Protein AF-0000000079761150 (afdb_homodimer)

Solvent-accessible surface area (backbone atoms only — not comparable to full-atom values): 32064 Å² total; per-residue (Å²): 115,70,70,57,52,59,52,51,60,62,42,46,46,48,48,49,38,53,48,52,39,48,50,50,51,51,49,44,38,68,74,46,38,68,63,53,73,26,70,68,42,47,45,51,47,41,61,48,44,28,39,53,41,29,39,27,52,20,42,41,48,31,15,26,55,39,28,47,56,64,22,44,52,30,44,6,27,30,30,20,38,57,26,31,38,20,35,45,50,80,62,24,90,85,47,57,72,69,56,19,47,52,50,24,51,54,49,27,51,51,48,14,32,50,55,9,38,48,50,11,47,50,28,49,70,37,68,44,58,38,49,62,52,20,45,18,47,20,36,26,35,38,14,52,37,21,60,74,48,72,69,45,71,42,49,69,49,42,62,73,53,37,42,51,51,67,35,62,56,95,82,34,36,47,54,34,53,50,39,51,52,50,48,50,51,50,38,48,40,49,71,70,34,72,63,23,52,50,40,34,44,35,9,60,33,58,72,62,28,53,73,67,76,42,58,63,51,57,51,40,25,53,42,27,26,51,24,20,38,31,11,19,51,18,14,47,47,43,26,23,62,66,48,40,22,34,76,74,60,62,63,68,47,58,60,49,28,50,42,26,28,50,56,15,45,35,33,59,68,20,35,40,64,51,59,67,33,35,54,54,29,43,53,40,49,48,54,50,52,50,48,40,53,74,68,61,56,52,74,40,54,50,38,25,49,52,11,49,48,38,48,48,52,48,50,47,53,29,52,50,49,53,50,51,50,49,47,49,51,49,47,53,54,51,55,56,62,77,99,115,72,72,58,55,59,54,52,61,61,43,47,46,50,48,49,37,52,49,52,40,48,50,50,51,50,49,43,37,68,74,47,38,65,61,53,73,25,71,67,42,48,44,52,47,41,63,49,45,30,40,54,41,29,40,27,52,18,42,41,48,32,14,28,55,39,28,46,57,64,20,44,52,30,43,7,28,29,31,20,36,57,26,32,38,20,36,46,52,80,61,23,89,86,46,56,73,68,58,21,49,52,50,24,53,53,48,27,50,51,48,14,34,50,55,9,38,50,52,11,48,51,29,49,70,36,67,44,58,39,48,62,52,20,47,18,46,20,36,27,35,39,13,52,37,22,61,75,48,73,69,45,72,44,51,68,48,41,62,73,53,38,41,50,50,66,34,61,56,95,82,33,35,46,55,34,54,50,38,52,50,49,48,51,52,52,38,47,40,48,71,70,34,71,63,24,51,50,40,35,45,36,9,60,33,57,71,62,27,54,74,66,75,42,58,63,49,58,50,40,25,52,42,27,25,52,24,20,38,32,11,20,50,20,15,45,46,43,27,23,62,66,48,41,23,34,76,73,62,61,63,68,47,60,60,50,29,50,41,27,28,50,55,14,45,35,33,58,69,19,34,39,64,53,56,67,34,34,52,54,28,43,52,39,48,47,54,50,52,50,48,40,54,74,68,63,56,50,73,41,54,50,39,25,49,51,10,50,48,38,49,47,51,47,50,48,52,29,53,51,49,54,50,49,49,47,48,49,52,49,47,51,53,50,54,56,62,78,98

Foldseek 3Di:
DVVVVVVVVLVVLLVVLLVVLVVLVVVLCVVVPCVLPPLVNVQVLLLVLLLLLLLLVLQLLQLQLLAGQLQLQLLLQLLLLVLLCLQQPNVVPPDDDPSSVVVSVVSLQVSLLVLLLVLLCVCLVVVDGSVVSNVVSSVVSLVNSCVVVVQDKGFNGHVVLLVLSVDDDPSHRPSSVVSVVVLVVVQCCLPPNPLNVLSLVSLVPVVVSVVVPDPNSVSSSVSSSSSSNSSSSSSSSCCSPVRIGGRPPPSLSSLVSVLLCLSLSRRSSHNDGGSVSSSSSSSSVSSVVSSCVVVVPDPVVVSVVSVVSSVVSVVVVVVCCVVVVVVVVVVVVVVVVVD/DVVVVVVVVLVVLLVVLLVVLVVLVVVLCVVVPCVLPPLVNVQVLLLVLLLLLLLLVLQLLQLQLLAGQLQLQLLLQLLLLVLLCLQQPNVVPPDDDPSSVVVSVVSLQVSLLVLLLVLLCVCLVVVDGSVVSNVVSSVVSLVNSCVVVVQDKGFNGHVVLLVLSVDDDPSHRPSSVVSVVVLVVVQCCLPPNPLNVLSLVSLVPVVVSVVVPDPNSVSSSVSSSSSSNSSSSSSSSCCSPVRIGGRPPPSLSSLVSVLLCLSLSRRSSHNDGGSVSSSSSSSSVSSVVSSCVVVVPDPVVVSVVSVVSSVVSVVVVVVCVVVVVVVVVVVVVVVVVVD

Organism: Clostridium scindens (strain ATCC 35704 / DSM 5676 / VPI 13733 / 19) (NCBI:txid411468)

pLDDT: mean 84.92, std 12.88, range [29.17, 97.81]

Structure (mmCIF, N/CA/C/O backbone):
data_AF-0000000079761150-model_v1
#
loop_
_entity.id
_entity.type
_entity.pdbx_description
1 polymer 'Ribose import permease protein RbsC'
#
loop_
_atom_site.group_PDB
_atom_site.id
_atom_site.type_symbol
_atom_site.label_atom_id
_atom_site.label_alt_id
_atom_site.label_comp_id
_atom_site.label_asym_id
_atom_site.label_entity_id
_atom_site.label_seq_id
_atom_site.pdbx_PDB_ins_code
_atom_site.Cartn_x
_atom_site.Cartn_y
_atom_site.Cartn_z
_atom_site.occupancy
_atom_site.B_iso_or_equiv
_atom_site.auth_seq_id
_atom_site.auth_comp_id
_atom_site.auth_asym_id
_atom_site.auth_atom_id
_atom_site.pdbx_PDB_model_num
ATOM 1 N N . MET A 1 1 ? -34.844 -16.109 -16.281 1 30.91 1 MET A N 1
ATOM 2 C CA . MET A 1 1 ? -34.469 -14.977 -17.109 1 30.91 1 MET A CA 1
ATOM 3 C C . MET A 1 1 ? -33.469 -14.07 -16.359 1 30.91 1 MET A C 1
ATOM 5 O O . MET A 1 1 ? -32.781 -13.273 -16.984 1 30.91 1 MET A O 1
ATOM 9 N N . ILE A 1 2 ? -33.688 -14.031 -15.055 1 34.16 2 ILE A N 1
ATOM 10 C CA . ILE A 1 2 ? -32.875 -13.195 -14.18 1 34.16 2 ILE A CA 1
ATOM 11 C C . ILE A 1 2 ? -31.469 -13.797 -14.047 1 34.16 2 ILE A C 1
ATOM 13 O O . ILE A 1 2 ? -30.5 -13.062 -13.867 1 34.16 2 ILE A O 1
ATOM 17 N N . LYS A 1 3 ? -31.391 -15.125 -14.016 1 35.84 3 LYS A N 1
ATOM 18 C CA . LYS A 1 3 ? -30.094 -15.805 -13.883 1 35.84 3 LYS A CA 1
ATOM 19 C C . LYS A 1 3 ? -29.219 -15.555 -15.102 1 35.84 3 LYS A C 1
ATOM 21 O O . LYS A 1 3 ? -27.984 -15.562 -15.008 1 35.84 3 LYS A O 1
ATOM 26 N N . ILE A 1 4 ? -29.906 -15.516 -16.25 1 31.62 4 ILE A N 1
ATOM 27 C CA . ILE A 1 4 ? -29.203 -15.406 -17.531 1 31.62 4 ILE A CA 1
ATOM 28 C C . ILE A 1 4 ? -28.594 -14.008 -17.656 1 31.62 4 ILE A C 1
ATOM 30 O O . ILE A 1 4 ? -27.547 -13.836 -18.297 1 31.62 4 ILE A O 1
ATOM 34 N N . LYS A 1 5 ? -29.328 -12.977 -17.25 1 35.44 5 LYS A N 1
ATOM 35 C CA . LYS A 1 5 ? -28.875 -11.602 -17.422 1 35.44 5 LYS A CA 1
ATOM 36 C C . LYS A 1 5 ? -27.641 -11.312 -16.578 1 35.44 5 LYS A C 1
ATOM 38 O O . LYS A 1 5 ? -26.797 -10.508 -16.969 1 35.44 5 LYS A O 1
ATOM 43 N N . LYS A 1 6 ? -27.641 -11.781 -15.461 1 40.91 6 LYS A N 1
ATOM 44 C CA . LYS A 1 6 ? -26.484 -11.641 -14.578 1 40.91 6 LYS A CA 1
ATOM 45 C C . LYS A 1 6 ? -25.25 -12.297 -15.172 1 40.91 6 LYS A C 1
ATOM 47 O O . LYS A 1 6 ? -24.125 -11.859 -14.914 1 40.91 6 LYS A O 1
ATOM 52 N N . TRP A 1 7 ? -25.469 -13.391 -15.852 1 35.72 7 TRP A N 1
ATOM 53 C CA . TRP A 1 7 ? -24.406 -14.102 -16.547 1 35.72 7 TRP A CA 1
ATOM 54 C C . TRP A 1 7 ? -23.859 -13.273 -17.719 1 35.72 7 TRP A C 1
ATOM 56 O O . TRP A 1 7 ? -22.656 -13.281 -17.984 1 35.72 7 TRP A O 1
ATOM 66 N N . ALA A 1 8 ? -24.719 -12.547 -18.406 1 38.06 8 ALA A N 1
ATOM 67 C CA . ALA A 1 8 ? -24.406 -11.75 -19.594 1 38.06 8 ALA A CA 1
ATOM 68 C C . ALA A 1 8 ? -23.531 -10.555 -19.219 1 38.06 8 ALA A C 1
ATOM 70 O O . ALA A 1 8 ? -22.672 -10.148 -20.016 1 38.06 8 ALA A O 1
ATOM 71 N N . GLY A 1 9 ? -23.766 -9.836 -18.156 1 44.88 9 GLY A N 1
ATOM 72 C CA . GLY A 1 9 ? -23.031 -8.703 -17.625 1 44.88 9 GLY A CA 1
ATOM 73 C C . GLY A 1 9 ? -21.609 -9.047 -17.234 1 44.88 9 GLY A C 1
ATOM 74 O O . GLY A 1 9 ? -20.703 -8.219 -17.359 1 44.88 9 GLY A O 1
ATOM 75 N N . ARG A 1 10 ? -21.422 -10.258 -16.641 1 50.22 10 ARG A N 1
ATOM 76 C CA . ARG A 1 10 ? -20.188 -10.953 -16.281 1 50.22 10 ARG A CA 1
ATOM 77 C C . ARG A 1 10 ? -19.281 -11.117 -17.5 1 50.22 10 ARG A C 1
ATOM 79 O O . ARG A 1 10 ? -18.062 -10.969 -17.406 1 50.22 10 ARG A O 1
ATOM 86 N N . ASP A 1 11 ? -20.047 -11.234 -18.672 1 54.81 11 ASP A N 1
ATOM 87 C CA . ASP A 1 11 ? -19.531 -11.547 -19.984 1 54.81 11 ASP A CA 1
ATOM 88 C C . ASP A 1 11 ? -18.984 -10.297 -20.672 1 54.81 11 ASP A C 1
ATOM 90 O O . ASP A 1 11 ? -17.969 -10.359 -21.375 1 54.81 11 ASP A O 1
ATOM 94 N N . MET A 1 12 ? -19.609 -9.273 -20.125 1 57.56 12 MET A N 1
ATOM 95 C CA . MET A 1 12 ? -19.188 -8.086 -20.875 1 57.56 12 MET A CA 1
ATOM 96 C C . MET A 1 12 ? -17.797 -7.645 -20.453 1 57.56 12 MET A C 1
ATOM 98 O O . MET A 1 12 ? -16.984 -7.262 -21.297 1 57.56 12 MET A O 1
ATOM 102 N N . ASN A 1 13 ? -17.5 -7.875 -19.188 1 64.44 13 ASN A N 1
ATOM 103 C CA . ASN A 1 13 ? -16.172 -7.465 -18.719 1 64.44 13 ASN A CA 1
ATOM 104 C C . ASN A 1 13 ? -15.078 -8.352 -19.281 1 64.44 13 ASN A C 1
ATOM 106 O O . ASN A 1 13 ? -14.008 -7.863 -19.656 1 64.44 13 ASN A O 1
ATOM 110 N N . LEU A 1 14 ? -15.469 -9.539 -19.406 1 67.19 14 LEU A N 1
ATOM 111 C CA . LEU A 1 14 ? -14.484 -10.453 -19.969 1 67.19 14 LEU A CA 1
ATOM 112 C C . LEU A 1 14 ? -14.289 -10.188 -21.469 1 67.19 14 LEU A C 1
ATOM 114 O O . LEU A 1 14 ? -13.164 -10.266 -21.969 1 67.19 14 LEU A O 1
ATOM 118 N N . THR A 1 15 ? -15.406 -9.836 -22.047 1 64.69 15 THR A N 1
ATOM 119 C CA . THR A 1 15 ? -15.336 -9.57 -23.469 1 64.69 15 THR A CA 1
ATOM 120 C C . THR A 1 15 ? -14.523 -8.305 -23.75 1 64.69 15 THR A C 1
ATOM 122 O O . THR A 1 15 ? -13.711 -8.266 -24.672 1 64.69 15 THR A O 1
ATOM 125 N N . ILE A 1 16 ? -14.75 -7.391 -22.953 1 72.06 16 ILE A N 1
ATOM 126 C CA . ILE A 1 16 ? -14 -6.148 -23.109 1 72.06 16 ILE A CA 1
ATOM 127 C C . ILE A 1 16 ? -12.516 -6.398 -22.828 1 72.06 16 ILE A C 1
ATOM 129 O O . ILE A 1 16 ? -11.656 -5.914 -23.562 1 72.06 16 ILE A O 1
ATOM 133 N N . LEU A 1 17 ? -12.305 -7.172 -21.875 1 74.69 17 LEU A N 1
ATOM 134 C CA . LEU A 1 17 ? -10.93 -7.512 -21.547 1 74.69 17 LEU A CA 1
ATOM 135 C C . LEU A 1 17 ? -10.25 -8.227 -22.719 1 74.69 17 LEU A C 1
ATOM 137 O O . LEU A 1 17 ? -9.117 -7.906 -23.078 1 74.69 17 LEU A O 1
ATOM 141 N N . MET A 1 18 ? -10.945 -9.141 -23.219 1 72.75 18 MET A N 1
ATOM 142 C CA . MET A 1 18 ? -10.398 -9.891 -24.359 1 72.75 18 MET A CA 1
ATOM 143 C C . MET A 1 18 ? -10.156 -8.969 -25.547 1 72.75 18 MET A C 1
ATOM 145 O O . MET A 1 18 ? -9.133 -9.086 -26.219 1 72.75 18 MET A O 1
ATOM 149 N N . GLY A 1 19 ? -11.109 -8.055 -25.719 1 72.69 19 GLY A N 1
ATOM 150 C CA . GLY A 1 19 ? -10.961 -7.105 -26.812 1 72.69 19 GLY A CA 1
ATOM 151 C C . GLY A 1 19 ? -9.773 -6.18 -26.641 1 72.69 19 GLY A C 1
ATOM 152 O O . GLY A 1 19 ? -8.977 -6.004 -27.578 1 72.69 19 GLY A O 1
ATOM 153 N N . VAL A 1 20 ? -9.594 -5.695 -25.484 1 78.12 20 VAL A N 1
ATOM 154 C CA . VAL A 1 20 ? -8.492 -4.785 -25.203 1 78.12 20 VAL A CA 1
ATOM 155 C C . VAL A 1 20 ? -7.16 -5.531 -25.312 1 78.12 20 VAL A C 1
ATOM 157 O O . VAL A 1 20 ? -6.18 -4.988 -25.828 1 78.12 20 VAL A O 1
ATOM 160 N N . THR A 1 21 ? -7.16 -6.73 -24.859 1 75.5 21 THR A N 1
ATOM 161 C CA . THR A 1 21 ? -5.953 -7.543 -24.953 1 75.5 21 THR A CA 1
ATOM 162 C C . THR A 1 21 ? -5.57 -7.766 -26.422 1 75.5 21 THR A C 1
ATOM 164 O O . THR A 1 21 ? -4.395 -7.668 -26.781 1 75.5 21 THR A O 1
ATOM 167 N N . LEU A 1 22 ? -6.547 -7.992 -27.156 1 73.31 22 LEU A N 1
ATOM 168 C CA . LEU A 1 22 ? -6.312 -8.211 -28.578 1 73.31 22 LEU A CA 1
ATOM 169 C C . LEU A 1 22 ? -5.785 -6.941 -29.234 1 73.31 22 LEU A C 1
ATOM 171 O O . LEU A 1 22 ? -4.871 -7 -30.062 1 73.31 22 LEU A O 1
ATOM 175 N N . VAL A 1 23 ? -6.336 -5.867 -28.859 1 79.5 23 VAL A N 1
ATOM 176 C CA . VAL A 1 23 ? -5.91 -4.586 -29.422 1 79.5 23 VAL A CA 1
ATOM 177 C C . VAL A 1 23 ? -4.453 -4.32 -29.047 1 79.5 23 VAL A C 1
ATOM 179 O O . VAL A 1 23 ? -3.662 -3.871 -29.875 1 79.5 23 VAL A O 1
ATOM 182 N N . ILE A 1 24 ? -4.117 -4.602 -27.891 1 81.5 24 ILE A N 1
ATOM 183 C CA . ILE A 1 24 ? -2.752 -4.383 -27.422 1 81.5 24 ILE A CA 1
ATOM 184 C C . ILE A 1 24 ? -1.801 -5.324 -28.156 1 81.5 24 ILE A C 1
ATOM 186 O O . ILE A 1 24 ? -0.691 -4.934 -28.516 1 81.5 24 ILE A O 1
ATOM 190 N N . LEU A 1 25 ? -2.291 -6.52 -28.328 1 75.38 25 LEU A N 1
ATOM 191 C CA . LEU A 1 25 ? -1.495 -7.496 -29.062 1 75.38 25 LEU A CA 1
ATOM 192 C C . LEU A 1 25 ? -1.242 -7.027 -30.484 1 75.38 25 LEU A C 1
ATOM 194 O O . LEU A 1 25 ? -0.109 -7.082 -30.969 1 75.38 25 LEU A O 1
ATOM 198 N N . ILE A 1 26 ? -2.262 -6.559 -31.078 1 75.19 26 ILE A N 1
ATOM 199 C CA . ILE A 1 26 ? -2.158 -6.086 -32.469 1 75.19 26 ILE A CA 1
ATOM 200 C C . ILE A 1 26 ? -1.274 -4.84 -32.5 1 75.19 26 ILE A C 1
ATOM 202 O O . ILE A 1 26 ? -0.399 -4.73 -33.375 1 75.19 26 ILE A O 1
ATOM 206 N N . TRP A 1 27 ? -1.516 -3.998 -31.609 1 79.94 27 TRP A N 1
ATOM 207 C CA . TRP A 1 27 ? -0.718 -2.777 -31.562 1 79.94 27 TRP A CA 1
ATOM 208 C C . TRP A 1 27 ? 0.76 -3.1 -31.375 1 79.94 27 TRP A C 1
ATOM 210 O O . TRP A 1 27 ? 1.617 -2.529 -32.062 1 79.94 27 TRP A O 1
ATOM 220 N N . SER A 1 28 ? 1.086 -3.967 -30.516 1 79.12 28 SER A N 1
ATOM 221 C CA . SER A 1 28 ? 2.477 -4.309 -30.219 1 79.12 28 SER A CA 1
ATOM 222 C C . SER A 1 28 ? 3.135 -4.992 -31.422 1 79.12 28 SER A C 1
ATOM 224 O O . SER A 1 28 ? 4.32 -4.789 -31.672 1 79.12 28 SER A O 1
ATOM 226 N N . GLY A 1 29 ? 2.402 -5.82 -32.062 1 73.44 29 GLY A N 1
ATOM 227 C CA . GLY A 1 29 ? 2.9 -6.477 -33.25 1 73.44 29 GLY A CA 1
ATOM 228 C C . GLY A 1 29 ? 3.168 -5.508 -34.406 1 73.44 29 GLY A C 1
ATOM 229 O O . GLY A 1 29 ? 4.188 -5.617 -35.094 1 73.44 29 GLY A O 1
ATOM 230 N N . MET A 1 30 ? 2.271 -4.605 -34.5 1 74.88 30 MET A N 1
ATOM 231 C CA . MET A 1 30 ? 2.408 -3.621 -35.594 1 74.88 30 MET A CA 1
ATOM 232 C C . MET A 1 30 ? 3.559 -2.66 -35.281 1 74.88 30 MET A C 1
ATOM 234 O O . MET A 1 30 ? 4.293 -2.277 -36.219 1 74.88 30 MET A O 1
ATOM 238 N N . ALA A 1 31 ? 3.654 -2.303 -34.125 1 79 31 ALA A N 1
ATOM 239 C CA . ALA A 1 31 ? 4.645 -1.298 -33.75 1 79 31 ALA A CA 1
ATOM 240 C C . ALA A 1 31 ? 6.047 -1.9 -33.719 1 79 31 ALA A C 1
ATOM 242 O O . ALA A 1 31 ? 7.027 -1.238 -34.062 1 79 31 ALA A O 1
ATOM 243 N N . PHE A 1 32 ? 6.133 -3.15 -33.281 1 82.06 32 PHE A N 1
ATOM 244 C CA . PHE A 1 32 ? 7.465 -3.684 -33.031 1 82.06 32 PHE A CA 1
ATOM 245 C C . PHE A 1 32 ? 7.711 -4.938 -33.875 1 82.06 32 PHE A C 1
ATOM 247 O O . PHE A 1 32 ? 8.828 -5.453 -33.906 1 82.06 32 PHE A O 1
ATOM 254 N N . GLY A 1 33 ? 6.715 -5.301 -34.594 1 69.62 33 GLY A N 1
ATOM 255 C CA . GLY A 1 33 ? 6.809 -6.328 -35.625 1 69.62 33 GLY A CA 1
ATOM 256 C C . GLY A 1 33 ? 7.516 -7.586 -35.156 1 69.62 33 GLY A C 1
ATOM 257 O O . GLY A 1 33 ? 7.133 -8.172 -34.125 1 69.62 33 GLY A O 1
ATOM 258 N N . GLN A 1 34 ? 8.695 -7.785 -35.781 1 74.69 34 GLN A N 1
ATOM 259 C CA . GLN A 1 34 ? 9.484 -9.008 -35.688 1 74.69 34 GLN A CA 1
ATOM 260 C C . GLN A 1 34 ? 10.188 -9.102 -34.312 1 74.69 34 GLN A C 1
ATOM 262 O O . GLN A 1 34 ? 10.445 -10.195 -33.812 1 74.69 34 GLN A O 1
ATOM 267 N N . SER A 1 35 ? 10.367 -8.086 -33.75 1 79.81 35 SER A N 1
ATOM 268 C CA . SER A 1 35 ? 11.039 -8.117 -32.438 1 79.81 35 SER A CA 1
ATOM 269 C C . SER A 1 35 ? 10.117 -8.641 -31.359 1 79.81 35 SER A C 1
ATOM 271 O O . SER A 1 35 ? 10.547 -9.406 -30.484 1 79.81 35 SER A O 1
ATOM 273 N N . MET A 1 36 ? 8.883 -8.32 -31.531 1 83.38 36 MET A N 1
ATOM 274 C CA . MET A 1 36 ? 7.918 -8.719 -30.516 1 83.38 36 MET A CA 1
ATOM 275 C C . MET A 1 36 ? 7.609 -10.211 -30.594 1 83.38 36 MET A C 1
ATOM 277 O O . MET A 1 36 ? 7.531 -10.891 -29.578 1 83.38 36 MET A O 1
ATOM 281 N N . TYR A 1 37 ? 7.504 -10.695 -31.766 1 80.94 37 TYR A N 1
ATOM 282 C CA . TYR A 1 37 ? 7.051 -12.078 -31.922 1 80.94 37 TYR A CA 1
ATOM 283 C C . TYR A 1 37 ? 8.203 -12.984 -32.344 1 80.94 37 TYR A C 1
ATOM 285 O O . TYR A 1 37 ? 7.98 -14.023 -32.969 1 80.94 37 TYR A O 1
ATOM 293 N N . SER A 1 38 ? 9.391 -12.562 -32 1 83.06 38 SER A N 1
ATOM 294 C CA . SER A 1 38 ? 10.555 -13.438 -32.125 1 83.06 38 SER A CA 1
ATOM 295 C C . SER A 1 38 ? 10.539 -14.555 -31.094 1 83.06 38 SER A C 1
ATOM 297 O O . SER A 1 38 ? 9.961 -14.398 -30.016 1 83.06 38 SER A O 1
ATOM 299 N N . MET A 1 39 ? 11.094 -15.648 -31.484 1 82.06 39 MET A N 1
ATOM 300 C CA . MET A 1 39 ? 11.148 -16.781 -30.578 1 82.06 39 MET A CA 1
ATOM 301 C C . MET A 1 39 ? 11.867 -16.406 -29.281 1 82.06 39 MET A C 1
ATOM 303 O O . MET A 1 39 ? 11.469 -16.844 -28.203 1 82.06 39 MET A O 1
ATOM 307 N N . ARG A 1 40 ? 12.828 -15.594 -29.5 1 81.94 40 ARG A N 1
ATOM 308 C CA . ARG A 1 40 ? 13.594 -15.156 -28.328 1 81.94 40 ARG A CA 1
ATOM 309 C C . ARG A 1 40 ? 12.719 -14.336 -27.375 1 81.94 40 ARG A C 1
ATOM 311 O O . ARG A 1 40 ? 12.75 -14.547 -26.172 1 81.94 40 ARG A O 1
ATOM 318 N N . ASN A 1 41 ? 11.945 -13.469 -27.969 1 85.69 41 ASN A N 1
ATOM 319 C CA . ASN A 1 41 ? 11.094 -12.617 -27.141 1 85.69 41 ASN A CA 1
ATOM 320 C C . ASN A 1 41 ? 9.945 -13.406 -26.516 1 85.69 41 ASN A C 1
ATOM 322 O O . ASN A 1 41 ? 9.586 -13.18 -25.359 1 85.69 41 ASN A O 1
ATOM 326 N N . ILE A 1 42 ? 9.422 -14.281 -27.203 1 84.62 42 ILE A N 1
ATOM 327 C CA . ILE A 1 42 ? 8.344 -15.117 -26.688 1 84.62 42 ILE A CA 1
ATOM 328 C C . ILE A 1 42 ? 8.859 -15.961 -25.531 1 84.62 42 ILE A C 1
ATOM 330 O O . ILE A 1 42 ? 8.195 -16.094 -24.5 1 84.62 42 ILE A O 1
ATOM 334 N N . GLN A 1 43 ? 10.008 -16.484 -25.75 1 83.81 43 GLN A N 1
ATOM 335 C CA . GLN A 1 43 ? 10.609 -17.266 -24.688 1 83.81 43 GLN A CA 1
ATOM 336 C C . GLN A 1 43 ? 10.867 -16.406 -23.453 1 83.81 43 GLN A C 1
ATOM 338 O O . GLN A 1 43 ? 10.625 -16.844 -22.328 1 83.81 43 GLN A O 1
ATOM 343 N N . SER A 1 44 ? 11.32 -15.258 -23.688 1 84.38 44 SER A N 1
ATOM 344 C CA . SER A 1 44 ? 11.578 -14.352 -22.578 1 84.38 44 SER A CA 1
ATOM 345 C C . SER A 1 44 ? 10.297 -14.031 -21.812 1 84.38 44 SER A C 1
ATOM 347 O O . SER A 1 44 ? 10.297 -13.992 -20.578 1 84.38 44 SER A O 1
ATOM 349 N N . MET A 1 45 ? 9.281 -13.844 -22.531 1 87.38 45 MET A N 1
ATOM 350 C CA . MET A 1 45 ? 8 -13.547 -21.891 1 87.38 45 MET A CA 1
ATOM 351 C C . MET A 1 45 ? 7.5 -14.734 -21.078 1 87.38 45 MET A C 1
ATOM 353 O O . MET A 1 45 ? 6.953 -14.562 -20 1 87.38 45 MET A O 1
ATOM 357 N N . THR A 1 46 ? 7.727 -15.922 -21.625 1 87.62 46 THR A N 1
ATOM 358 C CA . THR A 1 46 ? 7.246 -17.125 -20.953 1 87.62 46 THR A CA 1
ATOM 359 C C . THR A 1 46 ? 8.055 -17.375 -19.672 1 87.62 46 THR A C 1
ATOM 361 O O . THR A 1 46 ? 7.578 -18.047 -18.766 1 87.62 46 THR A O 1
ATOM 364 N N . PHE A 1 47 ? 9.234 -16.812 -19.625 1 84.62 47 PHE A N 1
ATOM 365 C CA . PHE A 1 47 ? 10.031 -16.891 -18.406 1 84.62 47 PHE A CA 1
ATOM 366 C C . PHE A 1 47 ? 9.531 -15.914 -17.344 1 84.62 47 PHE A C 1
ATOM 368 O O . PHE A 1 47 ? 9.641 -16.172 -16.156 1 84.62 47 PHE A O 1
ATOM 375 N N . GLN A 1 48 ? 8.898 -14.812 -17.781 1 85.25 48 GLN A N 1
ATOM 376 C CA . GLN A 1 48 ? 8.5 -13.75 -16.875 1 85.25 48 GLN A CA 1
ATOM 377 C C . GLN A 1 48 ? 7.055 -13.93 -16.406 1 85.25 48 GLN A C 1
ATOM 379 O O . GLN A 1 48 ? 6.691 -13.516 -15.305 1 85.25 48 GLN A O 1
ATOM 384 N N . ILE A 1 49 ? 6.277 -14.586 -17.141 1 90.56 49 ILE A N 1
ATOM 385 C CA . ILE A 1 49 ? 4.848 -14.727 -16.891 1 90.56 49 ILE A CA 1
ATOM 386 C C . ILE A 1 49 ? 4.613 -15.461 -15.578 1 90.56 49 ILE A C 1
ATOM 388 O O . ILE A 1 49 ? 3.812 -15.023 -14.75 1 90.56 49 ILE A O 1
ATOM 392 N N . PRO A 1 50 ? 5.348 -16.547 -15.32 1 92.5 50 PRO A N 1
ATOM 393 C CA . PRO A 1 50 ? 5.039 -17.297 -14.102 1 92.5 50 PRO A CA 1
ATOM 394 C C . PRO A 1 50 ? 5.277 -16.484 -12.836 1 92.5 50 PRO A C 1
ATOM 396 O O . PRO A 1 50 ? 4.488 -16.562 -11.891 1 92.5 50 PRO A O 1
ATOM 399 N N . GLU A 1 51 ? 6.336 -15.742 -12.766 1 90.69 51 GLU A N 1
ATOM 400 C CA . GLU A 1 51 ? 6.645 -14.922 -11.594 1 90.69 51 GLU A CA 1
ATOM 401 C C . GLU A 1 51 ? 5.504 -13.961 -11.273 1 90.69 51 GLU A C 1
ATOM 403 O O . GLU A 1 51 ? 4.969 -13.977 -10.164 1 90.69 51 GLU A O 1
ATOM 408 N N . PHE A 1 52 ? 5.117 -13.297 -12.195 1 92.75 52 PHE A N 1
ATOM 409 C CA . PHE A 1 52 ? 4.039 -12.32 -12.055 1 92.75 52 PHE A CA 1
ATOM 410 C C . PHE A 1 52 ? 2.691 -13.023 -11.93 1 92.75 52 PHE A C 1
ATOM 412 O O . PHE A 1 52 ? 1.823 -12.578 -11.172 1 92.75 52 PHE A O 1
ATOM 419 N N . GLY A 1 53 ? 2.561 -14.016 -12.664 1 96.38 53 GLY A N 1
ATOM 420 C CA . GLY A 1 53 ? 1.308 -14.75 -12.672 1 96.38 53 GLY A CA 1
ATOM 421 C C . GLY A 1 53 ? 0.941 -15.328 -11.32 1 96.38 53 GLY A C 1
ATOM 422 O O . GLY A 1 53 ? -0.205 -15.211 -10.875 1 96.38 53 GLY A O 1
ATOM 423 N N . PHE A 1 54 ? 1.878 -15.938 -10.648 1 97.5 54 PHE A N 1
ATOM 424 C CA . PHE A 1 54 ? 1.616 -16.5 -9.336 1 97.5 54 PHE A CA 1
ATOM 425 C C . PHE A 1 54 ? 1.228 -15.406 -8.344 1 97.5 54 PHE A C 1
ATOM 427 O O . PHE A 1 54 ? 0.346 -15.609 -7.504 1 97.5 54 PHE A O 1
ATOM 434 N N . LEU A 1 55 ? 1.899 -14.312 -8.469 1 97.06 55 LEU A N 1
ATOM 435 C CA . LEU A 1 55 ? 1.558 -13.188 -7.609 1 97.06 55 LEU A CA 1
ATOM 436 C C . LEU A 1 55 ? 0.153 -12.68 -7.914 1 97.06 55 LEU A C 1
ATOM 438 O O . LEU A 1 55 ? -0.594 -12.32 -7 1 97.06 55 LEU A O 1
ATOM 442 N N . ALA A 1 56 ? -0.149 -12.633 -9.156 1 96.88 56 ALA A N 1
ATOM 443 C CA . ALA A 1 56 ? -1.479 -12.188 -9.57 1 96.88 56 ALA A CA 1
ATOM 444 C C . ALA A 1 56 ? -2.559 -13.133 -9.047 1 96.88 56 ALA A C 1
ATOM 446 O O . ALA A 1 56 ? -3.617 -12.688 -8.602 1 96.88 56 ALA A O 1
ATOM 447 N N . LEU A 1 57 ? -2.283 -14.398 -9.109 1 97.5 57 LEU A N 1
ATOM 448 C CA . LEU A 1 57 ? -3.232 -15.375 -8.586 1 97.5 57 LEU A CA 1
ATOM 449 C C . LEU A 1 57 ? -3.395 -15.227 -7.078 1 97.5 57 LEU A C 1
ATOM 451 O O . LEU A 1 57 ? -4.496 -15.383 -6.547 1 97.5 57 LEU A O 1
ATOM 455 N N . ALA A 1 58 ? -2.289 -14.961 -6.402 1 97.5 58 ALA A N 1
ATOM 456 C CA . ALA A 1 58 ? -2.35 -14.711 -4.961 1 97.5 58 ALA A CA 1
ATOM 457 C C . ALA A 1 58 ? -3.238 -13.516 -4.652 1 97.5 58 ALA A C 1
ATOM 459 O O . ALA A 1 58 ? -4.113 -13.586 -3.783 1 97.5 58 ALA A O 1
ATOM 460 N N . MET A 1 59 ? -3.061 -12.469 -5.355 1 95.75 59 MET A N 1
ATOM 461 C CA . MET A 1 59 ? -3.869 -11.266 -5.172 1 95.75 59 MET A CA 1
ATOM 462 C C . MET A 1 59 ? -5.336 -11.547 -5.484 1 95.75 59 MET A C 1
ATOM 464 O O . MET A 1 59 ? -6.227 -11.07 -4.781 1 95.75 59 MET A O 1
ATOM 468 N N . MET A 1 60 ? -5.543 -12.305 -6.488 1 95.81 60 MET A N 1
ATOM 469 C CA . MET A 1 60 ? -6.902 -12.664 -6.879 1 95.81 60 MET A CA 1
ATOM 470 C C . MET A 1 60 ? -7.648 -13.312 -5.719 1 95.81 60 MET A C 1
ATOM 472 O O . MET A 1 60 ? -8.789 -12.953 -5.43 1 95.81 60 MET A O 1
ATOM 476 N N . LEU A 1 61 ? -7.016 -14.203 -5.066 1 96.69 61 LEU A N 1
ATOM 477 C CA . LEU A 1 61 ? -7.656 -14.938 -3.977 1 96.69 61 LEU A CA 1
ATOM 478 C C . LEU A 1 61 ? -8.039 -14 -2.84 1 96.69 61 LEU A C 1
ATOM 480 O O . LEU A 1 61 ? -9.148 -14.078 -2.307 1 96.69 61 LEU A O 1
ATOM 484 N N . SER A 1 62 ? -7.141 -13.125 -2.482 1 94.5 62 SER A N 1
ATOM 485 C CA . SER A 1 62 ? -7.457 -12.172 -1.424 1 94.5 62 SER A CA 1
ATOM 486 C C . SER A 1 62 ? -8.578 -11.234 -1.845 1 94.5 62 SER A C 1
ATOM 488 O O . SER A 1 62 ? -9.461 -10.914 -1.043 1 94.5 62 SER A O 1
ATOM 490 N N . ASN A 1 63 ? -8.555 -10.82 -3.1 1 91.81 63 ASN A N 1
ATOM 491 C CA . ASN A 1 63 ? -9.609 -9.945 -3.605 1 91.81 63 ASN A CA 1
ATOM 492 C C . ASN A 1 63 ? -10.961 -10.648 -3.594 1 91.81 63 ASN A C 1
ATOM 494 O O . ASN A 1 63 ? -11.992 -10.016 -3.348 1 91.81 63 ASN A O 1
ATOM 498 N N . MET A 1 64 ? -10.992 -11.883 -3.807 1 93.38 64 MET A N 1
ATOM 499 C CA . MET A 1 64 ? -12.234 -12.641 -3.934 1 93.38 64 MET A CA 1
ATOM 500 C C . MET A 1 64 ? -12.992 -12.672 -2.609 1 93.38 64 MET A C 1
ATOM 502 O O . MET A 1 64 ? -14.211 -12.844 -2.592 1 93.38 64 MET A O 1
ATOM 506 N N . ILE A 1 65 ? -12.312 -12.461 -1.547 1 91.19 65 ILE A N 1
ATOM 507 C CA . ILE A 1 65 ? -13.008 -12.453 -0.267 1 91.19 65 ILE A CA 1
ATOM 508 C C . ILE A 1 65 ? -13.18 -11.023 0.225 1 91.19 65 ILE A C 1
ATOM 510 O O . ILE A 1 65 ? -13.461 -10.789 1.404 1 91.19 65 ILE A O 1
ATOM 514 N N . GLY A 1 66 ? -12.93 -10.125 -0.677 1 87.69 66 GLY A N 1
ATOM 515 C CA . GLY A 1 66 ? -13.164 -8.727 -0.36 1 87.69 66 GLY A CA 1
ATOM 516 C C . GLY A 1 66 ? -12 -8.078 0.367 1 87.69 66 GLY A C 1
ATOM 517 O O . GLY A 1 66 ? -12.172 -7.062 1.043 1 87.69 66 GLY A O 1
ATOM 518 N N . GLY A 1 67 ? -10.883 -8.672 0.251 1 87.5 67 GLY A N 1
ATOM 519 C CA . GLY A 1 67 ? -9.688 -8.148 0.888 1 87.5 67 GLY A CA 1
ATOM 520 C C . GLY A 1 67 ? -8.562 -7.879 -0.091 1 87.5 67 GLY A C 1
ATOM 521 O O . GLY A 1 67 ? -8.695 -8.141 -1.289 1 87.5 67 GLY A O 1
ATOM 522 N N . ILE A 1 68 ? -7.57 -7.191 0.337 1 88.75 68 ILE A N 1
ATOM 523 C CA . ILE A 1 68 ? -6.336 -6.953 -0.408 1 88.75 68 ILE A CA 1
ATOM 524 C C . ILE A 1 68 ? -5.133 -7.355 0.441 1 88.75 68 ILE A C 1
ATOM 526 O O . ILE A 1 68 ? -5.02 -6.953 1.601 1 88.75 68 ILE A O 1
ATOM 530 N N . ASP A 1 69 ? -4.402 -8.219 -0.117 1 93.94 69 ASP A N 1
ATOM 531 C CA . ASP A 1 69 ? -3.191 -8.633 0.59 1 93.94 69 ASP A CA 1
ATOM 532 C C . ASP A 1 69 ? -1.978 -7.84 0.104 1 93.94 69 ASP A C 1
ATOM 534 O O . ASP A 1 69 ? -1.374 -8.18 -0.914 1 93.94 69 ASP A O 1
ATOM 538 N N . LEU A 1 70 ? -1.548 -6.922 0.868 1 90.44 70 LEU A N 1
ATOM 539 C CA . LEU A 1 70 ? -0.422 -6.07 0.496 1 90.44 70 LEU A CA 1
ATOM 540 C C . LEU A 1 70 ? 0.903 -6.785 0.737 1 90.44 70 LEU A C 1
ATOM 542 O O . LEU A 1 70 ? 1.949 -6.34 0.26 1 90.44 70 LEU A O 1
ATOM 546 N N . SER A 1 71 ? 0.871 -7.859 1.389 1 95.25 71 SER A N 1
ATOM 547 C CA . SER A 1 71 ? 2.107 -8.477 1.854 1 95.25 71 SER A CA 1
ATOM 548 C C . SER A 1 71 ? 2.602 -9.531 0.87 1 95.25 71 SER A C 1
ATOM 550 O O . SER A 1 71 ? 3.629 -10.172 1.102 1 95.25 71 SER A O 1
ATOM 552 N N . ILE A 1 72 ? 1.915 -9.727 -0.233 1 96.31 72 ILE A N 1
ATOM 553 C CA . ILE A 1 72 ? 2.229 -10.844 -1.114 1 96.31 72 ILE A CA 1
ATOM 554 C C . ILE A 1 72 ? 3.656 -10.711 -1.634 1 96.31 72 ILE A C 1
ATOM 556 O O . ILE A 1 72 ? 4.387 -11.695 -1.729 1 96.31 72 ILE A O 1
ATOM 560 N N . ILE A 1 73 ? 4.082 -9.5 -1.933 1 95.25 73 ILE A N 1
ATOM 561 C CA . ILE A 1 73 ? 5.422 -9.305 -2.469 1 95.25 73 ILE A CA 1
ATOM 562 C C . ILE A 1 73 ? 6.457 -9.5 -1.361 1 95.25 73 ILE A C 1
ATOM 564 O O . ILE A 1 73 ? 7.488 -10.141 -1.573 1 95.25 73 ILE A O 1
ATOM 568 N N . ALA A 1 74 ? 6.176 -8.891 -0.229 1 95.38 74 ALA A N 1
ATOM 569 C CA . ALA A 1 74 ? 7.074 -9.062 0.908 1 95.38 74 ALA A CA 1
ATOM 570 C C . ALA A 1 74 ? 7.207 -10.531 1.282 1 95.38 74 ALA A C 1
ATOM 572 O O . ALA A 1 74 ? 8.289 -10.992 1.644 1 95.38 74 ALA A O 1
ATOM 573 N N . ASN A 1 75 ? 6.098 -11.219 1.245 1 97 75 ASN A N 1
ATOM 574 C CA . ASN A 1 75 ? 6.109 -12.656 1.481 1 97 75 ASN A CA 1
ATOM 575 C C . ASN A 1 75 ? 7.012 -13.383 0.485 1 97 75 ASN A C 1
ATOM 577 O O . ASN A 1 75 ? 7.883 -14.156 0.88 1 97 75 ASN A O 1
ATOM 581 N N . ALA A 1 76 ? 6.867 -13.102 -0.771 1 97.31 76 ALA A N 1
ATOM 582 C CA . ALA A 1 76 ? 7.672 -13.719 -1.823 1 97.31 76 ALA A CA 1
ATOM 583 C C . ALA A 1 76 ? 9.156 -13.453 -1.605 1 97.31 76 ALA A C 1
ATOM 585 O O . ALA A 1 76 ? 9.977 -14.375 -1.655 1 97.31 76 ALA A O 1
ATOM 586 N N . ASN A 1 77 ? 9.492 -12.219 -1.327 1 96.69 77 ASN A N 1
ATOM 587 C CA . ASN A 1 77 ? 10.883 -11.828 -1.149 1 96.69 77 ASN A CA 1
ATOM 588 C C . ASN A 1 77 ? 11.508 -12.5 0.071 1 96.69 77 ASN A C 1
ATOM 590 O O . ASN A 1 77 ? 12.625 -13.008 0.002 1 96.69 77 ASN A O 1
ATOM 594 N N . THR A 1 78 ? 10.789 -12.461 1.154 1 96.62 78 THR A N 1
ATOM 595 C CA . THR A 1 78 ? 11.328 -13.008 2.393 1 96.62 78 THR A CA 1
ATOM 596 C C . THR A 1 78 ? 11.484 -14.523 2.297 1 96.62 78 THR A C 1
ATOM 598 O O . THR A 1 78 ? 12.477 -15.078 2.766 1 96.62 78 THR A O 1
ATOM 601 N N . VAL A 1 79 ? 10.539 -15.164 1.698 1 97.5 79 VAL A N 1
ATOM 602 C CA . VAL A 1 79 ? 10.641 -16.594 1.469 1 97.5 79 VAL A CA 1
ATOM 603 C C . VAL A 1 79 ? 11.844 -16.891 0.57 1 97.5 79 VAL A C 1
ATOM 605 O O . VAL A 1 79 ? 12.594 -17.844 0.82 1 97.5 79 VAL A O 1
ATOM 608 N N . ALA A 1 80 ? 12.016 -16.125 -0.464 1 96.94 80 ALA A N 1
ATOM 609 C CA . ALA A 1 80 ? 13.164 -16.281 -1.359 1 96.94 80 ALA A CA 1
ATOM 610 C C . ALA A 1 80 ? 14.477 -16.109 -0.605 1 96.94 80 ALA A C 1
ATOM 612 O O . ALA A 1 80 ? 15.414 -16.891 -0.8 1 96.94 80 ALA A O 1
ATOM 613 N N . ILE A 1 81 ? 14.547 -15.133 0.23 1 96.5 81 ILE A N 1
ATOM 614 C CA . ILE A 1 81 ? 15.742 -14.836 1.008 1 96.5 81 ILE A CA 1
ATOM 615 C C . ILE A 1 81 ? 16.062 -16.016 1.928 1 96.5 81 ILE A C 1
ATOM 617 O O . ILE A 1 81 ? 17.188 -16.5 1.95 1 96.5 81 ILE A O 1
ATOM 621 N N . MET A 1 82 ? 15.07 -16.438 2.648 1 95.56 82 MET A N 1
ATOM 622 C CA . MET A 1 82 ? 15.289 -17.547 3.58 1 95.56 82 MET A CA 1
ATOM 623 C C . MET A 1 82 ? 15.68 -18.812 2.836 1 95.56 82 MET A C 1
ATOM 625 O O . MET A 1 82 ? 16.547 -19.562 3.293 1 95.56 82 MET A O 1
ATOM 629 N N . THR A 1 83 ? 15.062 -19.031 1.754 1 96.06 83 THR A N 1
ATOM 630 C CA . THR A 1 83 ? 15.391 -20.203 0.936 1 96.06 83 THR A CA 1
ATOM 631 C C . THR A 1 83 ? 16.812 -20.094 0.388 1 96.06 83 THR A C 1
ATOM 633 O O . THR A 1 83 ? 17.531 -21.094 0.304 1 96.06 83 THR A O 1
ATOM 636 N N . ALA A 1 84 ? 17.188 -18.891 -0.017 1 95.62 84 ALA A N 1
ATOM 637 C CA . ALA A 1 84 ? 18.547 -18.656 -0.52 1 95.62 84 ALA A CA 1
ATOM 638 C C . ALA A 1 84 ? 19.594 -19.031 0.53 1 95.62 84 ALA A C 1
ATOM 640 O O . ALA A 1 84 ? 20.641 -19.578 0.201 1 95.62 84 ALA A O 1
ATOM 641 N N . TYR A 1 85 ? 19.281 -18.781 1.762 1 94.56 85 TYR A N 1
ATOM 642 C CA . TYR A 1 85 ? 20.219 -19.109 2.836 1 94.56 85 TYR A CA 1
ATOM 643 C C . TYR A 1 85 ? 20.359 -20.625 2.98 1 94.56 85 TYR A C 1
ATOM 645 O O . TYR A 1 85 ? 21.453 -21.109 3.309 1 94.56 85 TYR A O 1
ATOM 653 N N . VAL A 1 86 ? 19.359 -21.375 2.725 1 94.31 86 VAL A N 1
ATOM 654 C CA . VAL A 1 86 ? 19.422 -22.844 2.742 1 94.31 86 VAL A CA 1
ATOM 655 C C . VAL A 1 86 ? 20.234 -23.328 1.537 1 94.31 86 VAL A C 1
ATOM 657 O O . VAL A 1 86 ? 21.109 -24.172 1.675 1 94.31 86 VAL A O 1
ATOM 660 N N . LEU A 1 87 ? 20.031 -22.75 0.449 1 94.31 87 LEU A N 1
ATOM 661 C CA . LEU A 1 87 ? 20.625 -23.188 -0.807 1 94.31 87 LEU A CA 1
ATOM 662 C C . LEU A 1 87 ? 22.109 -22.828 -0.863 1 94.31 87 LEU A C 1
ATOM 664 O O . LEU A 1 87 ? 22.891 -23.484 -1.555 1 94.31 87 LEU A O 1
ATOM 668 N N . ASN A 1 88 ? 22.438 -21.766 -0.222 1 92.12 88 ASN A N 1
ATOM 669 C CA . ASN A 1 88 ? 23.844 -21.359 -0.259 1 92.12 88 ASN A CA 1
ATOM 670 C C . ASN A 1 88 ? 24.656 -22.062 0.834 1 92.12 88 ASN A C 1
ATOM 672 O O . ASN A 1 88 ? 25.859 -21.844 0.948 1 92.12 88 ASN A O 1
ATOM 676 N N . GLY A 1 89 ? 24.031 -22.812 1.687 1 88.88 89 GLY A N 1
ATOM 677 C CA . GLY A 1 89 ? 24.734 -23.688 2.621 1 88.88 89 GLY A CA 1
ATOM 678 C C . GLY A 1 89 ? 24.766 -23.141 4.039 1 88.88 89 GLY A C 1
ATOM 679 O O . GLY A 1 89 ? 25.109 -23.859 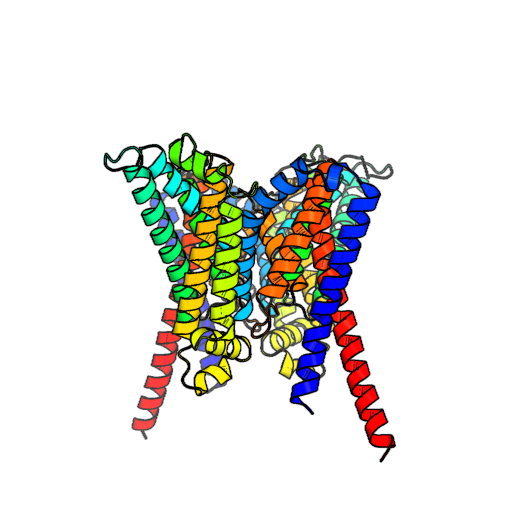4.977 1 88.88 89 GLY A O 1
ATOM 680 N N . GLN A 1 90 ? 24.328 -21.953 4.238 1 88.69 90 GLN A N 1
ATOM 681 C CA . GLN A 1 90 ? 24.438 -21.328 5.555 1 88.69 90 GLN A CA 1
ATOM 682 C C . GLN A 1 90 ? 23.422 -21.922 6.531 1 88.69 90 GLN A C 1
ATOM 684 O O . GLN A 1 90 ? 23.688 -22.016 7.73 1 88.69 90 GLN A O 1
ATOM 689 N N . TRP A 1 91 ? 22.266 -22.25 5.953 1 89.62 91 TRP A N 1
ATOM 690 C CA . TRP A 1 91 ? 21.234 -22.859 6.793 1 89.62 91 TRP A CA 1
ATOM 691 C C . TRP A 1 91 ? 20.969 -24.297 6.367 1 89.62 91 TRP A C 1
ATOM 693 O O . TRP A 1 91 ? 19.828 -24.766 6.457 1 89.62 91 TRP A O 1
ATOM 703 N N . SER A 1 92 ? 21.891 -25 5.719 1 84.69 92 SER A N 1
ATOM 704 C CA . SER A 1 92 ? 21.656 -26.281 5.062 1 84.69 92 SER A CA 1
ATOM 705 C C . SER A 1 92 ? 21.844 -27.453 6.031 1 84.69 92 SER A C 1
ATOM 707 O O . SER A 1 92 ? 21.625 -28.609 5.668 1 84.69 92 SER A O 1
ATOM 709 N N . PHE A 1 93 ? 22.094 -27.234 7.281 1 86.06 93 PHE A N 1
ATOM 710 C CA . PHE A 1 93 ? 22.266 -28.281 8.281 1 86.06 93 PHE A CA 1
ATOM 711 C C . PHE A 1 93 ? 23.078 -29.438 7.707 1 86.06 93 PHE A C 1
ATOM 713 O O . PHE A 1 93 ? 22.703 -30.609 7.859 1 86.06 93 PHE A O 1
ATOM 720 N N . GLY A 1 94 ? 24.016 -29.266 6.789 1 85.12 94 GLY A N 1
ATOM 721 C CA . GLY A 1 94 ? 24.938 -30.266 6.281 1 85.12 94 GLY A CA 1
ATOM 722 C C . GLY A 1 94 ? 24.453 -30.922 5.004 1 85.12 94 GLY A C 1
ATOM 723 O O . GLY A 1 94 ? 25.141 -31.797 4.453 1 85.12 94 GLY A O 1
ATOM 724 N N . THR A 1 95 ? 23.328 -30.594 4.496 1 85.5 95 THR A N 1
ATOM 725 C CA . THR A 1 95 ? 22.812 -31.188 3.26 1 85.5 95 THR A CA 1
ATOM 726 C C . THR A 1 95 ? 23.5 -30.562 2.045 1 85.5 95 THR A C 1
ATOM 728 O O . THR A 1 95 ? 23.906 -29.406 2.088 1 85.5 95 THR A O 1
ATOM 731 N N . GLU A 1 96 ? 23.734 -31.453 1.021 1 84.44 96 GLU A N 1
ATOM 732 C CA . GLU A 1 96 ? 24.344 -30.969 -0.207 1 84.44 96 GLU A CA 1
ATOM 733 C C . GLU A 1 96 ? 23.594 -31.453 -1.439 1 84.44 96 GLU A C 1
ATOM 735 O O . GLU A 1 96 ? 22.734 -32.344 -1.34 1 84.44 96 GLU A O 1
ATOM 740 N N . GLY A 1 97 ? 23.812 -30.781 -2.506 1 84.81 97 GLY A N 1
ATOM 741 C CA . GLY A 1 97 ? 23.297 -31.219 -3.793 1 84.81 97 GLY A CA 1
ATOM 742 C C . GLY A 1 97 ? 21.781 -31.25 -3.85 1 84.81 97 GLY A C 1
ATOM 743 O O . GLY A 1 97 ? 21.125 -30.266 -3.518 1 84.81 97 GLY A O 1
ATOM 744 N N . ALA A 1 98 ? 21.266 -32.344 -4.238 1 88.06 98 ALA A N 1
ATOM 745 C CA . ALA A 1 98 ? 19.828 -32.5 -4.449 1 88.06 98 ALA A CA 1
ATOM 746 C C . ALA A 1 98 ? 19.062 -32.469 -3.125 1 88.06 98 ALA A C 1
ATOM 748 O O . ALA A 1 98 ? 17.953 -31.953 -3.057 1 88.06 98 ALA A O 1
ATOM 749 N N . ALA A 1 99 ? 19.703 -32.969 -2.117 1 90.38 99 ALA A N 1
ATOM 750 C CA . ALA A 1 99 ? 19.078 -32.969 -0.799 1 90.38 99 ALA A CA 1
ATOM 751 C C . ALA A 1 99 ? 18.891 -31.547 -0.283 1 90.38 99 ALA A C 1
ATOM 753 O O . ALA A 1 99 ? 17.875 -31.25 0.359 1 90.38 99 ALA A O 1
ATOM 754 N N . ARG A 1 100 ? 19.875 -30.719 -0.614 1 92.56 100 ARG A N 1
ATOM 755 C CA . ARG A 1 100 ? 19.781 -29.312 -0.21 1 92.56 100 ARG A CA 1
ATOM 756 C C . ARG A 1 100 ? 18.641 -28.609 -0.943 1 92.56 100 ARG A C 1
ATOM 758 O O . ARG A 1 100 ? 17.922 -27.812 -0.353 1 92.56 100 ARG A O 1
ATOM 765 N N . VAL A 1 101 ? 18.484 -29 -2.141 1 92.81 101 VAL A N 1
ATOM 766 C CA . VAL A 1 101 ? 17.438 -28.406 -2.955 1 92.81 101 VAL A CA 1
ATOM 767 C C . VAL A 1 101 ? 16.062 -28.812 -2.42 1 92.81 101 VAL A C 1
ATOM 769 O O . VAL A 1 101 ? 15.156 -27.984 -2.295 1 92.81 101 VAL A O 1
ATOM 772 N N . VAL A 1 102 ? 15.914 -30.078 -2.07 1 93.06 102 VAL A N 1
ATOM 773 C CA . VAL A 1 102 ? 14.656 -30.578 -1.537 1 93.06 102 VAL A CA 1
ATOM 774 C C . VAL A 1 102 ? 14.359 -29.906 -0.198 1 93.06 102 VAL A C 1
ATOM 776 O O . VAL A 1 102 ? 13.219 -29.516 0.063 1 93.06 102 VAL A O 1
ATOM 779 N N . LEU A 1 103 ? 15.375 -29.781 0.595 1 93.69 103 LEU A N 1
ATOM 780 C CA . LEU A 1 103 ? 15.211 -29.109 1.878 1 93.69 103 LEU A CA 1
ATOM 781 C C . LEU A 1 103 ? 14.773 -27.672 1.678 1 93.69 103 LEU A C 1
ATOM 783 O O . LEU A 1 103 ? 13.906 -27.172 2.396 1 93.69 103 LEU A O 1
ATOM 787 N N . ALA A 1 104 ? 15.398 -27.031 0.75 1 94.62 104 ALA A N 1
ATOM 788 C CA . ALA A 1 104 ? 15.086 -25.625 0.456 1 94.62 104 ALA A CA 1
ATOM 789 C C . A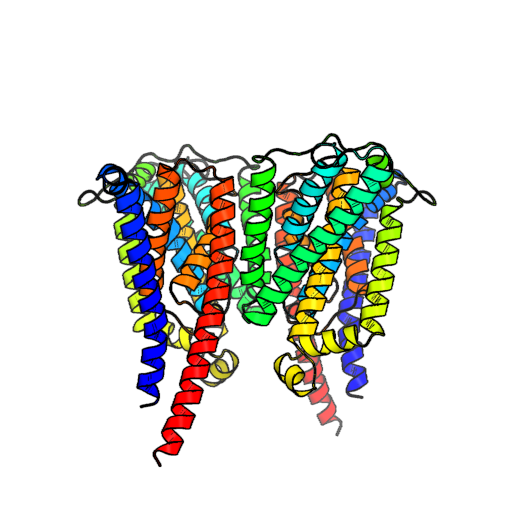LA A 1 104 ? 13.641 -25.484 -0.004 1 94.62 104 ALA A C 1
ATOM 791 O O . ALA A 1 104 ? 12.953 -24.531 0.383 1 94.62 104 ALA A O 1
ATOM 792 N N . LEU A 1 105 ? 13.195 -26.422 -0.793 1 94.12 105 LEU A N 1
ATOM 793 C CA . LEU A 1 105 ? 11.828 -26.375 -1.304 1 94.12 105 LEU A CA 1
ATOM 794 C C . LEU A 1 105 ? 10.82 -26.594 -0.181 1 94.12 105 LEU A C 1
ATOM 796 O O . LEU A 1 105 ? 9.812 -25.891 -0.096 1 94.12 105 LEU A O 1
ATOM 800 N N . ILE A 1 106 ? 11.07 -27.531 0.7 1 95.19 106 ILE A N 1
ATOM 801 C CA . ILE A 1 106 ? 10.195 -27.812 1.832 1 95.19 106 ILE A CA 1
ATOM 802 C C . ILE A 1 106 ? 10.148 -26.609 2.76 1 95.19 106 ILE A C 1
ATOM 804 O O . ILE A 1 106 ? 9.078 -26.203 3.213 1 95.19 106 ILE A O 1
ATOM 808 N N . PHE A 1 107 ? 11.312 -26.062 2.936 1 95.06 107 PHE A N 1
ATOM 809 C CA . PHE A 1 107 ? 11.422 -24.891 3.807 1 95.06 107 PHE A CA 1
ATOM 810 C C . PHE A 1 107 ? 10.633 -23.719 3.236 1 95.06 107 PHE A C 1
ATOM 812 O O . PHE A 1 107 ? 9.938 -23.016 3.971 1 95.06 107 PHE A O 1
ATOM 819 N N . ALA A 1 108 ? 10.758 -23.5 1.979 1 96.19 108 ALA A N 1
ATOM 820 C CA . ALA A 1 108 ? 10.055 -22.406 1.307 1 96.19 108 ALA A CA 1
ATOM 821 C C . ALA A 1 108 ? 8.539 -22.562 1.427 1 96.19 108 ALA A C 1
ATOM 823 O O . ALA A 1 108 ? 7.828 -21.609 1.703 1 96.19 108 ALA A O 1
ATOM 824 N N . VAL A 1 109 ? 8.086 -23.781 1.217 1 96.31 109 VAL A N 1
ATOM 825 C CA . VAL A 1 109 ? 6.66 -24.062 1.287 1 96.31 109 VAL A CA 1
ATOM 826 C C . VAL A 1 109 ? 6.16 -23.844 2.713 1 96.31 109 VAL A C 1
ATOM 828 O O . VAL A 1 109 ? 5.121 -23.203 2.926 1 96.31 109 VAL A O 1
ATOM 831 N N . LEU A 1 110 ? 6.879 -24.297 3.668 1 97.12 110 LEU A N 1
ATOM 832 C CA . LEU A 1 110 ? 6.488 -24.156 5.066 1 97.12 110 LEU A CA 1
ATOM 833 C C . LEU A 1 110 ? 6.469 -22.688 5.488 1 97.12 110 LEU A C 1
ATOM 835 O O . LEU A 1 110 ? 5.539 -22.25 6.172 1 97.12 110 LEU A O 1
ATOM 839 N N . CYS A 1 111 ? 7.492 -22 5.09 1 97.06 111 CYS A N 1
ATOM 840 C CA . CYS A 1 111 ? 7.559 -20.578 5.418 1 97.06 111 CYS A CA 1
ATOM 841 C C . CYS A 1 111 ? 6.395 -19.812 4.789 1 97.06 111 CYS A C 1
ATOM 843 O O . CYS A 1 111 ? 5.773 -18.969 5.441 1 97.06 111 CYS A O 1
ATOM 845 N N . SER A 1 112 ? 6.164 -20.094 3.559 1 97.5 112 SER A N 1
ATOM 846 C CA . SER A 1 112 ? 5.078 -19.438 2.848 1 97.5 112 SER A CA 1
ATOM 847 C C . SER A 1 112 ? 3.73 -19.719 3.498 1 97.5 112 SER A C 1
ATOM 849 O O . SER A 1 112 ? 2.893 -18.828 3.631 1 97.5 112 SER A O 1
ATOM 851 N N . LEU A 1 113 ? 3.531 -20.984 3.867 1 97.56 113 LEU A N 1
ATOM 852 C CA . LEU A 1 113 ? 2.301 -21.375 4.543 1 97.56 113 LEU A CA 1
ATOM 853 C C . LEU A 1 113 ? 2.186 -20.688 5.902 1 97.56 113 LEU A C 1
ATOM 855 O O . LEU A 1 113 ? 1.094 -20.281 6.305 1 97.56 113 LEU A O 1
ATOM 859 N N . LEU A 1 114 ? 3.236 -20.594 6.559 1 97.75 114 LEU A N 1
ATOM 860 C CA . LEU A 1 114 ? 3.244 -19.953 7.863 1 97.75 114 LEU A CA 1
ATOM 861 C C . LEU A 1 114 ? 2.873 -18.469 7.734 1 97.75 114 LEU A C 1
ATOM 863 O O . LEU A 1 114 ? 2.096 -17.953 8.539 1 97.75 114 LEU A O 1
ATOM 867 N N . PHE A 1 115 ? 3.465 -17.797 6.781 1 97.44 115 PHE A N 1
ATOM 868 C CA . PHE A 1 115 ? 3.158 -16.391 6.559 1 97.44 115 PHE A CA 1
ATOM 869 C C . PHE A 1 115 ? 1.692 -16.203 6.184 1 97.44 115 PHE A C 1
ATOM 871 O O . PHE A 1 115 ? 1.028 -15.289 6.676 1 97.44 115 PHE A O 1
ATOM 878 N N . GLY A 1 116 ? 1.219 -17.062 5.281 1 97.38 116 GLY A N 1
ATOM 879 C CA . GLY A 1 116 ? -0.193 -17.031 4.934 1 97.38 116 GLY A CA 1
ATOM 880 C C . GLY A 1 116 ? -1.106 -17.312 6.109 1 97.38 116 GLY A C 1
ATOM 881 O O . GLY A 1 116 ? -2.129 -16.641 6.281 1 97.38 116 GLY A O 1
ATOM 882 N N . LEU A 1 117 ? -0.73 -18.281 6.902 1 96.94 117 LEU A N 1
ATOM 883 C CA . LEU A 1 117 ? -1.498 -18.625 8.094 1 96.94 117 LEU A CA 1
ATOM 884 C C . LEU A 1 117 ? -1.547 -17.453 9.062 1 96.94 117 LEU A C 1
ATOM 886 O O . LEU A 1 117 ? -2.59 -17.172 9.656 1 96.94 117 LEU A O 1
ATOM 890 N N . PHE A 1 118 ? -0.46 -16.844 9.203 1 95.88 118 PHE A N 1
ATOM 891 C CA . PHE A 1 118 ? -0.381 -15.695 10.086 1 95.88 118 PHE A CA 1
ATOM 892 C C . PHE A 1 118 ? -1.34 -14.602 9.641 1 95.88 118 PHE A C 1
ATOM 894 O O . PHE A 1 118 ? -2.072 -14.039 10.453 1 95.88 118 PHE A O 1
ATOM 901 N N . ASN A 1 119 ? -1.348 -14.266 8.406 1 95.75 119 ASN A N 1
ATOM 902 C CA . ASN A 1 119 ? -2.268 -13.273 7.871 1 95.75 119 ASN A CA 1
ATOM 903 C C . ASN A 1 119 ? -3.723 -13.695 8.055 1 95.75 119 ASN A C 1
ATOM 905 O O . ASN A 1 119 ? -4.555 -12.898 8.5 1 95.75 119 ASN A O 1
ATOM 909 N N . GLY A 1 120 ? -3.982 -14.938 7.695 1 95.12 120 GLY A N 1
ATOM 910 C CA . GLY A 1 120 ? -5.34 -15.445 7.848 1 95.12 120 GLY A CA 1
ATOM 911 C C . GLY A 1 120 ? -5.844 -15.383 9.281 1 95.12 120 GLY A C 1
ATOM 912 O O . GLY A 1 120 ? -6.98 -14.977 9.523 1 95.12 120 GLY A O 1
ATOM 913 N N . LEU A 1 121 ? -5.027 -15.758 10.188 1 93.12 121 LEU A N 1
ATOM 914 C CA . LEU A 1 121 ? -5.398 -15.734 11.602 1 93.12 121 LEU A CA 1
ATOM 915 C C . LEU A 1 121 ? -5.574 -14.305 12.094 1 93.12 121 LEU A C 1
ATOM 917 O O . LEU A 1 121 ? -6.539 -14.008 12.805 1 93.12 121 LEU A O 1
ATOM 921 N N . LEU A 1 122 ? -4.66 -13.516 11.703 1 91.19 122 LEU A N 1
ATOM 922 C CA . LEU A 1 122 ? -4.711 -12.125 12.141 1 91.19 122 LEU A CA 1
ATOM 923 C C . LEU A 1 122 ? -5.992 -11.453 11.664 1 91.19 122 LEU A C 1
ATOM 925 O O . LEU A 1 122 ? -6.672 -10.773 12.438 1 91.19 122 LEU A O 1
ATOM 929 N N . ILE A 1 123 ? -6.309 -11.625 10.445 1 90.38 123 ILE A N 1
ATOM 930 C CA . ILE A 1 123 ? -7.457 -10.969 9.836 1 90.38 123 ILE A CA 1
ATOM 931 C C . ILE A 1 123 ? -8.75 -11.586 10.375 1 90.38 123 ILE A C 1
ATOM 933 O O . ILE A 1 123 ? -9.688 -10.867 10.727 1 90.38 123 ILE A O 1
ATOM 937 N N . SER A 1 124 ? -8.836 -12.906 10.414 1 88.88 124 SER A N 1
ATOM 938 C CA . SER A 1 124 ? -10.062 -13.586 10.812 1 88.88 124 SER A CA 1
ATOM 939 C C . SER A 1 124 ? -10.352 -13.383 12.297 1 88.88 124 SER A C 1
ATOM 941 O O . SER A 1 124 ? -11.508 -13.219 12.695 1 88.88 124 SER A O 1
ATOM 943 N N . LYS A 1 125 ? -9.375 -13.359 13.086 1 85.75 125 LYS A N 1
ATOM 944 C CA . LYS A 1 125 ? -9.578 -13.258 14.531 1 85.75 125 LYS A CA 1
ATOM 945 C C . LYS A 1 125 ? -9.789 -11.805 14.961 1 85.75 125 LYS A C 1
ATOM 947 O O . LYS A 1 125 ? -10.602 -11.523 15.844 1 85.75 125 LYS A O 1
ATOM 952 N N . THR A 1 126 ? -9.102 -10.906 14.344 1 80.62 126 THR A N 1
ATOM 953 C CA . THR A 1 126 ? -9.18 -9.516 14.781 1 80.62 126 THR A CA 1
ATOM 954 C C . THR A 1 126 ? -10.266 -8.766 14.016 1 80.62 126 THR A C 1
ATOM 956 O O . THR A 1 126 ? -10.656 -7.664 14.398 1 80.62 126 THR A O 1
ATOM 959 N N . SER A 1 127 ? -10.758 -9.305 12.953 1 78.25 127 SER A N 1
ATOM 960 C CA . SER A 1 127 ? -11.75 -8.664 12.086 1 78.25 127 SER A CA 1
ATOM 961 C C . SER A 1 127 ? -11.234 -7.32 11.562 1 78.25 127 SER A C 1
ATOM 963 O O . SER A 1 127 ? -12.023 -6.402 11.32 1 78.25 127 SER A O 1
ATOM 965 N N . ALA A 1 128 ? -9.938 -7.25 11.641 1 78.81 128 ALA A N 1
ATOM 966 C CA . ALA A 1 128 ? -9.328 -6.059 11.055 1 78.81 128 ALA A CA 1
ATOM 967 C C . ALA A 1 128 ? -9.461 -6.062 9.539 1 78.81 128 ALA A C 1
ATOM 969 O O . ALA A 1 128 ? -9.461 -7.125 8.914 1 78.81 128 ALA A O 1
ATOM 970 N N . PRO A 1 129 ? -9.57 -4.824 9.016 1 80.94 129 PRO A N 1
ATOM 971 C CA . PRO A 1 129 ? -9.5 -4.793 7.551 1 80.94 129 PRO A CA 1
ATOM 972 C C . PRO A 1 129 ? -8.219 -5.418 7.004 1 80.94 129 PRO A C 1
ATOM 974 O O . PRO A 1 129 ? -7.141 -5.199 7.559 1 80.94 129 PRO A O 1
ATOM 977 N N . SER A 1 130 ? -8.445 -6.281 6.086 1 87.69 130 SER A N 1
ATOM 978 C CA . SER A 1 130 ? -7.324 -7.035 5.531 1 87.69 130 SER A CA 1
ATOM 979 C C . SER A 1 130 ? -6.191 -6.105 5.105 1 87.69 130 SER A C 1
ATOM 981 O O . SER A 1 130 ? -5.016 -6.453 5.238 1 87.69 130 SER A O 1
ATOM 983 N N . LEU A 1 131 ? -6.555 -5 4.727 1 82.94 131 LEU A N 1
ATOM 984 C CA . LEU A 1 131 ? -5.566 -4.047 4.234 1 82.94 131 LEU A CA 1
ATOM 985 C C . LEU A 1 131 ? -4.621 -3.613 5.352 1 82.94 131 LEU A C 1
ATOM 987 O O . LEU A 1 131 ? -3.404 -3.58 5.16 1 82.94 131 LEU A O 1
ATOM 991 N N . ILE A 1 132 ? -5.148 -3.23 6.414 1 83.31 132 ILE A N 1
ATOM 992 C CA . ILE A 1 132 ? -4.348 -2.764 7.543 1 83.31 132 ILE A CA 1
ATOM 993 C C . ILE A 1 132 ? -3.494 -3.91 8.078 1 83.31 132 ILE A C 1
ATOM 995 O O . ILE A 1 132 ? -2.301 -3.734 8.344 1 83.31 132 ILE A O 1
ATOM 999 N N . ALA A 1 133 ? -4.133 -5.035 8.156 1 88.44 133 ALA A N 1
ATOM 1000 C CA . ALA A 1 133 ? -3.434 -6.203 8.68 1 88.44 133 ALA A CA 1
ATOM 1001 C C . ALA A 1 133 ? -2.254 -6.578 7.785 1 88.44 133 ALA A C 1
ATOM 1003 O O . ALA A 1 133 ? -1.15 -6.832 8.281 1 88.44 133 ALA A O 1
ATOM 1004 N N . THR A 1 134 ? -2.518 -6.504 6.508 1 92.12 134 THR A N 1
ATOM 1005 C CA . THR A 1 134 ? -1.474 -6.984 5.609 1 92.12 134 THR A CA 1
ATOM 1006 C C . THR A 1 134 ? -0.441 -5.891 5.348 1 92.12 134 THR A C 1
ATOM 1008 O O . THR A 1 134 ? 0.667 -6.172 4.887 1 92.12 134 THR A O 1
ATOM 1011 N N . LEU A 1 135 ? -0.797 -4.691 5.586 1 86.56 135 LEU A N 1
ATOM 1012 C CA . LEU A 1 135 ? 0.235 -3.662 5.625 1 86.56 135 LEU A CA 1
ATOM 1013 C C . LEU A 1 135 ? 1.2 -3.902 6.781 1 86.56 135 LEU A C 1
ATOM 1015 O O . LEU A 1 135 ? 2.412 -3.734 6.625 1 86.56 135 LEU A O 1
ATOM 1019 N N . GLY A 1 136 ? 0.64 -4.188 7.875 1 87.88 136 GLY A N 1
ATOM 1020 C CA . GLY A 1 136 ? 1.464 -4.531 9.023 1 87.88 136 GLY A CA 1
ATOM 1021 C C . GLY A 1 136 ? 2.373 -5.719 8.773 1 87.88 136 GLY A C 1
ATOM 1022 O O . GLY A 1 136 ? 3.57 -5.66 9.062 1 87.88 136 GLY A O 1
ATOM 1023 N N . THR A 1 137 ? 1.808 -6.73 8.219 1 93.25 137 THR A N 1
ATOM 1024 C CA . THR A 1 137 ? 2.607 -7.93 8 1 93.25 137 THR A CA 1
ATOM 1025 C C . THR A 1 137 ? 3.592 -7.727 6.852 1 93.25 137 THR A C 1
ATOM 1027 O O . THR A 1 137 ? 4.672 -8.32 6.84 1 93.25 137 THR A O 1
ATOM 1030 N N . MET A 1 138 ? 3.166 -6.91 5.855 1 92.69 138 MET A N 1
ATOM 1031 C CA . MET A 1 138 ? 4.121 -6.547 4.812 1 92.69 138 MET A CA 1
ATOM 1032 C C . MET A 1 138 ? 5.398 -5.977 5.422 1 92.69 138 MET A C 1
ATOM 1034 O O . MET A 1 138 ? 6.5 -6.414 5.086 1 92.69 138 MET A O 1
ATOM 1038 N N . THR A 1 139 ? 5.203 -5.062 6.293 1 88.56 139 THR A N 1
ATOM 1039 C CA . THR A 1 139 ? 6.34 -4.422 6.945 1 88.56 139 THR A CA 1
ATOM 1040 C C . THR A 1 139 ? 7.09 -5.418 7.824 1 88.56 139 THR A C 1
ATOM 1042 O O . THR A 1 139 ? 8.32 -5.406 7.879 1 88.56 139 THR A O 1
ATOM 1045 N N . LEU A 1 140 ? 6.375 -6.195 8.477 1 90.81 140 LEU A N 1
ATOM 1046 C CA . LEU A 1 140 ? 6.977 -7.223 9.32 1 90.81 140 LEU A CA 1
ATOM 1047 C C . LEU A 1 140 ? 7.824 -8.18 8.492 1 90.81 140 LEU A C 1
ATOM 1049 O O . LEU A 1 140 ? 8.961 -8.477 8.852 1 90.81 140 LEU A O 1
ATOM 1053 N N . PHE A 1 141 ? 7.262 -8.695 7.41 1 94.88 141 PHE A N 1
ATOM 1054 C CA . PHE A 1 141 ? 7.984 -9.633 6.555 1 94.88 141 PHE A CA 1
ATOM 1055 C C . PHE A 1 141 ? 9.219 -8.969 5.957 1 94.88 141 PHE A C 1
ATOM 1057 O O . PHE A 1 141 ? 10.281 -9.586 5.879 1 94.88 141 PHE A O 1
ATOM 1064 N N . GLN A 1 142 ? 9.07 -7.742 5.523 1 92.25 142 GLN A N 1
ATOM 1065 C CA . GLN A 1 142 ? 10.219 -7 5.02 1 92.25 142 GLN A CA 1
ATOM 1066 C C . GLN A 1 142 ? 11.289 -6.836 6.102 1 92.25 142 GLN A C 1
ATOM 1068 O O . GLN A 1 142 ? 12.477 -6.988 5.832 1 92.25 142 GLN A O 1
ATOM 1073 N N . GLY A 1 143 ? 10.828 -6.504 7.27 1 88.88 143 GLY A N 1
ATOM 1074 C CA . GLY A 1 143 ? 11.734 -6.379 8.391 1 88.88 143 GLY A CA 1
ATOM 1075 C C . GLY A 1 143 ? 12.492 -7.66 8.695 1 88.88 143 GLY A C 1
ATOM 1076 O O . GLY A 1 143 ? 13.688 -7.633 8.969 1 88.88 143 GLY A O 1
ATOM 1077 N N . ILE A 1 144 ? 11.82 -8.758 8.625 1 92.25 144 ILE A N 1
ATOM 1078 C CA . ILE A 1 144 ? 12.445 -10.062 8.844 1 92.25 144 ILE A CA 1
ATOM 1079 C C . ILE A 1 144 ? 13.508 -10.305 7.773 1 92.25 144 ILE A C 1
ATOM 1081 O O . ILE A 1 144 ? 14.633 -10.703 8.086 1 92.25 144 ILE A O 1
ATOM 1085 N N . GLY A 1 145 ? 13.18 -10.07 6.508 1 93.44 145 GLY A N 1
ATOM 1086 C CA . GLY A 1 145 ? 14.141 -10.219 5.43 1 93.44 145 GLY A CA 1
ATOM 1087 C C . GLY A 1 145 ? 15.375 -9.352 5.605 1 93.44 145 GLY A C 1
ATOM 1088 O O . GLY A 1 145 ? 16.5 -9.82 5.426 1 93.44 145 GLY A O 1
ATOM 1089 N N . MET A 1 146 ? 15.156 -8.18 6 1 91 146 MET A N 1
ATOM 1090 C CA . MET A 1 146 ? 16.266 -7.246 6.164 1 91 146 MET A CA 1
ATOM 1091 C C . MET A 1 146 ? 17.109 -7.609 7.387 1 91 146 MET A C 1
ATOM 1093 O O . MET A 1 146 ? 18.328 -7.43 7.383 1 91 146 MET A O 1
ATOM 1097 N N . ALA A 1 147 ? 16.5 -8 8.414 1 86.88 147 ALA A N 1
ATOM 1098 C CA . ALA A 1 147 ? 17.203 -8.383 9.633 1 86.88 147 ALA A CA 1
ATOM 1099 C C . ALA A 1 147 ? 18.125 -9.57 9.375 1 86.88 147 ALA A C 1
ATOM 1101 O O . ALA A 1 147 ? 19.234 -9.641 9.922 1 86.88 147 ALA A O 1
ATOM 1102 N N . VAL A 1 148 ? 17.688 -10.438 8.57 1 88.62 148 VAL A N 1
ATOM 1103 C CA . VAL A 1 148 ? 18.453 -11.648 8.297 1 88.62 148 VAL A CA 1
ATOM 1104 C C . VAL A 1 148 ? 19.625 -11.328 7.363 1 88.62 148 VAL A C 1
ATOM 1106 O O . VAL A 1 148 ? 20.703 -11.906 7.484 1 88.62 148 VAL A O 1
ATOM 1109 N N . THR A 1 149 ? 19.484 -10.352 6.473 1 91.94 149 THR A N 1
ATOM 1110 C CA . THR A 1 149 ? 20.484 -10.109 5.438 1 91.94 149 THR A CA 1
ATOM 1111 C C . THR A 1 149 ? 21.312 -8.867 5.762 1 91.94 149 THR A C 1
ATOM 1113 O O . THR A 1 149 ? 22.359 -8.633 5.156 1 91.94 149 THR A O 1
ATOM 1116 N N . GLY A 1 150 ? 20.828 -8.086 6.695 1 85.62 150 GLY A N 1
ATOM 1117 C CA . GLY A 1 150 ? 21.438 -6.781 6.898 1 85.62 150 GLY A CA 1
ATOM 1118 C C . GLY A 1 150 ? 21.188 -5.82 5.754 1 85.62 150 GLY A C 1
ATOM 1119 O O . GLY A 1 150 ? 22 -4.934 5.484 1 85.62 150 GLY A O 1
ATOM 1120 N N . GLY A 1 151 ? 20.125 -6.137 5.008 1 85.25 151 GLY A N 1
ATOM 1121 C CA . GLY A 1 151 ? 19.766 -5.266 3.902 1 85.25 151 GLY A CA 1
ATOM 1122 C C . GLY A 1 151 ? 20.438 -5.641 2.596 1 85.25 151 GLY A C 1
ATOM 1123 O O . GLY A 1 151 ? 20.109 -5.09 1.542 1 85.25 151 GLY A O 1
ATOM 1124 N N . ALA A 1 152 ? 21.281 -6.59 2.629 1 89 152 ALA A N 1
ATOM 1125 C CA . ALA A 1 152 ? 22.031 -6.988 1.443 1 89 152 ALA A CA 1
ATOM 1126 C C . ALA A 1 152 ? 21.281 -8.047 0.643 1 89 152 ALA A C 1
ATOM 1128 O O . ALA A 1 152 ? 20.312 -8.625 1.13 1 89 152 ALA A O 1
ATOM 1129 N N . SER A 1 153 ? 21.656 -8.18 -0.595 1 93.25 153 SER A N 1
ATOM 1130 C CA . SER A 1 153 ? 21.156 -9.289 -1.397 1 93.25 153 SER A CA 1
ATOM 1131 C C . SER A 1 153 ? 21.859 -10.594 -1.037 1 93.25 153 SER A C 1
ATOM 1133 O O . SER A 1 153 ? 23 -10.586 -0.588 1 93.25 153 SER A O 1
ATOM 1135 N N . VAL A 1 154 ? 21.109 -11.664 -1.186 1 93 154 VAL A N 1
ATOM 1136 C CA . VAL A 1 154 ? 21.672 -12.984 -0.915 1 93 154 VAL A CA 1
ATOM 1137 C C . VAL A 1 154 ? 21.703 -13.805 -2.203 1 93 154 VAL A C 1
ATOM 1139 O O . VAL A 1 154 ? 20.688 -13.922 -2.9 1 93 154 VAL A O 1
ATOM 1142 N N . GLY A 1 155 ? 22.891 -14.211 -2.539 1 92.5 155 GLY A N 1
ATOM 1143 C CA . GLY A 1 155 ? 23.078 -15.016 -3.732 1 92.5 155 GLY A CA 1
ATOM 1144 C C . GLY A 1 155 ? 23.875 -16.281 -3.473 1 92.5 155 GLY A C 1
ATOM 1145 O O . GLY A 1 155 ? 23.812 -16.859 -2.383 1 92.5 155 GLY A O 1
ATOM 1146 N N . GLY A 1 156 ? 24.484 -16.812 -4.578 1 88.12 156 GLY A N 1
ATOM 1147 C CA . GLY A 1 156 ? 25.312 -17.984 -4.465 1 88.12 156 GLY A CA 1
ATOM 1148 C C . GLY A 1 156 ? 24.531 -19.266 -4.215 1 88.12 156 GLY A C 1
ATOM 1149 O O . GLY A 1 156 ? 24.891 -20.062 -3.357 1 88.12 156 GLY A O 1
ATOM 1150 N N . ILE A 1 157 ? 23.469 -19.375 -4.93 1 88.44 157 ILE A N 1
ATOM 1151 C CA . ILE A 1 157 ? 22.578 -20.5 -4.68 1 88.44 157 ILE A CA 1
ATOM 1152 C C . ILE A 1 157 ? 23.078 -21.719 -5.461 1 88.44 157 ILE A C 1
ATOM 1154 O O . ILE A 1 157 ? 23.812 -21.578 -6.441 1 88.44 157 ILE A O 1
ATOM 1158 N N . GLU A 1 158 ? 22.688 -22.859 -4.953 1 88.62 158 GLU A N 1
ATOM 1159 C CA . GLU A 1 158 ? 23.031 -24.141 -5.566 1 88.62 158 GLU A CA 1
ATOM 1160 C C . GLU A 1 158 ? 22.672 -24.156 -7.051 1 88.62 158 GLU A C 1
ATOM 1162 O O . GLU A 1 158 ? 21.562 -23.781 -7.426 1 88.62 158 GLU A O 1
ATOM 1167 N N . GLU A 1 159 ? 23.562 -24.641 -7.836 1 86 159 GLU A N 1
ATOM 1168 C CA . GLU A 1 159 ? 23.438 -24.609 -9.289 1 86 159 GLU A CA 1
ATOM 1169 C C . GLU A 1 159 ? 22.234 -25.422 -9.75 1 86 159 GLU A C 1
ATOM 1171 O O . GLU A 1 159 ? 21.547 -25.047 -10.703 1 86 159 GLU A O 1
ATOM 1176 N N . LYS A 1 160 ? 22.031 -26.5 -9.102 1 85.75 160 LYS A N 1
ATOM 1177 C CA . LYS A 1 160 ? 20.922 -27.359 -9.484 1 85.75 160 LYS A CA 1
ATOM 1178 C C . LYS A 1 160 ? 19.594 -26.609 -9.383 1 85.75 160 LYS A C 1
ATOM 1180 O O . LYS A 1 160 ? 18.672 -26.844 -10.18 1 85.75 160 LYS A O 1
ATOM 1185 N N . PHE A 1 161 ? 19.5 -25.828 -8.43 1 89.19 161 PHE A N 1
ATOM 1186 C CA . PHE A 1 161 ? 18.297 -25.031 -8.273 1 89.19 161 PHE A CA 1
ATOM 1187 C C . PHE A 1 161 ? 18.203 -23.953 -9.359 1 89.19 161 PHE A C 1
ATOM 1189 O O . PHE A 1 161 ? 17.141 -23.719 -9.914 1 89.19 161 PHE A O 1
ATOM 1196 N N . ALA A 1 162 ? 19.297 -23.406 -9.602 1 85.31 162 ALA A N 1
ATOM 1197 C CA . ALA A 1 162 ? 19.344 -22.375 -10.633 1 85.31 162 ALA A CA 1
ATOM 1198 C C . ALA A 1 162 ? 18.984 -22.938 -12.008 1 85.31 162 ALA A C 1
ATOM 1200 O O . ALA A 1 162 ? 18.422 -22.25 -12.852 1 85.31 162 ALA A O 1
ATOM 1201 N N . GLN A 1 163 ? 19.219 -24.172 -12.156 1 82.81 163 GLN A N 1
ATOM 1202 C CA . GLN A 1 163 ? 18.938 -24.844 -13.43 1 82.81 163 GLN A CA 1
ATOM 1203 C C . GLN A 1 163 ? 17.438 -25.031 -13.633 1 82.81 163 GLN A C 1
ATOM 1205 O O . GLN A 1 163 ? 16.953 -25.031 -14.766 1 82.81 163 GLN A O 1
ATOM 1210 N N . ILE A 1 164 ? 16.719 -25.141 -12.555 1 81.06 164 ILE A N 1
ATOM 1211 C CA . ILE A 1 164 ? 15.273 -25.281 -12.648 1 81.06 164 ILE A CA 1
ATOM 1212 C C . ILE A 1 164 ? 14.672 -24.031 -13.281 1 81.06 164 ILE A C 1
ATOM 1214 O O . ILE A 1 164 ? 13.75 -24.109 -14.094 1 81.06 164 ILE A O 1
ATOM 1218 N N . GLY A 1 165 ? 15.195 -22.922 -12.953 1 78.5 165 GLY A N 1
ATOM 1219 C CA . GLY A 1 165 ? 14.711 -21.672 -13.492 1 78.5 165 GLY A CA 1
ATOM 1220 C C . GLY A 1 165 ? 15.047 -21.484 -14.961 1 78.5 165 GLY A C 1
ATOM 1221 O O . GLY A 1 165 ? 14.391 -20.703 -15.656 1 78.5 165 GLY A O 1
ATOM 1222 N N . LYS A 1 166 ? 15.992 -22.312 -15.43 1 81.25 166 LYS A N 1
ATOM 1223 C CA . LYS A 1 166 ? 16.469 -22.141 -16.797 1 81.25 166 LYS A CA 1
ATOM 1224 C C . LYS A 1 166 ? 16.062 -23.328 -17.672 1 81.25 166 LYS A C 1
ATOM 1226 O O . LYS A 1 166 ? 16.141 -23.266 -18.906 1 81.25 166 LYS A O 1
ATOM 1231 N N . SER A 1 167 ? 15.562 -24.375 -17.047 1 84.69 167 SER A N 1
ATOM 1232 C CA . SER A 1 167 ? 15.227 -25.594 -17.781 1 84.69 167 SER A CA 1
ATOM 1233 C C . SER A 1 167 ? 13.969 -25.406 -18.625 1 84.69 167 SER A C 1
ATOM 1235 O O . SER A 1 167 ? 13.094 -24.625 -18.266 1 84.69 167 SER A O 1
ATOM 1237 N N . THR A 1 168 ? 13.953 -26.031 -19.828 1 86.81 168 THR A N 1
ATOM 1238 C CA . THR A 1 168 ? 12.82 -25.875 -20.75 1 86.81 168 THR A CA 1
ATOM 1239 C C . THR A 1 168 ? 12.234 -27.234 -21.125 1 86.81 168 THR A C 1
ATOM 1241 O O . THR A 1 168 ? 12.938 -28.25 -21.094 1 86.81 168 THR A O 1
ATOM 1244 N N . ILE A 1 169 ? 10.992 -27.328 -21.219 1 86.88 169 ILE A N 1
ATOM 1245 C CA . ILE A 1 169 ? 10.234 -28.438 -21.797 1 86.88 169 ILE A CA 1
ATOM 1246 C C . ILE A 1 169 ? 9.414 -27.938 -22.984 1 86.88 169 ILE A C 1
ATOM 1248 O O . ILE A 1 169 ? 8.617 -27.016 -22.844 1 86.88 169 ILE A O 1
ATOM 1252 N N . LEU A 1 170 ? 9.625 -28.516 -24.219 1 88 170 LEU A N 1
ATOM 1253 C CA . LEU A 1 170 ? 8.953 -28.094 -25.453 1 88 170 LEU A CA 1
ATOM 1254 C C . LEU A 1 170 ? 9.258 -26.641 -25.766 1 88 170 LEU A C 1
ATOM 1256 O O . LEU A 1 170 ? 8.359 -25.859 -26.062 1 88 170 LEU A O 1
ATOM 1260 N N . ASN A 1 171 ? 10.453 -26.188 -25.438 1 83.81 171 ASN A N 1
ATOM 1261 C CA . ASN A 1 171 ? 10.977 -24.859 -25.734 1 83.81 171 ASN A CA 1
ATOM 1262 C C . ASN A 1 171 ? 10.344 -23.781 -24.844 1 83.81 171 ASN A C 1
ATOM 1264 O O . ASN A 1 171 ? 10.438 -22.594 -25.125 1 83.81 171 ASN A O 1
ATOM 1268 N N . LEU A 1 172 ? 9.633 -24.266 -23.875 1 88.81 172 LEU A N 1
ATOM 1269 C CA . LEU A 1 172 ? 9.086 -23.359 -22.859 1 88.81 172 LEU A CA 1
ATOM 1270 C C . LEU A 1 172 ? 9.648 -23.688 -21.484 1 88.81 172 LEU A C 1
ATOM 1272 O O . LEU A 1 172 ? 9.891 -24.859 -21.172 1 88.81 172 LEU A O 1
ATOM 1276 N N . PRO A 1 173 ? 9.875 -22.641 -20.734 1 89.62 173 PRO A N 1
ATOM 1277 C CA . PRO A 1 173 ? 10.43 -22.891 -19.406 1 89.62 173 PRO A CA 1
ATOM 1278 C C . PRO A 1 173 ? 9.531 -23.781 -18.547 1 89.62 173 PRO A C 1
ATOM 1280 O O . PRO A 1 173 ? 8.305 -23.656 -18.594 1 89.62 173 PRO A O 1
ATOM 1283 N N . VAL A 1 174 ? 10.117 -24.688 -17.75 1 89.62 174 VAL A N 1
ATOM 1284 C CA . VAL A 1 174 ? 9.398 -25.594 -16.859 1 89.62 174 VAL A CA 1
ATOM 1285 C C . VAL A 1 174 ? 8.5 -24.797 -15.914 1 89.62 174 VAL A C 1
ATOM 1287 O O . VAL A 1 174 ? 7.398 -25.234 -15.586 1 89.62 174 VAL A O 1
ATOM 1290 N N . ILE A 1 175 ? 8.961 -23.625 -15.539 1 91.12 175 ILE A N 1
ATOM 1291 C CA . ILE A 1 175 ? 8.227 -22.797 -14.594 1 91.12 175 ILE A CA 1
ATOM 1292 C C . ILE A 1 175 ? 6.926 -22.312 -15.227 1 91.12 175 ILE A C 1
ATOM 1294 O O . ILE A 1 175 ? 5.938 -22.078 -14.531 1 91.12 175 ILE A O 1
ATOM 1298 N N . PHE A 1 176 ? 6.914 -22.094 -16.484 1 93.56 176 PHE A N 1
ATOM 1299 C CA . PHE A 1 176 ? 5.703 -21.719 -17.203 1 93.56 176 PHE A CA 1
ATOM 1300 C C . PHE A 1 176 ? 4.652 -22.812 -17.125 1 93.56 176 PHE A C 1
ATOM 1302 O O . PHE A 1 176 ? 3.475 -22.531 -16.891 1 93.56 176 PHE A O 1
ATOM 1309 N N . TRP A 1 177 ? 5.047 -24.047 -17.297 1 93.06 177 TRP A N 1
ATOM 1310 C CA . TRP A 1 177 ? 4.145 -25.188 -17.203 1 93.06 177 TRP A CA 1
ATOM 1311 C C . TRP A 1 177 ? 3.604 -25.328 -15.781 1 93.06 177 TRP A C 1
ATOM 1313 O O . TRP A 1 177 ? 2.438 -25.688 -15.594 1 93.06 177 TRP A O 1
ATOM 1323 N N . LEU A 1 178 ? 4.496 -25.094 -14.859 1 92.69 178 LEU A N 1
ATOM 1324 C CA . LEU A 1 178 ? 4.055 -25.125 -13.469 1 92.69 178 LEU A CA 1
ATOM 1325 C C . LEU A 1 178 ? 2.977 -24.078 -13.211 1 92.69 178 LEU A C 1
ATOM 1327 O O . LEU A 1 178 ? 2.02 -24.344 -12.477 1 92.69 178 LEU A O 1
ATOM 1331 N N . PHE A 1 179 ? 3.18 -22.922 -13.766 1 95.56 179 PHE A N 1
ATOM 1332 C CA . PHE A 1 179 ? 2.211 -21.844 -13.609 1 95.56 179 PHE A CA 1
ATOM 1333 C C . PHE A 1 179 ? 0.87 -22.234 -14.227 1 95.56 179 PHE A C 1
ATOM 1335 O O . PHE A 1 179 ? -0.18 -22.016 -13.617 1 95.56 179 PHE A O 1
ATOM 1342 N N . ILE A 1 180 ? 0.876 -22.781 -15.422 1 95.44 180 ILE A N 1
ATOM 1343 C CA . ILE A 1 180 ? -0.346 -23.203 -16.094 1 95.44 180 ILE A CA 1
ATOM 1344 C C . ILE A 1 180 ? -1.044 -24.281 -15.273 1 95.44 180 ILE A C 1
ATOM 1346 O O . ILE A 1 180 ? -2.264 -24.234 -15.094 1 95.44 180 ILE A O 1
ATOM 1350 N N . LEU A 1 181 ? -0.285 -25.219 -14.812 1 95.62 181 LEU A N 1
ATOM 1351 C CA . LEU A 1 181 ? -0.839 -26.297 -14 1 95.62 181 LEU A CA 1
ATOM 1352 C C . LEU A 1 181 ? -1.495 -25.734 -12.742 1 95.62 181 LEU A C 1
ATOM 1354 O O . LEU A 1 181 ? -2.617 -26.125 -12.398 1 95.62 181 LEU A O 1
ATOM 1358 N N . ALA A 1 182 ? -0.776 -24.875 -12.07 1 95.69 182 ALA A N 1
ATOM 1359 C CA . ALA A 1 182 ? -1.307 -24.266 -10.852 1 95.69 182 ALA A CA 1
ATOM 1360 C C . ALA A 1 182 ? -2.574 -23.469 -11.141 1 95.69 182 ALA A C 1
ATOM 1362 O O . ALA A 1 182 ? -3.521 -23.484 -10.352 1 95.69 182 ALA A O 1
ATOM 1363 N N . SER A 1 183 ? -2.545 -22.75 -12.203 1 96.75 183 SER A N 1
ATOM 1364 C CA . SER A 1 183 ? -3.705 -21.953 -12.594 1 96.75 183 SER A CA 1
ATOM 1365 C C . SER A 1 183 ? -4.914 -22.828 -12.875 1 96.75 183 SER A C 1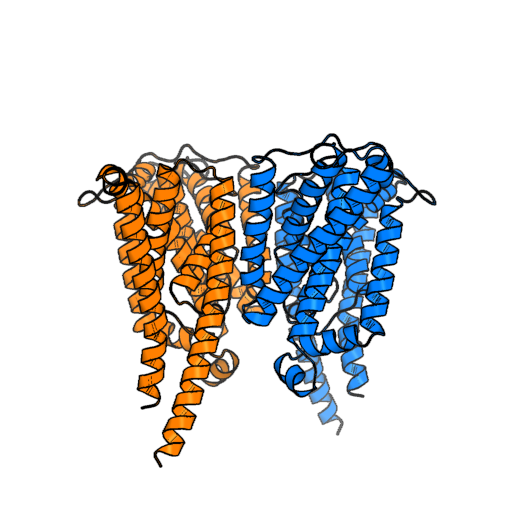
ATOM 1367 O O . SER A 1 183 ? -6.035 -22.5 -12.477 1 96.75 183 SER A O 1
ATOM 1369 N N . VAL A 1 184 ? -4.699 -23.938 -13.586 1 96.31 184 VAL A N 1
ATOM 1370 C CA . VAL A 1 184 ? -5.777 -24.875 -13.906 1 96.31 184 VAL A CA 1
ATOM 1371 C C . VAL A 1 184 ? -6.312 -25.5 -12.625 1 96.31 184 VAL A C 1
ATOM 1373 O O . VAL A 1 184 ? -7.527 -25.609 -12.438 1 96.31 184 VAL A O 1
ATOM 1376 N N . ILE A 1 185 ? -5.441 -25.906 -11.75 1 96.69 185 ILE A N 1
ATOM 1377 C CA . ILE A 1 185 ? -5.852 -26.5 -10.492 1 96.69 185 ILE A CA 1
ATOM 1378 C C . ILE A 1 185 ? -6.664 -25.5 -9.68 1 96.69 185 ILE A C 1
ATOM 1380 O O . ILE A 1 185 ? -7.73 -25.828 -9.156 1 96.69 185 ILE A O 1
ATOM 1384 N N . LEU A 1 186 ? -6.129 -24.266 -9.602 1 96.5 186 LEU A N 1
ATOM 1385 C CA . LEU A 1 186 ? -6.84 -23.234 -8.852 1 96.5 186 LEU A CA 1
ATOM 1386 C C . LEU A 1 186 ? -8.203 -22.953 -9.477 1 96.5 186 LEU A C 1
ATOM 1388 O O . LEU A 1 186 ? -9.188 -22.766 -8.766 1 96.5 186 LEU A O 1
ATOM 1392 N N . GLY A 1 187 ? -8.203 -22.922 -10.805 1 95.12 187 GLY A N 1
ATOM 1393 C CA . GLY A 1 187 ? -9.469 -22.734 -11.5 1 95.12 187 GLY A CA 1
ATOM 1394 C C . GLY A 1 187 ? -10.477 -23.828 -11.195 1 95.12 187 GLY A C 1
ATOM 1395 O O . GLY A 1 187 ? -11.656 -23.547 -10.977 1 95.12 187 GLY A O 1
ATOM 1396 N N . LEU A 1 188 ? -10.039 -25.078 -11.133 1 95.12 188 LEU A N 1
ATOM 1397 C CA . LEU A 1 188 ? -10.898 -26.219 -10.828 1 95.12 188 LEU A CA 1
ATOM 1398 C C . LEU A 1 188 ? -11.375 -26.156 -9.375 1 95.12 188 LEU A C 1
ATOM 1400 O O . LEU A 1 188 ? -12.539 -26.422 -9.094 1 95.12 188 LEU A O 1
ATOM 1404 N N . VAL A 1 189 ? -10.508 -25.781 -8.508 1 94.44 189 VAL A N 1
ATOM 1405 C CA . VAL A 1 189 ? -10.852 -25.688 -7.094 1 94.44 189 VAL A CA 1
ATOM 1406 C C . VAL A 1 189 ? -11.906 -24.609 -6.887 1 94.44 189 VAL A C 1
ATOM 1408 O O . VAL A 1 189 ? -12.875 -24.797 -6.156 1 94.44 189 VAL A O 1
ATOM 1411 N N . MET A 1 190 ? -11.766 -23.516 -7.52 1 93.06 190 MET A N 1
ATOM 1412 C CA . MET A 1 190 ? -12.672 -22.375 -7.367 1 93.06 190 MET A CA 1
ATOM 1413 C C . MET A 1 190 ? -14.023 -22.672 -7.992 1 93.06 190 MET A C 1
ATOM 1415 O O . MET A 1 190 ? -15.055 -22.188 -7.52 1 93.06 190 MET A O 1
ATOM 1419 N N . SER A 1 191 ? -14.023 -23.531 -9.016 1 91.69 191 SER A N 1
ATOM 1420 C CA . SER A 1 191 ? -15.25 -23.75 -9.766 1 91.69 191 SER A CA 1
ATOM 1421 C C . SER A 1 191 ? -16.016 -24.969 -9.242 1 91.69 191 SER A C 1
ATOM 1423 O O . SER A 1 191 ? -17.234 -25 -9.266 1 91.69 191 SER A O 1
ATOM 1425 N N . TYR A 1 192 ? -15.273 -25.953 -8.703 1 93.69 192 TYR A N 1
ATOM 1426 C CA . TYR A 1 192 ? -15.961 -27.219 -8.492 1 93.69 192 TYR A CA 1
ATOM 1427 C C . TYR A 1 192 ? -15.852 -27.672 -7.035 1 93.69 192 TYR A C 1
ATOM 1429 O O . TYR A 1 192 ? -16.531 -28.594 -6.609 1 93.69 192 TYR A O 1
ATOM 1437 N N . SER A 1 193 ? -15.133 -27.047 -6.238 1 93.44 193 SER A N 1
ATOM 1438 C CA . SER A 1 193 ? -14.953 -27.516 -4.863 1 93.44 193 SER A CA 1
ATOM 1439 C C . SER A 1 193 ? -15.867 -26.766 -3.904 1 93.44 193 SER A C 1
ATOM 1441 O O . SER A 1 193 ? -16.391 -25.703 -4.242 1 93.44 193 SER A O 1
ATOM 1443 N N . GLY A 1 194 ? -16.125 -27.422 -2.762 1 92.12 194 GLY A N 1
ATOM 1444 C CA . GLY A 1 194 ? -16.875 -26.766 -1.697 1 92.12 194 GLY A CA 1
ATOM 1445 C C . GLY A 1 194 ? -16.188 -25.516 -1.19 1 92.12 194 GLY A C 1
ATOM 1446 O O . GLY A 1 194 ? -16.859 -24.516 -0.876 1 92.12 194 GLY A O 1
ATOM 1447 N N . PHE A 1 195 ? -14.914 -25.562 -1.229 1 93.31 195 PHE A N 1
ATOM 1448 C CA . PHE A 1 195 ? -14.148 -24.406 -0.789 1 93.31 195 PHE A CA 1
ATOM 1449 C C . PHE A 1 195 ? -14.406 -23.203 -1.7 1 93.31 195 PHE A C 1
ATOM 1451 O O . PHE A 1 195 ? -14.641 -22.094 -1.224 1 93.31 195 PHE A O 1
ATOM 1458 N N . GLY A 1 196 ? -14.289 -23.438 -2.955 1 93.38 196 GLY A N 1
ATOM 1459 C CA . GLY A 1 196 ? -14.547 -22.375 -3.91 1 93.38 196 GLY A CA 1
ATOM 1460 C C . GLY A 1 196 ? -15.93 -21.766 -3.758 1 93.38 196 GLY A C 1
ATOM 1461 O O . GLY A 1 196 ? -16.062 -20.531 -3.74 1 93.38 196 GLY A O 1
ATOM 1462 N N . ARG A 1 197 ? -16.906 -22.594 -3.576 1 91.75 197 ARG A N 1
ATOM 1463 C CA . ARG A 1 197 ? -18.281 -22.109 -3.41 1 91.75 197 ARG A CA 1
ATOM 1464 C C . ARG A 1 197 ? -18.422 -21.266 -2.15 1 91.75 197 ARG A C 1
ATOM 1466 O O . ARG A 1 197 ? -19.047 -20.203 -2.172 1 91.75 197 ARG A O 1
ATOM 1473 N N . LYS A 1 198 ? -17.828 -21.766 -1.193 1 93.31 198 LYS A N 1
ATOM 1474 C CA . LYS A 1 198 ? -17.891 -21.047 0.074 1 93.31 198 LYS A CA 1
ATOM 1475 C C . LYS A 1 198 ? -17.125 -19.719 -0.007 1 93.31 198 LYS A C 1
ATOM 1477 O O . LYS A 1 198 ? -17.531 -18.734 0.605 1 93.31 198 LYS A O 1
ATOM 1482 N N . LEU A 1 199 ? -16.078 -19.734 -0.74 1 93.56 199 LEU A N 1
ATOM 1483 C CA . LEU A 1 199 ? -15.273 -18.531 -0.916 1 93.56 199 LEU A CA 1
ATOM 1484 C C . LEU A 1 199 ? -16.062 -17.438 -1.647 1 93.56 199 LEU A C 1
ATOM 1486 O O . LEU A 1 199 ? -16.047 -16.281 -1.242 1 93.56 199 LEU A O 1
ATOM 1490 N N . TYR A 1 200 ? -16.781 -17.812 -2.66 1 91.88 200 TYR A N 1
ATOM 1491 C CA . TYR A 1 200 ? -17.594 -16.859 -3.42 1 91.88 200 TYR A CA 1
ATOM 1492 C C . TYR A 1 200 ? -18.719 -16.312 -2.566 1 91.88 200 TYR A C 1
ATOM 1494 O O . TYR A 1 200 ? -19.016 -15.109 -2.623 1 91.88 200 TYR A O 1
ATOM 1502 N N . LEU A 1 201 ? -19.281 -17.156 -1.796 1 89.75 201 LEU A N 1
ATOM 1503 C CA . LEU A 1 201 ? -20.375 -16.719 -0.928 1 89.75 201 LEU A CA 1
ATOM 1504 C C . LEU A 1 201 ? -19.859 -15.758 0.143 1 89.75 201 LEU A C 1
ATOM 1506 O O . LEU A 1 201 ? -20.516 -14.75 0.435 1 89.75 201 LEU A O 1
ATOM 1510 N N . TYR A 1 202 ? -18.734 -16.125 0.652 1 90.06 202 TYR A N 1
ATOM 1511 C CA . TYR A 1 202 ? -18.109 -15.273 1.652 1 90.06 202 TYR A CA 1
ATOM 1512 C C . TYR A 1 202 ? -17.797 -13.898 1.071 1 90.06 202 TYR A C 1
ATOM 1514 O O . TYR A 1 202 ? -18.047 -12.875 1.71 1 90.06 202 TYR A O 1
ATOM 1522 N N . GLY A 1 203 ? -17.219 -13.859 -0.031 1 89.12 203 GLY A N 1
ATOM 1523 C CA . GLY A 1 203 ? -16.859 -12.609 -0.676 1 89.12 203 GLY A CA 1
ATOM 1524 C C . GLY A 1 203 ? -18.062 -11.766 -1.055 1 89.12 203 GLY A C 1
ATOM 1525 O O . GLY A 1 203 ? -18 -10.531 -1.021 1 89.12 203 GLY A O 1
ATOM 1526 N N . ASP A 1 204 ? -19.125 -12.422 -1.392 1 86.38 204 ASP A N 1
ATOM 1527 C CA . ASP A 1 204 ? -20.328 -11.719 -1.818 1 86.38 204 ASP A CA 1
ATOM 1528 C C . ASP A 1 204 ? -21 -11.023 -0.638 1 86.38 204 ASP A C 1
ATOM 1530 O O . ASP A 1 204 ? -21.406 -9.867 -0.742 1 86.38 204 ASP A O 1
ATOM 1534 N N . ASN A 1 205 ? -21.141 -11.734 0.418 1 85.19 205 ASN A N 1
ATOM 1535 C CA . ASN A 1 205 ? -21.781 -11.203 1.622 1 85.19 205 ASN A CA 1
ATOM 1536 C C . ASN A 1 205 ? -21.297 -11.93 2.875 1 85.19 205 ASN A C 1
ATOM 1538 O O . ASN A 1 205 ? -21.906 -12.922 3.283 1 85.19 205 ASN A O 1
ATOM 1542 N N . PRO A 1 206 ? -20.375 -11.25 3.498 1 79.38 206 PRO A N 1
ATOM 1543 C CA . PRO A 1 206 ? -19.812 -11.93 4.672 1 79.38 206 PRO A CA 1
ATOM 1544 C C . PRO A 1 206 ? -20.844 -12.109 5.789 1 79.38 206 PRO A C 1
ATOM 1546 O O . PRO A 1 206 ? -20.766 -13.078 6.551 1 79.38 206 PRO A O 1
ATOM 1549 N N . VAL A 1 207 ? -21.734 -11.227 5.914 1 77.44 207 VAL A N 1
ATOM 1550 C CA . VAL A 1 207 ? -22.766 -11.305 6.949 1 77.44 207 VAL A CA 1
ATOM 1551 C C . VAL A 1 207 ? -23.719 -12.461 6.652 1 77.44 207 VAL A C 1
ATOM 1553 O O . VAL A 1 207 ? -24 -13.273 7.535 1 77.44 207 VAL A O 1
ATOM 1556 N N . ALA A 1 208 ? -24.172 -12.531 5.465 1 77.25 208 ALA A N 1
ATOM 1557 C CA . ALA A 1 208 ? -25.078 -13.602 5.062 1 77.25 208 ALA A CA 1
ATOM 1558 C C . ALA A 1 208 ? -24.391 -14.969 5.137 1 77.25 208 ALA A C 1
ATOM 1560 O O . ALA A 1 208 ? -25.031 -15.969 5.465 1 77.25 208 ALA A O 1
ATOM 1561 N N . ALA A 1 209 ? -23.141 -14.906 4.941 1 79.69 209 ALA A N 1
ATOM 1562 C CA . ALA A 1 209 ? -22.391 -16.156 4.941 1 79.69 209 ALA A CA 1
ATOM 1563 C C . ALA A 1 209 ? -22.359 -16.781 6.332 1 79.69 209 ALA A C 1
ATOM 1565 O O . ALA A 1 209 ? -22.359 -18 6.473 1 79.69 209 ALA A O 1
ATOM 1566 N N . ARG A 1 210 ? -22.344 -15.938 7.258 1 76.75 210 ARG A N 1
ATOM 1567 C CA . ARG A 1 210 ? -22.328 -16.422 8.633 1 76.75 210 ARG A CA 1
ATOM 1568 C C . ARG A 1 210 ? -23.594 -17.219 8.953 1 76.75 210 ARG A C 1
ATOM 1570 O O . ARG A 1 210 ? -23.547 -18.156 9.734 1 76.75 210 ARG A O 1
ATOM 1577 N N . PHE A 1 211 ? -24.594 -16.875 8.305 1 76.56 211 PHE A N 1
ATOM 1578 C CA . PHE A 1 211 ? -25.891 -17.516 8.57 1 76.56 211 PHE A CA 1
ATOM 1579 C C . PHE A 1 211 ? -26.031 -18.797 7.766 1 76.56 211 PHE A C 1
ATOM 1581 O O . PHE A 1 211 ? -26.938 -19.594 8 1 76.56 211 PHE A O 1
ATOM 1588 N N . SER A 1 212 ? -25.219 -19.078 6.895 1 78.44 212 SER A N 1
ATOM 1589 C CA . SER A 1 212 ? -25.281 -20.266 6.059 1 78.44 212 SER A CA 1
ATOM 1590 C C . SER A 1 212 ? -24.297 -21.328 6.543 1 78.44 212 SER A C 1
ATOM 1592 O O . SER A 1 212 ? -23.859 -22.172 5.762 1 78.44 212 SER A O 1
ATOM 1594 N N . ALA A 1 213 ? -23.906 -21.328 7.742 1 73.88 213 ALA A N 1
ATOM 1595 C CA . ALA A 1 213 ? -23.062 -22.328 8.391 1 73.88 213 ALA A CA 1
ATOM 1596 C C . ALA A 1 213 ? -21.641 -22.297 7.828 1 73.88 213 ALA A C 1
ATOM 1598 O O . ALA A 1 213 ? -20.938 -23.297 7.848 1 73.88 213 ALA A O 1
ATOM 1599 N N . ILE A 1 214 ? -21.438 -21.328 7.195 1 81 214 ILE A N 1
ATOM 1600 C CA . ILE A 1 214 ? -20.062 -21.188 6.715 1 81 214 ILE A CA 1
ATOM 1601 C C . ILE A 1 214 ? -19.203 -20.578 7.816 1 81 214 ILE A C 1
ATOM 1603 O O . ILE A 1 214 ? -19.562 -19.562 8.414 1 81 214 ILE A O 1
ATOM 1607 N N . HIS A 1 215 ? -18.109 -21.359 8.125 1 87.81 215 HIS A N 1
ATOM 1608 C CA . HIS A 1 215 ? -17.156 -20.812 9.078 1 87.81 215 HIS A CA 1
ATOM 1609 C C . HIS A 1 215 ? -16.25 -19.766 8.438 1 87.81 215 HIS A C 1
ATOM 1611 O O . HIS A 1 215 ? -15.234 -20.109 7.836 1 87.81 215 HIS A O 1
ATOM 1617 N N . ASN A 1 216 ? -16.641 -18.562 8.594 1 87.44 216 ASN A N 1
ATOM 1618 C CA . ASN A 1 216 ? -15.945 -17.453 7.957 1 87.44 216 ASN A CA 1
ATOM 1619 C C . ASN A 1 216 ? -14.461 -17.453 8.297 1 87.44 216 ASN A C 1
ATOM 1621 O O . ASN A 1 216 ? -13.625 -17.172 7.434 1 87.44 216 ASN A O 1
ATOM 1625 N N . GLU A 1 217 ? -14.188 -17.859 9.484 1 90.75 217 GLU A N 1
ATOM 1626 C CA . GLU A 1 217 ? -12.789 -17.891 9.898 1 90.75 217 GLU A CA 1
ATOM 1627 C C . GLU A 1 217 ? -11.992 -18.922 9.094 1 90.75 217 GLU A C 1
ATOM 1629 O O . GLU A 1 217 ? -10.867 -18.641 8.68 1 90.75 217 GLU A O 1
ATOM 1634 N N . GLY A 1 218 ? -12.594 -20 8.867 1 93.62 218 GLY A N 1
ATOM 1635 C CA . GLY A 1 218 ? -11.938 -21.047 8.102 1 93.62 218 GLY A CA 1
ATOM 1636 C C . GLY A 1 218 ? -11.68 -20.656 6.656 1 93.62 218 GLY A C 1
ATOM 1637 O O . GLY A 1 218 ? -10.625 -20.969 6.102 1 93.62 218 GLY A O 1
ATOM 1638 N N . ILE A 1 219 ? -12.602 -20 6.105 1 93.5 219 ILE A N 1
ATOM 1639 C CA . ILE A 1 219 ? -12.477 -19.594 4.715 1 93.5 219 ILE A CA 1
ATOM 1640 C C . ILE A 1 219 ? -11.391 -18.516 4.586 1 93.5 219 ILE A C 1
ATOM 1642 O O . ILE A 1 219 ? -10.586 -18.547 3.652 1 93.5 219 ILE A O 1
ATOM 1646 N N . CYS A 1 220 ? -11.422 -17.641 5.508 1 94.12 220 CYS A N 1
ATOM 1647 C CA . CYS A 1 220 ? -10.406 -16.594 5.516 1 94.12 220 CYS A CA 1
ATOM 1648 C C . CYS A 1 220 ? -9.008 -17.188 5.668 1 94.12 220 CYS A C 1
ATOM 1650 O O . CYS A 1 220 ? -8.109 -16.891 4.879 1 94.12 220 CYS A O 1
ATOM 1652 N N . ILE A 1 221 ? -8.914 -18.078 6.613 1 95.75 221 ILE A N 1
ATOM 1653 C CA . ILE A 1 221 ? -7.621 -18.703 6.879 1 95.75 221 ILE A CA 1
ATOM 1654 C C . ILE A 1 221 ? -7.188 -19.516 5.664 1 95.75 221 ILE A C 1
ATOM 1656 O O . ILE A 1 221 ? -6.039 -19.422 5.223 1 95.75 221 ILE A O 1
ATOM 1660 N N . GLY A 1 222 ? -8.102 -20.281 5.148 1 96.44 222 GLY A N 1
ATOM 1661 C CA . GLY A 1 222 ? -7.797 -21.078 3.969 1 96.44 222 GLY A CA 1
ATOM 1662 C C . GLY A 1 222 ? -7.371 -20.234 2.777 1 96.44 222 GLY A C 1
ATOM 1663 O O . GLY A 1 222 ? -6.445 -20.594 2.055 1 96.44 222 GLY A O 1
ATOM 1664 N N . THR A 1 223 ? -8.047 -19.125 2.582 1 96.56 223 THR A N 1
ATOM 1665 C CA . THR A 1 223 ? -7.734 -18.234 1.467 1 96.56 223 THR A CA 1
ATOM 1666 C C . THR A 1 223 ? -6.336 -17.656 1.614 1 96.56 223 THR A C 1
ATOM 1668 O O . THR A 1 223 ? -5.547 -17.672 0.667 1 96.56 223 THR A O 1
ATOM 1671 N N . PHE A 1 224 ? -5.996 -17.234 2.779 1 97.19 224 PHE A N 1
ATOM 1672 C CA . PHE A 1 224 ? -4.699 -16.594 2.977 1 97.19 224 PHE A CA 1
ATOM 1673 C C . PHE A 1 224 ? -3.584 -17.641 3.018 1 97.19 224 PHE A C 1
ATOM 1675 O O . PHE A 1 224 ? -2.441 -17.344 2.66 1 97.19 224 PHE A O 1
ATOM 1682 N N . LEU A 1 225 ? -3.908 -18.844 3.424 1 97.44 225 LEU A N 1
ATOM 1683 C CA . LEU A 1 225 ? -2.945 -19.938 3.303 1 97.44 225 LEU A CA 1
ATOM 1684 C C . LEU A 1 225 ? -2.557 -20.156 1.844 1 97.44 225 LEU A C 1
ATOM 1686 O O . LEU A 1 225 ? -1.371 -20.266 1.522 1 97.44 225 LEU A O 1
ATOM 1690 N N . LEU A 1 226 ? -3.553 -20.188 1.041 1 97.31 226 LEU A N 1
ATOM 1691 C CA . LEU A 1 226 ? -3.318 -20.375 -0.385 1 97.31 226 LEU A CA 1
ATOM 1692 C C . LEU A 1 226 ? -2.6 -19.172 -0.991 1 97.31 226 LEU A C 1
ATOM 1694 O O . LEU A 1 226 ? -1.712 -19.344 -1.832 1 97.31 226 LEU A O 1
ATOM 1698 N N . THR A 1 227 ? -3.012 -17.984 -0.571 1 97.56 227 THR A N 1
ATOM 1699 C CA . THR A 1 227 ? -2.359 -16.766 -1.022 1 97.56 227 THR A CA 1
ATOM 1700 C C . THR A 1 227 ? -0.875 -16.781 -0.666 1 97.56 227 THR A C 1
ATOM 1702 O O . THR A 1 227 ? -0.028 -16.438 -1.497 1 97.56 227 THR A O 1
ATOM 1705 N N . GLY A 1 228 ? -0.624 -17.156 0.546 1 97.75 228 GLY A N 1
ATOM 1706 C CA . GLY A 1 228 ? 0.759 -17.25 0.99 1 97.75 228 GLY A CA 1
ATOM 1707 C C . GLY A 1 228 ? 1.574 -18.266 0.202 1 97.75 228 GLY A C 1
ATOM 1708 O O . GLY A 1 228 ? 2.723 -18 -0.155 1 97.75 228 GLY A O 1
ATOM 1709 N N . LEU A 1 229 ? 0.995 -19.375 -0.07 1 97.56 229 LEU A N 1
ATOM 1710 C CA . LEU A 1 229 ? 1.67 -20.422 -0.83 1 97.56 229 LEU A CA 1
ATOM 1711 C C . LEU A 1 229 ? 2.016 -19.938 -2.234 1 97.56 229 LEU A C 1
ATOM 1713 O O . LEU A 1 229 ? 3.139 -20.125 -2.703 1 97.56 229 LEU A O 1
ATOM 1717 N N . LEU A 1 230 ? 1.075 -19.359 -2.883 1 97.81 230 LEU A N 1
ATOM 1718 C CA . LEU A 1 230 ? 1.287 -18.859 -4.238 1 97.81 230 LEU A CA 1
ATOM 1719 C C . LEU A 1 230 ? 2.344 -17.766 -4.258 1 97.81 230 LEU A C 1
ATOM 1721 O O . LEU A 1 230 ? 3.182 -17.719 -5.16 1 97.81 230 LEU A O 1
ATOM 1725 N N . ALA A 1 231 ? 2.287 -16.875 -3.279 1 97.5 231 ALA A N 1
ATOM 1726 C CA . ALA A 1 231 ? 3.293 -15.82 -3.174 1 97.5 231 ALA A CA 1
ATOM 1727 C C . ALA A 1 231 ? 4.688 -16.406 -2.98 1 97.5 231 ALA A C 1
ATOM 1729 O O . ALA A 1 231 ? 5.648 -15.961 -3.611 1 97.5 231 ALA A O 1
ATOM 1730 N N . GLY A 1 232 ? 4.754 -17.375 -2.131 1 97 232 GLY A N 1
ATOM 1731 C CA . GLY A 1 232 ? 6.027 -18.031 -1.902 1 97 232 GLY A CA 1
ATOM 1732 C C . GLY A 1 232 ? 6.578 -18.719 -3.145 1 97 232 GLY A C 1
ATOM 1733 O O . GLY A 1 232 ? 7.785 -18.672 -3.395 1 97 232 GLY A O 1
ATOM 1734 N N . LEU A 1 233 ? 5.723 -19.344 -3.91 1 95.69 233 LEU A N 1
ATOM 1735 C CA . LEU A 1 233 ? 6.141 -19.969 -5.16 1 95.69 233 LEU A CA 1
ATOM 1736 C C . LEU A 1 233 ? 6.707 -18.922 -6.125 1 95.69 233 LEU A C 1
ATOM 1738 O O . LEU A 1 233 ? 7.699 -19.188 -6.809 1 95.69 233 LEU A O 1
ATOM 1742 N N . ALA A 1 234 ? 6.078 -17.797 -6.176 1 95.81 234 ALA A N 1
ATOM 1743 C CA . ALA A 1 234 ? 6.605 -16.703 -6.992 1 95.81 234 ALA A CA 1
ATOM 1744 C C . ALA A 1 234 ? 8.008 -16.312 -6.543 1 95.81 234 ALA A C 1
ATOM 1746 O O . ALA A 1 234 ? 8.891 -16.078 -7.371 1 95.81 234 ALA A O 1
ATOM 1747 N N . GLY A 1 235 ? 8.172 -16.266 -5.234 1 95.25 235 GLY A N 1
ATOM 1748 C CA . GLY A 1 235 ? 9.484 -15.945 -4.695 1 95.25 235 GLY A CA 1
ATOM 1749 C C . GLY A 1 235 ? 10.547 -16.938 -5.102 1 95.25 235 GLY A C 1
ATOM 1750 O O . GLY A 1 235 ? 11.68 -16.562 -5.418 1 95.25 235 GLY A O 1
ATOM 1751 N N . LEU A 1 236 ? 10.188 -18.188 -5.133 1 94.69 236 LEU A N 1
ATOM 1752 C CA . LEU A 1 236 ? 11.117 -19.25 -5.527 1 94.69 236 LEU A CA 1
ATOM 1753 C C . LEU A 1 236 ? 11.484 -19.125 -7.004 1 94.69 236 LEU A C 1
ATOM 1755 O O . LEU A 1 236 ? 12.641 -19.328 -7.379 1 94.69 236 LEU A O 1
ATOM 1759 N N . ILE A 1 237 ? 10.531 -18.812 -7.766 1 92.69 237 ILE A N 1
ATOM 1760 C CA . ILE A 1 237 ? 10.766 -18.656 -9.195 1 92.69 237 ILE A CA 1
ATOM 1761 C C . ILE A 1 237 ? 11.695 -17.469 -9.438 1 92.69 237 ILE A C 1
ATOM 1763 O O . ILE A 1 237 ? 12.641 -17.562 -10.219 1 92.69 237 ILE A O 1
ATOM 1767 N N . ILE A 1 238 ? 11.469 -16.422 -8.719 1 90.94 238 ILE A N 1
ATOM 1768 C CA . ILE A 1 238 ? 12.328 -15.25 -8.836 1 90.94 238 ILE A CA 1
ATOM 1769 C C . ILE A 1 238 ? 13.75 -15.609 -8.422 1 90.94 238 ILE A C 1
ATOM 1771 O O . ILE A 1 238 ? 14.711 -15.25 -9.109 1 90.94 238 ILE A O 1
ATOM 1775 N N . LEU A 1 239 ? 13.82 -16.297 -7.363 1 93.19 239 LEU A N 1
ATOM 1776 C CA . LEU A 1 239 ? 15.125 -16.703 -6.859 1 93.19 239 LEU A CA 1
ATOM 1777 C C . LEU A 1 239 ? 15.859 -17.562 -7.879 1 93.19 239 LEU A C 1
ATOM 1779 O O . LEU A 1 239 ? 17.062 -17.406 -8.094 1 93.19 239 LEU A O 1
ATOM 1783 N N . SER A 1 240 ? 15.195 -18.453 -8.484 1 90.44 240 SER A N 1
ATOM 1784 C CA . SER A 1 240 ? 15.797 -19.359 -9.453 1 90.44 240 SER A CA 1
ATOM 1785 C C . SER A 1 240 ? 16.219 -18.625 -10.711 1 90.44 240 SER A C 1
ATOM 1787 O O . SER A 1 240 ? 17.25 -18.953 -11.312 1 90.44 240 SER A O 1
ATOM 1789 N N . ARG A 1 241 ? 15.508 -17.656 -11.102 1 85.69 241 ARG A N 1
ATOM 1790 C CA . ARG A 1 241 ? 15.773 -16.938 -12.344 1 85.69 241 ARG A CA 1
ATOM 1791 C C . ARG A 1 241 ? 16.891 -15.914 -12.148 1 85.69 241 ARG A C 1
ATOM 1793 O O . ARG A 1 241 ? 17.766 -15.781 -13 1 85.69 241 ARG A O 1
ATOM 1800 N N . VAL A 1 242 ? 16.844 -15.188 -11.062 1 85.88 242 VAL A N 1
ATOM 1801 C CA . VAL A 1 242 ? 17.75 -14.062 -10.836 1 85.88 242 VAL A CA 1
ATOM 1802 C C . VAL A 1 242 ? 18.969 -14.539 -10.062 1 85.88 242 VAL A C 1
ATOM 1804 O O . VAL A 1 242 ? 20.016 -13.875 -10.07 1 85.88 242 VAL A O 1
ATOM 1807 N N . ASN A 1 243 ? 18.922 -15.602 -9.414 1 89.75 243 ASN A N 1
ATOM 1808 C CA . ASN A 1 243 ? 19.984 -16.188 -8.609 1 89.75 243 ASN A CA 1
ATOM 1809 C C . ASN A 1 243 ? 20.375 -15.273 -7.449 1 89.75 243 ASN A C 1
ATOM 1811 O O . ASN A 1 243 ? 21.531 -15.227 -7.055 1 89.75 243 ASN A O 1
ATOM 1815 N N . SER A 1 244 ? 19.438 -14.477 -7.074 1 92.75 244 SER A N 1
ATOM 1816 C CA . SER A 1 244 ? 19.625 -13.578 -5.934 1 92.75 244 SER A CA 1
ATOM 1817 C C . SER A 1 244 ? 18.281 -13.141 -5.363 1 92.75 244 SER A C 1
ATOM 1819 O O . SER A 1 244 ? 17.266 -13.117 -6.078 1 92.75 244 SER A O 1
ATOM 1821 N N . ALA A 1 245 ? 18.281 -12.938 -4.082 1 94.06 245 ALA A N 1
ATOM 1822 C CA . ALA A 1 245 ? 17.062 -12.477 -3.412 1 94.06 245 ALA A CA 1
ATOM 1823 C C . ALA A 1 245 ? 17.344 -11.258 -2.543 1 94.06 245 ALA A C 1
ATOM 1825 O O . ALA A 1 245 ? 18.406 -11.164 -1.916 1 94.06 245 ALA A O 1
ATOM 1826 N N . LYS A 1 246 ? 16.5 -10.359 -2.586 1 92.94 246 LYS A N 1
ATOM 1827 C CA . LYS A 1 246 ? 16.625 -9.125 -1.812 1 92.94 246 LYS A CA 1
ATOM 1828 C C . LYS A 1 246 ? 15.266 -8.547 -1.469 1 92.94 246 LYS A C 1
ATOM 1830 O O . LYS A 1 246 ? 14.297 -8.742 -2.211 1 92.94 246 LYS A O 1
ATOM 1835 N N . VAL A 1 247 ? 15.273 -7.887 -0.343 1 90.56 247 VAL A N 1
ATOM 1836 C CA . VAL A 1 247 ? 14.047 -7.18 0.024 1 90.56 247 VAL A CA 1
ATOM 1837 C C . VAL A 1 247 ? 13.805 -6.031 -0.951 1 90.56 247 VAL A C 1
ATOM 1839 O O . VAL A 1 247 ? 14.734 -5.324 -1.338 1 90.56 247 VAL A O 1
ATOM 1842 N N . GLY A 1 248 ? 12.523 -5.848 -1.379 1 84.38 248 GLY A N 1
ATOM 1843 C CA . GLY A 1 248 ? 12.188 -4.734 -2.252 1 84.38 248 GLY A CA 1
ATOM 1844 C C . GLY A 1 248 ? 12.125 -5.125 -3.717 1 84.38 248 GLY A C 1
ATOM 1845 O O . GLY A 1 248 ? 11.688 -4.332 -4.555 1 84.38 248 GLY A O 1
ATOM 1846 N N . TYR A 1 249 ? 12.547 -6.34 -3.977 1 85.38 249 TYR A N 1
ATOM 1847 C CA . TYR A 1 249 ? 12.438 -6.801 -5.355 1 85.38 249 TYR A CA 1
ATOM 1848 C C . TYR A 1 249 ? 10.977 -6.891 -5.789 1 85.38 249 TYR A C 1
ATOM 1850 O O . TYR A 1 249 ? 10.141 -7.43 -5.059 1 85.38 249 TYR A O 1
ATOM 1858 N N . GLY A 1 250 ? 10.672 -6.246 -6.922 1 81.94 250 GLY A N 1
ATOM 1859 C CA . GLY A 1 250 ? 9.344 -6.379 -7.508 1 81.94 250 GLY A CA 1
ATOM 1860 C C . GLY A 1 250 ? 8.297 -5.535 -6.809 1 81.94 250 GLY A C 1
ATOM 1861 O O . GLY A 1 250 ? 7.113 -5.891 -6.793 1 81.94 250 GLY A O 1
ATOM 1862 N N . ASP A 1 251 ? 8.641 -4.516 -6.137 1 80.19 251 ASP A N 1
ATOM 1863 C CA . ASP A 1 251 ? 7.699 -3.65 -5.438 1 80.19 251 ASP A CA 1
ATOM 1864 C C . ASP A 1 251 ? 6.617 -3.135 -6.383 1 80.19 251 ASP A C 1
ATOM 1866 O O . ASP A 1 251 ? 5.469 -2.953 -5.98 1 80.19 251 ASP A O 1
ATOM 1870 N N . SER A 1 252 ? 6.934 -3.02 -7.637 1 78.31 252 SER A N 1
ATOM 1871 C CA . SER A 1 252 ? 5.98 -2.523 -8.625 1 78.31 252 SER A CA 1
ATOM 1872 C C . SER A 1 252 ? 4.898 -3.557 -8.914 1 78.31 252 SER A C 1
ATOM 1874 O O . SER A 1 252 ? 3.828 -3.215 -9.422 1 78.31 252 SER A O 1
ATOM 1876 N N . TYR A 1 253 ? 5.203 -4.781 -8.539 1 87.38 253 TYR A N 1
ATOM 1877 C CA . TYR A 1 253 ? 4.273 -5.859 -8.859 1 87.38 253 TYR A CA 1
ATOM 1878 C C . TYR A 1 253 ? 2.979 -5.719 -8.062 1 87.38 253 TYR A C 1
ATOM 1880 O O . TYR A 1 253 ? 1.931 -6.215 -8.477 1 87.38 253 TYR A O 1
ATOM 1888 N N . LEU A 1 254 ? 3.1 -5.07 -6.988 1 87.06 254 LEU A N 1
ATOM 1889 C CA . LEU A 1 254 ? 1.907 -4.949 -6.156 1 87.06 254 LEU A CA 1
ATOM 1890 C C . LEU A 1 254 ? 0.783 -4.254 -6.918 1 87.06 254 LEU A C 1
ATOM 1892 O O . LEU A 1 254 ? -0.322 -4.789 -7.027 1 87.06 254 LEU A O 1
ATOM 1896 N N . LEU A 1 255 ? 1.089 -3.115 -7.457 1 83.75 255 LEU A N 1
ATOM 1897 C CA . LEU A 1 255 ? 0.099 -2.369 -8.227 1 83.75 255 LEU A CA 1
ATOM 1898 C C . LEU A 1 255 ? -0.312 -3.139 -9.477 1 83.75 255 LEU A C 1
ATOM 1900 O O . LEU A 1 255 ? -1.491 -3.158 -9.836 1 83.75 255 LEU A O 1
ATOM 1904 N N . GLN A 1 256 ? 0.681 -3.701 -10.078 1 87.69 256 GLN A N 1
ATOM 1905 C CA . GLN A 1 256 ? 0.414 -4.406 -11.328 1 87.69 256 GLN A CA 1
ATOM 1906 C C . GLN A 1 256 ? -0.531 -5.586 -11.102 1 87.69 256 GLN A C 1
ATOM 1908 O O . GLN A 1 256 ? -1.407 -5.852 -11.922 1 87.69 256 GLN A O 1
ATOM 1913 N N . THR A 1 257 ? -0.295 -6.273 -9.992 1 92.44 257 THR A N 1
ATOM 1914 C CA . THR A 1 257 ? -1.177 -7.402 -9.719 1 92.44 257 THR A CA 1
ATOM 1915 C C . THR A 1 257 ? -2.605 -6.926 -9.477 1 92.44 257 THR A C 1
ATOM 1917 O O . THR A 1 257 ? -3.564 -7.602 -9.852 1 92.44 257 THR A O 1
ATOM 1920 N N . LEU A 1 258 ? -2.729 -5.805 -8.883 1 88.56 258 LEU A N 1
ATOM 1921 C CA . LEU A 1 258 ? -4.059 -5.246 -8.68 1 88.56 258 LEU A CA 1
ATOM 1922 C C . LEU A 1 258 ? -4.703 -4.863 -10.008 1 88.56 258 LEU A C 1
ATOM 1924 O O . LEU A 1 258 ? -5.891 -5.109 -10.219 1 88.56 258 LEU A O 1
ATOM 1928 N N . ILE A 1 259 ? -3.908 -4.262 -10.867 1 86.5 259 ILE A N 1
ATOM 1929 C CA . ILE A 1 259 ? -4.395 -3.889 -12.195 1 86.5 259 ILE A CA 1
ATOM 1930 C C . ILE A 1 259 ? -4.895 -5.129 -12.93 1 86.5 259 ILE A C 1
ATOM 1932 O O . ILE A 1 259 ? -5.992 -5.121 -13.5 1 86.5 259 ILE A O 1
ATOM 1936 N N . VAL A 1 260 ? -4.113 -6.121 -12.836 1 90.88 260 VAL A N 1
ATOM 1937 C CA . VAL A 1 260 ? -4.43 -7.367 -13.523 1 90.88 260 VAL A CA 1
ATOM 1938 C C . VAL A 1 260 ? -5.727 -7.949 -12.969 1 90.88 260 VAL A C 1
ATOM 1940 O O . VAL A 1 260 ? -6.559 -8.461 -13.727 1 90.88 260 VAL A O 1
ATOM 1943 N N . CYS A 1 261 ? -5.887 -7.918 -11.703 1 90.5 261 CYS A N 1
ATOM 1944 C CA . CYS A 1 261 ? -7.098 -8.453 -11.086 1 90.5 261 CYS A CA 1
ATOM 1945 C C . CYS A 1 261 ? -8.32 -7.648 -11.508 1 90.5 261 CYS A C 1
ATOM 1947 O O . CYS A 1 261 ? -9.352 -8.219 -11.867 1 90.5 261 CYS A O 1
ATOM 1949 N N . VAL A 1 262 ? -8.188 -6.352 -11.5 1 83.88 262 VAL A N 1
ATOM 1950 C CA . VAL A 1 262 ? -9.312 -5.496 -11.852 1 83.88 262 VAL A CA 1
ATOM 1951 C C . VAL A 1 262 ? -9.664 -5.68 -13.328 1 83.88 262 VAL A C 1
ATOM 1953 O O . VAL A 1 262 ? -10.828 -5.875 -13.672 1 83.88 262 VAL A O 1
ATOM 1956 N N . ILE A 1 263 ? -8.633 -5.676 -14.109 1 83.94 263 ILE A N 1
ATOM 1957 C CA . ILE A 1 263 ? -8.836 -5.84 -15.547 1 83.94 263 ILE A CA 1
ATOM 1958 C C . ILE A 1 263 ? -9.352 -7.246 -15.844 1 83.94 263 ILE A C 1
ATOM 1960 O O . ILE A 1 263 ? -10.164 -7.438 -16.75 1 83.94 263 ILE A O 1
ATOM 1964 N N . GLY A 1 264 ? -8.891 -8.188 -15.078 1 88.12 264 GLY A N 1
ATOM 1965 C CA . GLY A 1 264 ? -9.281 -9.57 -15.258 1 88.12 264 GLY A CA 1
ATOM 1966 C C . GLY A 1 264 ? -10.703 -9.859 -14.82 1 88.12 264 GLY A C 1
ATOM 1967 O O . GLY A 1 264 ? -11.203 -10.969 -15 1 88.12 264 GLY A O 1
ATOM 1968 N N . GLY A 1 265 ? -11.352 -8.867 -14.195 1 84.12 265 GLY A N 1
ATOM 1969 C CA . GLY A 1 265 ? -12.758 -9.016 -13.867 1 84.12 265 GLY A CA 1
ATOM 1970 C C . GLY A 1 265 ? -12.992 -9.398 -12.414 1 84.12 265 GLY A C 1
ATOM 1971 O O . GLY A 1 265 ? -14.102 -9.766 -12.031 1 84.12 265 GLY A O 1
ATOM 1972 N N . ILE A 1 266 ? -11.984 -9.383 -11.633 1 87.5 266 ILE A N 1
ATOM 1973 C CA . ILE A 1 266 ? -12.133 -9.656 -10.211 1 87.5 266 ILE A CA 1
ATOM 1974 C C . ILE A 1 266 ? -12.703 -8.422 -9.508 1 87.5 266 ILE A C 1
ATOM 1976 O O . ILE A 1 266 ? -12.227 -7.305 -9.719 1 87.5 266 ILE A O 1
ATOM 1980 N N . ASP A 1 267 ? -13.734 -8.609 -8.773 1 81.5 267 ASP A N 1
ATOM 1981 C CA . ASP A 1 267 ? -14.266 -7.523 -7.969 1 81.5 267 ASP A CA 1
ATOM 1982 C C . ASP A 1 267 ? -13.508 -7.387 -6.652 1 81.5 267 ASP A C 1
ATOM 1984 O O . ASP A 1 267 ? -13.547 -8.281 -5.809 1 81.5 267 ASP A O 1
ATOM 1988 N N . PRO A 1 268 ? -12.914 -6.312 -6.504 1 77.56 268 PRO A N 1
ATOM 1989 C CA . PRO A 1 268 ? -12.133 -6.145 -5.273 1 77.56 268 PRO A CA 1
ATOM 1990 C C . PRO A 1 268 ? -13.008 -6.141 -4.02 1 77.56 268 PRO A C 1
ATOM 1992 O O . PRO A 1 268 ? -12.492 -6.301 -2.91 1 77.56 268 PRO A O 1
ATOM 1995 N N . ASN A 1 269 ? -14.273 -5.91 -4.184 1 78.12 269 ASN A N 1
ATOM 1996 C CA . ASN A 1 269 ? -15.18 -5.977 -3.045 1 78.12 269 ASN A CA 1
ATOM 1997 C C . ASN A 1 269 ? -15.57 -7.418 -2.721 1 78.12 269 ASN A C 1
ATOM 1999 O O . ASN A 1 269 ? -16.203 -7.676 -1.701 1 78.12 269 ASN A O 1
ATOM 2003 N N . GLY A 1 270 ? -15.172 -8.289 -3.551 1 85.19 270 GLY A N 1
ATOM 2004 C CA . GLY A 1 270 ? -15.32 -9.711 -3.262 1 85.19 270 GLY A CA 1
ATOM 2005 C C . GLY A 1 270 ? -16.484 -10.352 -3.992 1 85.19 270 GLY A C 1
ATOM 2006 O O . GLY A 1 270 ? -17.375 -9.648 -4.496 1 85.19 270 GLY A O 1
ATOM 2007 N N . GLY A 1 271 ? -16.406 -11.672 -4.145 1 87.44 271 GLY A N 1
ATOM 2008 C CA . GLY A 1 271 ? -17.547 -12.5 -4.516 1 87.44 271 GLY A CA 1
ATOM 2009 C C . GLY A 1 271 ? -17.672 -12.711 -6.012 1 87.44 271 GLY A C 1
ATOM 2010 O O . GLY A 1 271 ? -18.531 -13.461 -6.469 1 87.44 271 GLY A O 1
ATOM 2011 N N . ARG A 1 272 ? -16.812 -12.055 -6.746 1 87.31 272 ARG A N 1
ATOM 2012 C CA . ARG A 1 272 ? -16.953 -12.211 -8.195 1 87.31 272 ARG A CA 1
ATOM 2013 C C . ARG A 1 272 ? -15.586 -12.297 -8.859 1 87.31 272 ARG A C 1
ATOM 2015 O O . ARG A 1 272 ? -14.656 -11.586 -8.484 1 87.31 272 ARG A O 1
ATOM 2022 N N . GLY A 1 273 ? -15.508 -13.227 -9.852 1 88.56 273 GLY A N 1
ATOM 2023 C CA . GLY A 1 273 ? -14.297 -13.336 -10.633 1 88.56 273 GLY A CA 1
ATOM 2024 C C . GLY A 1 273 ? -13.93 -14.773 -10.969 1 88.56 273 GLY A C 1
ATOM 2025 O O . GLY A 1 273 ? -14.438 -15.711 -10.344 1 88.56 273 GLY A O 1
ATOM 2026 N N . LYS A 1 274 ? -13.164 -14.883 -12.047 1 91.88 274 LYS A N 1
ATOM 2027 C CA . LYS A 1 274 ? -12.695 -16.203 -12.477 1 91.88 274 LYS A CA 1
ATOM 2028 C C . LYS A 1 274 ? -11.195 -16.188 -12.766 1 91.88 274 LYS A C 1
ATOM 2030 O O . LYS A 1 274 ? -10.648 -15.156 -13.156 1 91.88 274 LYS A O 1
ATOM 2035 N N . VAL A 1 275 ? -10.664 -17.375 -12.609 1 94.25 275 VAL A N 1
ATOM 2036 C CA . VAL A 1 275 ? -9.227 -17.531 -12.797 1 94.25 275 VAL A CA 1
ATOM 2037 C C . VAL A 1 275 ? -8.852 -17.203 -14.25 1 94.25 275 VAL A C 1
ATOM 2039 O O . VAL A 1 275 ? -7.812 -16.609 -14.516 1 94.25 275 VAL A O 1
ATOM 2042 N N . TRP A 1 276 ? -9.68 -17.547 -15.164 1 91.5 276 TRP A N 1
ATOM 2043 C CA . TRP A 1 276 ? -9.375 -17.375 -16.578 1 91.5 276 TRP A CA 1
ATOM 2044 C C . TRP A 1 276 ? -9.227 -15.898 -16.938 1 91.5 276 TRP A C 1
ATOM 2046 O O . TRP A 1 276 ? -8.422 -15.531 -17.781 1 91.5 276 TRP A O 1
ATOM 2056 N N . GLY A 1 277 ? -10.031 -15.023 -16.344 1 91 277 GLY A N 1
ATOM 2057 C CA . GLY A 1 277 ? -9.875 -13.594 -16.562 1 91 277 GLY A CA 1
ATOM 2058 C C . GLY A 1 277 ? -8.523 -13.062 -16.141 1 91 277 GLY A C 1
ATOM 2059 O O . GLY A 1 277 ? -7.918 -12.242 -16.828 1 91 277 GLY A O 1
ATOM 2060 N N . VAL A 1 278 ? -8.094 -13.586 -15.062 1 93.5 278 VAL A N 1
ATOM 2061 C CA . VAL A 1 278 ? -6.797 -13.172 -14.523 1 93.5 278 VAL A CA 1
ATOM 2062 C C . VAL A 1 278 ? -5.68 -13.664 -15.445 1 93.5 278 VAL A C 1
ATOM 2064 O O . VAL A 1 278 ? -4.719 -12.93 -15.703 1 93.5 278 VAL A O 1
ATOM 2067 N N . LEU A 1 279 ? -5.82 -14.867 -15.977 1 93.94 279 LEU A N 1
ATOM 2068 C CA . LEU A 1 279 ? -4.805 -15.43 -16.859 1 93.94 279 LEU A CA 1
ATOM 2069 C C . LEU A 1 279 ? -4.664 -14.594 -18.125 1 93.94 279 LEU A C 1
ATOM 2071 O O . LEU A 1 279 ? -3.551 -14.289 -18.562 1 93.94 279 LEU A O 1
ATOM 2075 N N . ILE A 1 280 ? -5.727 -14.18 -18.688 1 90.88 280 ILE A N 1
ATOM 2076 C CA . ILE A 1 280 ? -5.711 -13.359 -19.891 1 90.88 280 ILE A CA 1
ATOM 2077 C C . ILE A 1 280 ? -5.082 -12.008 -19.578 1 90.88 280 ILE A C 1
ATOM 2079 O O . ILE A 1 280 ? -4.277 -11.492 -20.359 1 90.88 280 ILE A O 1
ATOM 2083 N N . ALA A 1 281 ? -5.453 -11.484 -18.453 1 91.12 281 ALA A N 1
ATOM 2084 C CA . ALA A 1 281 ? -4.934 -10.18 -18.062 1 91.12 281 ALA A CA 1
ATOM 2085 C C . ALA A 1 281 ? -3.428 -10.242 -17.812 1 91.12 281 ALA A C 1
ATOM 2087 O O . ALA A 1 281 ? -2.703 -9.289 -18.109 1 91.12 281 ALA A O 1
ATOM 2088 N N . VAL A 1 282 ? -2.967 -11.312 -17.25 1 93.75 282 VAL A N 1
ATOM 2089 C CA . VAL A 1 282 ? -1.539 -11.5 -17.016 1 93.75 282 VAL A CA 1
ATOM 2090 C C . VAL A 1 282 ? -0.787 -11.523 -18.344 1 93.75 282 VAL A C 1
ATOM 2092 O O . VAL A 1 282 ? 0.272 -10.898 -18.469 1 93.75 282 VAL A O 1
ATOM 2095 N N . ILE A 1 283 ? -1.309 -12.227 -19.266 1 89.69 283 ILE A N 1
ATOM 2096 C CA . ILE A 1 283 ? -0.685 -12.312 -20.578 1 89.69 283 ILE A CA 1
ATOM 2097 C C . ILE A 1 283 ? -0.659 -10.93 -21.234 1 89.69 283 ILE A C 1
ATOM 2099 O O . ILE A 1 283 ? 0.358 -10.523 -21.797 1 89.69 283 ILE A O 1
ATOM 2103 N N . MET A 1 284 ? -1.749 -10.242 -21.125 1 88.12 284 MET A N 1
ATOM 2104 C CA . MET A 1 284 ? -1.829 -8.883 -21.656 1 88.12 284 MET A CA 1
ATOM 2105 C C . MET A 1 284 ? -0.773 -7.984 -21.031 1 88.12 284 MET A C 1
ATOM 2107 O O . MET A 1 284 ? -0.091 -7.238 -21.734 1 88.12 284 MET A O 1
ATOM 2111 N N . MET A 1 285 ? -0.692 -8.094 -19.781 1 87.75 285 MET A N 1
ATOM 2112 C CA . MET A 1 285 ? 0.267 -7.266 -19.047 1 87.75 285 MET A CA 1
ATOM 2113 C C . MET A 1 285 ? 1.696 -7.605 -19.453 1 87.75 285 MET A C 1
ATOM 2115 O O . MET A 1 285 ? 2.549 -6.719 -19.531 1 87.75 285 MET A O 1
ATOM 2119 N N . GLN A 1 286 ? 1.923 -8.812 -19.656 1 88.38 286 GLN A N 1
ATOM 2120 C CA . GLN A 1 286 ? 3.256 -9.242 -20.062 1 88.38 286 GLN A CA 1
ATOM 2121 C C . GLN A 1 286 ? 3.598 -8.703 -21.453 1 88.38 286 GLN A C 1
ATOM 2123 O O . GLN A 1 286 ? 4.738 -8.305 -21.703 1 88.38 286 GLN A O 1
ATOM 2128 N N . ILE A 1 287 ? 2.656 -8.758 -22.344 1 86.38 287 ILE A N 1
ATOM 2129 C CA . ILE A 1 287 ? 2.863 -8.227 -23.688 1 86.38 287 ILE A CA 1
ATOM 2130 C C . ILE A 1 287 ? 3.188 -6.734 -23.609 1 86.38 287 ILE A C 1
ATOM 2132 O O . ILE A 1 287 ? 4.117 -6.258 -24.266 1 86.38 287 ILE A O 1
ATOM 2136 N N . LEU A 1 288 ? 2.49 -6.043 -22.75 1 86.31 288 LEU A N 1
ATOM 2137 C CA . LEU A 1 288 ? 2.727 -4.613 -22.578 1 86.31 288 LEU A CA 1
ATOM 2138 C C . LEU A 1 288 ? 4.105 -4.363 -21.969 1 86.31 288 LEU A C 1
ATOM 2140 O O . LEU A 1 288 ? 4.828 -3.473 -22.422 1 86.31 288 LEU A O 1
ATOM 2144 N N . SER A 1 289 ? 4.336 -5.121 -20.969 1 87.12 289 SER A N 1
ATOM 2145 C CA . SER A 1 289 ? 5.637 -4.988 -20.328 1 87.12 289 SER A CA 1
ATOM 2146 C C . SER A 1 289 ? 6.773 -5.234 -21.312 1 87.12 289 SER A C 1
ATOM 2148 O O . SER A 1 289 ? 7.781 -4.523 -21.297 1 87.12 289 SER A O 1
ATOM 2150 N N . SER A 1 290 ? 6.648 -6.238 -22.141 1 87.06 290 SER A N 1
ATOM 2151 C CA . SER A 1 290 ? 7.652 -6.547 -23.156 1 87.06 290 SER A CA 1
ATOM 2152 C C . SER A 1 290 ? 7.766 -5.422 -24.188 1 87.06 290 SER A C 1
ATOM 2154 O O . SER A 1 290 ? 8.867 -5.074 -24.609 1 87.06 290 SER A O 1
ATOM 2156 N N . ALA A 1 291 ? 6.68 -4.887 -24.578 1 85.69 291 ALA A N 1
ATOM 2157 C CA . ALA A 1 291 ? 6.68 -3.758 -25.5 1 85.69 291 ALA A CA 1
ATOM 2158 C C . ALA A 1 291 ? 7.434 -2.566 -24.922 1 85.69 291 ALA A C 1
ATOM 2160 O O . ALA A 1 291 ? 8.219 -1.919 -25.609 1 85.69 291 ALA A O 1
ATOM 2161 N N . PHE A 1 292 ? 7.207 -2.303 -23.656 1 86.19 292 PHE A N 1
ATOM 2162 C CA . PHE A 1 292 ? 7.879 -1.192 -23 1 86.19 292 PHE A CA 1
ATOM 2163 C C . PHE A 1 292 ? 9.383 -1.429 -22.938 1 86.19 292 PHE A C 1
ATOM 2165 O O . PHE A 1 292 ? 10.172 -0.484 -23.031 1 86.19 292 PHE A O 1
ATOM 2172 N N . THR A 1 293 ? 9.711 -2.664 -22.75 1 83.75 293 THR A N 1
ATOM 2173 C CA . THR A 1 293 ? 11.125 -3.014 -22.688 1 83.75 293 THR A CA 1
ATOM 2174 C C . THR A 1 293 ? 11.781 -2.828 -24.062 1 83.75 293 THR A C 1
ATOM 2176 O O . THR A 1 293 ? 12.883 -2.295 -24.156 1 83.75 293 THR A O 1
ATOM 2179 N N . ILE A 1 294 ? 11.102 -3.264 -25.109 1 84.44 294 ILE A N 1
ATOM 2180 C CA . ILE A 1 294 ? 11.617 -3.109 -26.469 1 84.44 294 ILE A CA 1
ATOM 2181 C C . ILE A 1 294 ? 11.758 -1.626 -26.797 1 84.44 294 ILE A C 1
ATOM 2183 O O . ILE A 1 294 ? 12.719 -1.221 -27.453 1 84.44 294 ILE A O 1
ATOM 2187 N N . MET A 1 295 ? 10.844 -0.819 -26.234 1 85.94 295 MET A N 1
ATOM 2188 C CA . MET A 1 295 ? 10.875 0.624 -26.453 1 85.94 295 MET A CA 1
ATOM 2189 C C . MET A 1 295 ? 11.922 1.29 -25.578 1 85.94 295 MET A C 1
ATOM 2191 O O . MET A 1 295 ? 12.117 2.504 -25.641 1 85.94 295 MET A O 1
ATOM 2195 N N . SER A 1 296 ? 12.562 0.504 -24.656 1 87.81 296 SER A N 1
ATOM 2196 C CA . SER A 1 296 ? 13.602 0.967 -23.75 1 87.81 296 SER A CA 1
ATOM 2197 C C . SER A 1 296 ? 13.078 2.084 -22.844 1 87.81 296 SER A C 1
ATOM 2199 O O . SER A 1 296 ? 13.766 3.088 -22.641 1 87.81 296 SER A O 1
ATOM 2201 N N . LEU A 1 297 ? 11.906 1.918 -22.5 1 85.88 297 LEU A N 1
ATOM 2202 C CA . LEU A 1 297 ? 11.352 2.889 -21.562 1 85.88 297 LEU A CA 1
ATOM 2203 C C . LEU A 1 297 ? 12.023 2.779 -20.203 1 85.88 297 LEU A C 1
ATOM 2205 O O . LEU A 1 297 ? 12.32 1.675 -19.734 1 85.88 297 LEU A O 1
ATOM 2209 N N . SER A 1 298 ? 12.273 3.936 -19.578 1 85.81 298 SER A N 1
ATOM 2210 C CA . SER A 1 298 ? 12.859 3.947 -18.234 1 85.81 298 SER A CA 1
ATOM 2211 C C . SER A 1 298 ? 11.891 3.361 -17.219 1 85.81 298 SER A C 1
ATOM 2213 O O . SER A 1 298 ? 10.68 3.359 -17.422 1 85.81 298 SER A O 1
ATOM 2215 N N . PRO A 1 299 ? 12.391 2.803 -16.141 1 79.12 299 PRO A N 1
ATOM 2216 C CA . PRO A 1 299 ? 11.531 2.295 -15.062 1 79.12 299 PRO A CA 1
ATOM 2217 C C . PRO A 1 299 ? 10.594 3.361 -14.508 1 79.12 299 PRO A C 1
ATOM 2219 O O . PRO A 1 299 ? 9.484 3.043 -14.062 1 79.12 299 PRO A O 1
ATOM 2222 N N . TYR A 1 300 ? 11.008 4.598 -14.641 1 80.69 300 TYR A N 1
ATOM 2223 C CA . TYR A 1 300 ? 10.195 5.699 -14.141 1 80.69 300 TYR A CA 1
ATOM 2224 C C . TYR A 1 300 ? 8.969 5.926 -15.023 1 80.69 300 TYR A C 1
ATOM 2226 O O . TYR A 1 300 ? 7.863 6.113 -14.516 1 80.69 300 TYR A O 1
ATOM 2234 N N . THR A 1 301 ? 9.234 5.828 -16.25 1 84.31 301 THR A N 1
ATOM 2235 C CA . THR A 1 301 ? 8.141 6.004 -17.203 1 84.31 301 THR A CA 1
ATOM 2236 C C . THR A 1 301 ? 7.148 4.848 -17.109 1 84.31 301 THR A C 1
ATOM 2238 O O . THR A 1 301 ? 5.938 5.051 -17.203 1 84.31 301 THR A O 1
ATOM 2241 N N . LYS A 1 302 ? 7.684 3.68 -16.906 1 84.12 302 LYS A N 1
ATOM 2242 C CA . LYS A 1 302 ? 6.816 2.518 -16.75 1 84.12 302 LYS A CA 1
ATOM 2243 C C . LYS A 1 302 ? 5.906 2.668 -15.539 1 84.12 302 LYS A C 1
ATOM 2245 O O . LYS A 1 302 ? 4.715 2.367 -15.609 1 84.12 302 LYS A O 1
ATOM 2250 N N . LYS A 1 303 ? 6.484 3.156 -14.461 1 82.88 303 LYS A N 1
ATOM 2251 C CA . LYS A 1 303 ? 5.699 3.377 -13.25 1 82.88 303 LYS A CA 1
ATOM 2252 C C . LYS A 1 303 ? 4.574 4.379 -13.5 1 82.88 303 LYS A C 1
ATOM 2254 O O . LYS A 1 303 ? 3.451 4.188 -13.031 1 82.88 303 LYS A O 1
ATOM 2259 N N . LEU A 1 304 ? 4.895 5.41 -14.195 1 86.38 304 LEU A N 1
ATOM 2260 C CA . LEU A 1 304 ? 3.902 6.422 -14.547 1 86.38 304 LEU A CA 1
ATOM 2261 C C . LEU A 1 304 ? 2.773 5.809 -15.375 1 86.38 304 LEU A C 1
ATOM 2263 O O . LEU A 1 304 ? 1.597 6.062 -15.102 1 86.38 304 LEU A O 1
ATOM 2267 N N . ILE A 1 305 ? 3.143 5.016 -16.297 1 86.38 305 ILE A N 1
ATOM 2268 C CA . ILE A 1 305 ? 2.16 4.406 -17.188 1 86.38 305 ILE A CA 1
ATOM 2269 C C . ILE A 1 305 ? 1.262 3.461 -16.391 1 86.38 305 ILE A C 1
ATOM 2271 O O . ILE A 1 305 ? 0.04 3.469 -16.562 1 86.38 305 ILE A O 1
ATOM 2275 N N . TRP A 1 306 ? 1.854 2.693 -15.492 1 84.56 306 TRP A N 1
ATOM 2276 C CA . TRP A 1 306 ? 1.068 1.774 -14.672 1 84.56 306 TRP A CA 1
ATOM 2277 C C . TRP A 1 306 ? 0.093 2.537 -13.781 1 84.56 306 TRP A C 1
ATOM 2279 O O . TRP A 1 306 ? -1.055 2.121 -13.609 1 84.56 306 TRP A O 1
ATOM 2289 N N . GLY A 1 307 ? 0.581 3.619 -13.242 1 84.19 307 GLY A N 1
ATOM 2290 C CA . GLY A 1 307 ? -0.306 4.457 -12.453 1 84.19 307 GLY A CA 1
ATOM 2291 C C . GLY A 1 307 ? -1.477 5.004 -13.25 1 84.19 307 GLY A C 1
ATOM 2292 O O . GLY A 1 307 ? -2.623 4.934 -12.797 1 84.19 307 GLY A O 1
ATOM 2293 N N . ILE A 1 308 ? -1.221 5.465 -14.422 1 88 308 ILE A N 1
ATOM 2294 C CA . ILE A 1 308 ? -2.252 5.996 -15.305 1 88 308 ILE A CA 1
ATOM 2295 C C . ILE A 1 308 ? -3.23 4.883 -15.68 1 88 308 ILE A C 1
ATOM 2297 O O . ILE A 1 308 ? -4.445 5.094 -15.68 1 88 308 ILE A O 1
ATOM 2301 N N . MET A 1 309 ? -2.66 3.744 -15.922 1 83.75 309 MET A N 1
ATOM 2302 C CA . MET A 1 309 ? -3.48 2.615 -16.344 1 83.75 309 MET A CA 1
ATOM 2303 C C . MET A 1 309 ? -4.488 2.236 -15.273 1 83.75 309 MET A C 1
ATOM 2305 O O . MET A 1 309 ? -5.66 1.984 -15.57 1 83.75 309 MET A O 1
ATOM 2309 N N . LEU A 1 310 ? -4.059 2.143 -14.039 1 81.75 310 LEU A N 1
ATOM 2310 C CA . LEU A 1 310 ? -4.977 1.764 -12.969 1 81.75 310 LEU A CA 1
ATOM 2311 C C . LEU A 1 310 ? -6.078 2.807 -12.805 1 81.75 310 LEU A C 1
ATOM 2313 O O . LEU A 1 310 ? -7.25 2.457 -12.656 1 81.75 310 LEU A O 1
ATOM 2317 N N . VAL A 1 311 ? -5.703 4.043 -12.867 1 84 311 VAL A N 1
ATOM 2318 C CA . VAL A 1 311 ? -6.672 5.129 -12.727 1 84 311 VAL A CA 1
ATOM 2319 C C . VAL A 1 311 ? -7.676 5.07 -13.875 1 84 311 VAL A C 1
ATOM 2321 O O . VAL A 1 311 ? -8.883 5.242 -13.664 1 84 311 VAL A O 1
ATOM 2324 N N . LEU A 1 312 ? -7.176 4.789 -15.031 1 83.56 312 LEU A N 1
ATOM 2325 C CA . LEU A 1 312 ? -8.039 4.711 -16.203 1 83.56 312 LEU A CA 1
ATOM 2326 C C . LEU A 1 312 ? -9 3.533 -16.094 1 83.56 312 LEU A C 1
ATOM 2328 O O . LEU A 1 312 ? -10.18 3.654 -16.438 1 83.56 312 LEU A O 1
ATOM 2332 N N . VAL A 1 313 ? -8.484 2.426 -15.688 1 79.25 313 VAL A N 1
ATOM 2333 C CA . VAL A 1 313 ? -9.305 1.229 -15.562 1 79.25 313 VAL A CA 1
ATOM 2334 C C . VAL A 1 313 ? -10.414 1.468 -14.531 1 79.25 313 VAL A C 1
ATOM 2336 O O . VAL A 1 313 ? -11.562 1.065 -14.742 1 79.25 313 VAL A O 1
ATOM 2339 N N . LEU A 1 314 ? -10.102 2.078 -13.484 1 78.94 314 LEU A N 1
ATOM 2340 C CA . LEU A 1 314 ? -11.094 2.387 -12.461 1 78.94 314 LEU A CA 1
ATOM 2341 C C . LEU A 1 314 ? -12.141 3.354 -13.008 1 78.94 314 LEU A C 1
ATOM 2343 O O . LEU A 1 314 ? -13.336 3.209 -12.719 1 78.94 314 LEU A O 1
ATOM 2347 N N . GLY A 1 315 ? -11.711 4.328 -13.734 1 78.81 315 GLY A N 1
ATOM 2348 C CA . GLY A 1 315 ? -12.633 5.27 -14.352 1 78.81 315 GLY A CA 1
ATOM 2349 C C . GLY A 1 315 ? -13.547 4.625 -15.375 1 78.81 315 GLY A C 1
ATOM 2350 O O . GLY A 1 315 ? -14.75 4.902 -15.406 1 78.81 315 GLY A O 1
ATOM 2351 N N . LEU A 1 316 ? -13 3.771 -16.141 1 76.12 316 LEU A N 1
ATOM 2352 C CA . LEU A 1 316 ? -13.758 3.104 -17.188 1 76.12 316 LEU A CA 1
ATOM 2353 C C . LEU A 1 316 ? -14.812 2.172 -16.594 1 76.12 316 LEU A C 1
ATOM 2355 O O . LEU A 1 316 ? -15.922 2.066 -17.109 1 76.12 316 LEU A O 1
ATOM 2359 N N . ASN A 1 317 ? -14.422 1.45 -15.57 1 70.81 317 ASN A N 1
ATOM 2360 C CA . ASN A 1 317 ? -15.375 0.567 -14.906 1 70.81 317 ASN A CA 1
ATOM 2361 C C . ASN A 1 317 ? -16.594 1.335 -14.391 1 70.81 317 ASN A C 1
ATOM 2363 O O . ASN A 1 317 ? -17.719 0.83 -14.445 1 70.81 317 ASN A O 1
ATOM 2367 N N . PHE A 1 318 ? -16.438 2.457 -14.016 1 70.94 318 PHE A N 1
ATOM 2368 C CA . PHE A 1 318 ? -17.531 3.314 -13.539 1 70.94 318 PHE A CA 1
ATOM 2369 C C . PHE A 1 318 ? -18.438 3.713 -14.688 1 70.94 318 PHE A C 1
ATOM 2371 O O . PHE A 1 318 ? -19.672 3.678 -14.555 1 70.94 318 PHE A O 1
ATOM 2378 N N . ILE A 1 319 ? -17.75 4.117 -15.766 1 71.5 319 ILE A N 1
ATOM 2379 C CA . ILE A 1 319 ? -18.516 4.574 -16.922 1 71.5 319 ILE A CA 1
ATOM 2380 C C . ILE A 1 319 ? -19.359 3.426 -17.469 1 71.5 319 ILE A C 1
ATOM 2382 O O . ILE A 1 319 ? -20.531 3.613 -17.812 1 71.5 319 ILE A O 1
ATOM 2386 N N . ILE A 1 320 ? -18.797 2.275 -17.516 1 71.56 320 ILE A N 1
ATOM 2387 C CA . ILE A 1 320 ? -19.484 1.103 -18.047 1 71.56 320 ILE A CA 1
ATOM 2388 C C . ILE A 1 320 ? -20.656 0.729 -17.125 1 71.56 320 ILE A C 1
ATOM 2390 O O . ILE A 1 320 ? -21.75 0.419 -17.594 1 71.56 320 ILE A O 1
ATOM 2394 N N . LYS A 1 321 ? -20.375 0.754 -15.812 1 70.12 321 LYS A N 1
ATOM 2395 C CA . LYS A 1 321 ? -21.422 0.435 -14.852 1 70.12 321 LYS A CA 1
ATOM 2396 C C . LYS A 1 321 ? -22.562 1.45 -14.93 1 70.12 321 LYS A C 1
ATOM 2398 O O . LYS A 1 321 ? -23.734 1.087 -14.805 1 70.12 321 LYS A O 1
ATOM 2403 N N . LYS A 1 322 ? -22.156 2.678 -15.031 1 69.5 322 LYS A N 1
ATOM 2404 C CA . LYS A 1 322 ? -23.156 3.736 -15.133 1 69.5 322 LYS A CA 1
ATOM 2405 C C . LYS A 1 322 ? -24.031 3.553 -16.375 1 69.5 322 LYS A C 1
ATOM 2407 O O . LYS A 1 322 ? -25.25 3.699 -16.312 1 69.5 322 LYS A O 1
ATOM 2412 N N . TYR A 1 323 ? -23.375 3.191 -17.422 1 64.69 323 TYR A N 1
ATOM 2413 C CA . TYR A 1 323 ? -24.094 3.055 -18.672 1 64.69 323 TYR A CA 1
ATOM 2414 C C . TYR A 1 323 ? -24.875 1.744 -18.719 1 64.69 323 TYR A C 1
ATOM 2416 O O . TYR A 1 323 ? -25.969 1.676 -19.297 1 64.69 323 TYR A O 1
ATOM 2424 N N . SER A 1 324 ? -24.312 0.72 -18.141 1 62.78 324 SER A N 1
ATOM 2425 C CA . SER A 1 324 ? -25.031 -0.549 -18.094 1 62.78 324 SER A CA 1
ATOM 2426 C C . SER A 1 324 ? -26.266 -0.448 -17.219 1 62.78 324 SER A C 1
ATOM 2428 O O . SER A 1 324 ? -27.312 -1.045 -17.516 1 62.78 324 SER A O 1
ATOM 2430 N N . GLY A 1 325 ? -26 0.259 -16.125 1 58.91 325 GLY A N 1
ATOM 2431 C CA . GLY A 1 325 ? -27.156 0.485 -15.266 1 58.91 325 GLY A CA 1
ATOM 2432 C C . GLY A 1 325 ? -28.25 1.292 -15.945 1 58.91 325 GLY A C 1
ATOM 2433 O O . GLY A 1 325 ? -29.438 0.992 -15.797 1 58.91 325 GLY A O 1
ATOM 2434 N N . MET A 1 326 ? -27.859 2.225 -16.656 1 59.28 326 MET A N 1
ATOM 2435 C CA . MET A 1 326 ? -28.812 3.07 -17.359 1 59.28 326 MET A CA 1
ATOM 2436 C C . MET A 1 326 ? -29.547 2.285 -18.453 1 59.28 326 MET A C 1
ATOM 2438 O O . MET A 1 326 ? -30.734 2.473 -18.656 1 59.28 326 MET A O 1
ATOM 2442 N N . ARG A 1 327 ? -28.781 1.387 -19.031 1 57.19 327 ARG A N 1
ATOM 2443 C CA . ARG A 1 327 ? -29.391 0.566 -20.062 1 57.19 327 ARG A CA 1
ATOM 2444 C C . ARG A 1 327 ? -30.422 -0.388 -19.484 1 57.19 327 ARG A C 1
ATOM 2446 O O . ARG A 1 327 ? -31.469 -0.629 -20.094 1 57.19 327 ARG A O 1
ATOM 2453 N N . MET A 1 328 ? -30.078 -0.871 -18.359 1 59.09 328 MET A N 1
ATOM 2454 C CA . MET A 1 328 ? -31.016 -1.774 -17.703 1 59.09 328 MET A CA 1
ATOM 2455 C C . MET A 1 328 ? -32.281 -1.033 -17.281 1 59.09 328 MET A C 1
ATOM 2457 O O . MET A 1 328 ? -33.406 -1.566 -17.406 1 59.09 328 MET A O 1
ATOM 2461 N N . LEU A 1 329 ? -32.031 0.112 -16.75 1 61 329 LEU A N 1
ATOM 2462 C CA . LEU A 1 329 ? -33.188 0.934 -16.375 1 61 329 LEU A CA 1
ATOM 2463 C C . LEU A 1 329 ? -34.031 1.304 -17.594 1 61 329 LEU A C 1
ATOM 2465 O O . LEU A 1 329 ? -35.25 1.284 -17.531 1 61 329 LEU A O 1
ATOM 2469 N N . LYS A 1 330 ? -33.438 1.628 -18.656 1 61.19 330 LYS A N 1
ATOM 2470 C CA . LYS A 1 330 ? -34.125 1.979 -19.891 1 61.19 330 LYS A CA 1
ATOM 2471 C C . LYS A 1 330 ? -34.875 0.77 -20.469 1 61.19 330 LYS A C 1
ATOM 2473 O O . LYS A 1 330 ? -36 0.894 -20.953 1 61.19 330 LYS A O 1
ATOM 2478 N N . ALA A 1 331 ? -34.188 -0.312 -20.359 1 60.97 331 ALA A N 1
ATOM 2479 C CA . ALA A 1 331 ? -34.781 -1.551 -20.828 1 60.97 331 ALA A CA 1
ATOM 2480 C C . ALA A 1 331 ? -36 -1.917 -20.016 1 60.97 331 ALA A C 1
ATOM 2482 O O . ALA A 1 331 ? -37 -2.404 -20.547 1 60.97 331 ALA A O 1
ATOM 2483 N N . SER A 1 332 ? -35.812 -1.673 -18.734 1 65.56 332 SER A N 1
ATOM 2484 C CA . SER A 1 332 ? -36.938 -1.933 -17.859 1 65.56 332 SER A CA 1
ATOM 2485 C C . SER A 1 332 ? -38.094 -0.975 -18.141 1 65.56 332 SER A C 1
ATOM 2487 O O . SER A 1 332 ? -39.25 -1.37 -18.109 1 65.56 332 SER A O 1
ATOM 2489 N N . LEU A 1 333 ? -37.719 0.181 -18.406 1 67.69 333 LEU A N 1
ATOM 2490 C CA . LEU A 1 333 ? -38.75 1.188 -18.703 1 67.69 333 LEU A CA 1
ATOM 2491 C C . LEU A 1 333 ? -39.406 0.917 -20.062 1 67.69 333 LEU A C 1
ATOM 2493 O O . LEU A 1 333 ? -40.594 1.144 -20.234 1 67.69 333 LEU A O 1
ATOM 2497 N N . ASN A 1 334 ? -38.594 0.496 -20.938 1 64 334 ASN A N 1
ATOM 2498 C CA . ASN A 1 334 ? -39.156 0.178 -22.25 1 64 334 ASN A CA 1
ATOM 2499 C C . ASN A 1 334 ? -39.938 -1.121 -22.219 1 64 334 ASN A C 1
ATOM 2501 O O . ASN A 1 334 ? -40.844 -1.314 -23.031 1 64 334 ASN A O 1
ATOM 2505 N N . GLY A 1 335 ? -39.406 -1.962 -21.438 1 59.81 335 GLY A N 1
ATOM 2506 C CA . GLY A 1 335 ? -40.188 -3.184 -21.297 1 59.81 335 GLY A CA 1
ATOM 2507 C C . GLY A 1 335 ? -41.562 -2.953 -20.672 1 59.81 335 GLY A C 1
ATOM 2508 O O . GLY A 1 335 ? -42.531 -3.652 -21.016 1 59.81 335 GLY A O 1
ATOM 2509 N N . ASN A 1 336 ? -41.719 -2.057 -19.828 1 56.22 336 ASN A N 1
ATOM 2510 C CA . ASN A 1 336 ? -43 -1.715 -19.25 1 56.22 336 ASN A CA 1
ATOM 2511 C C . ASN A 1 336 ? -43.906 -0.968 -20.234 1 56.22 336 ASN A C 1
ATOM 2513 O O . ASN A 1 336 ? -45.094 -0.785 -20 1 56.22 336 ASN A O 1
ATOM 2517 N N . LYS A 1 337 ? -43.344 -0.464 -21.219 1 55.72 337 LYS A N 1
ATOM 2518 C CA . LYS A 1 337 ? -44.219 0.217 -22.188 1 55.72 337 LYS A CA 1
ATOM 2519 C C . LYS A 1 337 ? -44.812 -0.774 -23.172 1 55.72 337 LYS A C 1
ATOM 2521 O O . LYS A 1 337 ? -45.75 -0.424 -23.922 1 55.72 337 LYS A O 1
ATOM 2526 N N . GLU A 1 338 ? -44.25 -1.763 -23.312 1 42.28 338 GLU A N 1
ATOM 2527 C CA . GLU A 1 338 ? -44.781 -2.746 -24.266 1 42.28 338 GLU A CA 1
ATOM 2528 C C . GLU A 1 338 ? -45.812 -3.646 -23.594 1 42.28 338 GLU A C 1
ATOM 2530 O O . GLU A 1 338 ? -46.375 -4.535 -24.234 1 42.28 338 GLU A O 1
ATOM 2535 N N . LYS A 1 339 ? -46.062 -3.205 -22.312 1 34.94 339 LYS A N 1
ATOM 2536 C CA . LYS A 1 339 ? -47.312 -3.779 -21.797 1 34.94 339 LYS A CA 1
ATOM 2537 C C . LYS A 1 339 ? -48.438 -2.752 -21.812 1 34.94 339 LYS A C 1
ATOM 2539 O O . LYS A 1 339 ? -48.219 -1.599 -21.438 1 34.94 339 LYS A O 1
ATOM 2544 N N . MET B 1 1 ? -29.094 6.422 29.453 1 29.17 1 MET B N 1
ATOM 2545 C CA . MET B 1 1 ? -28.125 5.473 30.016 1 29.17 1 MET B CA 1
ATOM 2546 C C . MET B 1 1 ? -27.281 4.844 28.906 1 29.17 1 MET B C 1
ATOM 2548 O O . MET B 1 1 ? -26.203 4.328 29.156 1 29.17 1 MET B O 1
ATOM 2552 N N . ILE B 1 2 ? -27.984 4.672 27.734 1 34.22 2 ILE B N 1
ATOM 2553 C CA . ILE B 1 2 ? -27.375 4.055 26.562 1 34.22 2 ILE B CA 1
ATOM 2554 C C . ILE B 1 2 ? -26.312 4.996 25.984 1 34.22 2 ILE B C 1
ATOM 2556 O O . ILE B 1 2 ? -25.312 4.551 25.438 1 34.22 2 ILE B O 1
ATOM 2560 N N . LYS B 1 3 ? -26.656 6.273 26 1 36.62 3 LYS B N 1
ATOM 2561 C CA . LYS B 1 3 ? -25.781 7.293 25.438 1 36.62 3 LYS B CA 1
ATOM 2562 C C . LYS B 1 3 ? -24.5 7.422 26.234 1 36.62 3 LYS B C 1
ATOM 2564 O O . LYS B 1 3 ? -23.453 7.832 25.703 1 36.62 3 LYS B O 1
ATOM 2569 N N . ILE B 1 4 ? -24.656 7.285 27.5 1 30.36 4 ILE B N 1
ATOM 2570 C CA . ILE B 1 4 ? -23.547 7.484 28.422 1 30.36 4 ILE B CA 1
ATOM 2571 C C . ILE B 1 4 ? -22.531 6.359 28.25 1 30.36 4 ILE B C 1
ATOM 2573 O O . ILE B 1 4 ? -21.328 6.551 28.5 1 30.36 4 ILE B O 1
ATOM 2577 N N . LYS B 1 5 ? -22.938 5.059 28.062 1 36.56 5 LYS B N 1
ATOM 2578 C CA . LYS B 1 5 ? -22.062 3.893 28 1 36.56 5 LYS B CA 1
ATOM 2579 C C . LYS B 1 5 ? -21.188 3.918 26.734 1 36.56 5 LYS B C 1
ATOM 2581 O O . LYS B 1 5 ? -20.141 3.268 26.688 1 36.56 5 LYS B O 1
ATOM 2586 N N . LYS B 1 6 ? -21.688 4.387 25.703 1 41.94 6 LYS B N 1
ATOM 2587 C CA . LYS B 1 6 ? -20.969 4.551 24.453 1 41.94 6 LYS B CA 1
ATOM 2588 C C . LYS B 1 6 ? -19.812 5.539 24.609 1 41.94 6 LYS B C 1
ATOM 2590 O O . LYS B 1 6 ? -18.766 5.387 23.984 1 41.94 6 LYS B O 1
ATOM 2595 N N . TRP B 1 7 ? -20.047 6.535 25.438 1 37.81 7 TRP B N 1
ATOM 2596 C CA . TRP B 1 7 ? -19.031 7.535 25.734 1 37.81 7 TRP B CA 1
ATOM 2597 C C . TRP B 1 7 ? -17.891 6.926 26.547 1 37.81 7 TRP B C 1
ATOM 2599 O O . TRP B 1 7 ? -16.719 7.27 26.328 1 37.81 7 TRP B O 1
ATOM 2609 N N . ALA B 1 8 ? -18.203 6.055 27.469 1 38.81 8 ALA B N 1
ATOM 2610 C CA . ALA B 1 8 ? -17.266 5.438 28.391 1 38.81 8 ALA B CA 1
ATOM 2611 C C . ALA B 1 8 ? -16.297 4.512 27.656 1 38.81 8 ALA B C 1
ATOM 2613 O O . ALA B 1 8 ? -15.125 4.402 28.031 1 38.81 8 ALA B O 1
ATOM 2614 N N . GLY B 1 9 ? -16.703 3.693 26.719 1 44.62 9 GLY B N 1
ATOM 2615 C CA . GLY B 1 9 ? -15.945 2.781 25.875 1 44.62 9 GLY B CA 1
ATOM 2616 C C . GLY B 1 9 ? -14.93 3.484 25 1 44.62 9 GLY B C 1
ATOM 2617 O O . GLY B 1 9 ? -13.875 2.93 24.688 1 44.62 9 GLY B O 1
ATOM 2618 N N . ARG B 1 10 ? -15.32 4.676 24.422 1 50.22 10 ARG B N 1
ATOM 2619 C CA . ARG B 1 10 ? -14.57 5.664 23.656 1 50.22 10 ARG B CA 1
ATOM 2620 C C . ARG B 1 10 ? -13.328 6.121 24.422 1 50.22 10 ARG B C 1
ATOM 2622 O O . ARG B 1 10 ? -12.258 6.293 23.844 1 50.22 10 ARG B O 1
ATOM 2629 N N . ASP B 1 11 ? -13.594 6.121 25.812 1 54.66 11 ASP B N 1
ATOM 2630 C CA . ASP B 1 11 ? -12.695 6.637 26.828 1 54.66 11 ASP B CA 1
ATOM 2631 C C . ASP B 1 11 ? -11.617 5.617 27.188 1 54.66 11 ASP B C 1
ATOM 2633 O O . ASP B 1 11 ? -10.469 5.98 27.453 1 54.66 11 ASP B O 1
ATOM 2637 N N . MET B 1 12 ? -12.109 4.426 26.875 1 57.16 12 MET B N 1
ATOM 2638 C CA . MET B 1 12 ? -11.148 3.434 27.344 1 57.16 12 MET B CA 1
ATOM 2639 C C . MET B 1 12 ? -9.945 3.348 26.406 1 57.16 12 MET B C 1
ATOM 2641 O O . MET B 1 12 ? -8.805 3.24 26.859 1 57.16 12 MET B O 1
ATOM 2645 N N . ASN B 1 13 ? -10.219 3.57 25.141 1 64.25 13 ASN B N 1
ATOM 2646 C CA . ASN B 1 13 ? -9.117 3.494 24.172 1 64.25 13 ASN B CA 1
ATOM 2647 C C . ASN B 1 13 ? -8.164 4.672 24.328 1 64.25 13 ASN B C 1
ATOM 2649 O O . ASN B 1 13 ? -6.945 4.504 24.234 1 64.25 13 ASN B O 1
ATOM 2653 N N . LEU B 1 14 ? -8.781 5.719 24.656 1 67 14 LEU B N 1
ATOM 2654 C CA . LEU B 1 14 ? -7.934 6.891 24.844 1 67 14 LEU B CA 1
ATOM 2655 C C . LEU B 1 14 ? -7.125 6.766 26.141 1 67 14 LEU B C 1
ATOM 2657 O O . LEU B 1 14 ? -5.961 7.164 26.188 1 67 14 LEU B O 1
ATOM 2661 N N . THR B 1 15 ? -7.801 6.168 27.094 1 65.06 15 THR B N 1
ATOM 2662 C CA . THR B 1 15 ? -7.125 6.004 28.375 1 65.06 15 THR B CA 1
ATOM 2663 C C . THR B 1 15 ? -5.969 5.016 28.25 1 65.06 15 THR B C 1
ATOM 2665 O O . THR B 1 15 ? -4.887 5.242 28.797 1 65.06 15 THR B O 1
ATOM 2668 N N . ILE B 1 16 ? -6.238 4.027 27.547 1 72 16 ILE B N 1
ATOM 2669 C CA . ILE B 1 16 ? -5.188 3.035 27.344 1 72 16 ILE B CA 1
ATOM 2670 C C . ILE B 1 16 ? -4.047 3.648 26.547 1 72 16 ILE B C 1
ATOM 2672 O O . ILE B 1 16 ? -2.873 3.449 26.875 1 72 16 ILE B O 1
ATOM 2676 N N . LEU B 1 17 ? -4.41 4.395 25.625 1 74.81 17 LEU B N 1
ATOM 2677 C CA . LEU B 1 17 ? -3.396 5.062 24.812 1 74.81 17 LEU B CA 1
ATOM 2678 C C . LEU B 1 17 ? -2.547 5.996 25.672 1 74.81 17 LEU B C 1
ATOM 2680 O O . LEU B 1 17 ? -1.319 6.004 25.562 1 74.81 17 LEU B O 1
ATOM 2684 N N . MET B 1 18 ? -3.217 6.727 26.453 1 73 18 MET B N 1
ATOM 2685 C CA . MET B 1 18 ? -2.502 7.652 27.328 1 73 18 MET B CA 1
ATOM 2686 C C . MET B 1 18 ? -1.594 6.902 28.281 1 73 18 MET B C 1
ATOM 2688 O O . MET B 1 18 ? -0.458 7.316 28.531 1 73 18 MET B O 1
ATOM 2692 N N . GLY B 1 19 ? -2.133 5.777 28.766 1 73.12 19 GLY B N 1
ATOM 2693 C CA . GLY B 1 19 ? -1.337 4.965 29.672 1 73.12 19 GLY B CA 1
ATOM 2694 C C . GLY B 1 19 ? -0.102 4.379 29.016 1 73.12 19 GLY B C 1
ATOM 2695 O O . GLY B 1 19 ? 1.001 4.469 29.562 1 73.12 19 GLY B O 1
ATOM 2696 N N . VAL B 1 20 ? -0.257 3.895 27.844 1 78 20 VAL B N 1
ATOM 2697 C CA . VAL B 1 20 ? 0.857 3.291 27.125 1 78 20 VAL B CA 1
ATOM 2698 C C . VAL B 1 20 ? 1.883 4.363 26.766 1 78 20 VAL B C 1
ATOM 2700 O O . VAL B 1 20 ? 3.092 4.125 26.828 1 78 20 VAL B O 1
ATOM 2703 N N . THR B 1 21 ? 1.393 5.488 26.391 1 75.31 21 THR B N 1
ATOM 2704 C CA . THR B 1 21 ? 2.285 6.598 26.078 1 75.31 21 THR B CA 1
ATOM 2705 C C . THR B 1 21 ? 3.121 6.988 27.281 1 75.31 21 THR B C 1
ATOM 2707 O O . THR B 1 21 ? 4.328 7.223 27.172 1 75.31 21 THR B O 1
ATOM 2710 N N . LEU B 1 22 ? 2.469 6.984 28.344 1 73.44 22 LEU B N 1
ATOM 2711 C CA . LEU B 1 22 ? 3.162 7.332 29.578 1 73.44 22 LEU B CA 1
ATOM 2712 C C . LEU B 1 22 ? 4.215 6.281 29.922 1 73.44 22 LEU B C 1
ATOM 2714 O O . LEU B 1 22 ? 5.324 6.625 30.344 1 73.44 22 LEU B O 1
ATOM 2718 N N . VAL B 1 23 ? 3.867 5.082 29.734 1 79.31 23 VAL B N 1
ATOM 2719 C CA . VAL B 1 23 ? 4.797 3.992 30.016 1 79.31 23 VAL B CA 1
ATOM 2720 C C . VAL B 1 23 ? 6.012 4.098 29.109 1 79.31 23 VAL B C 1
ATOM 2722 O O . VAL B 1 23 ? 7.148 3.914 29.547 1 79.31 23 VAL B O 1
ATOM 2725 N N . ILE B 1 24 ? 5.805 4.398 27.922 1 81.31 24 ILE B N 1
ATOM 2726 C CA . ILE B 1 24 ? 6.895 4.523 26.969 1 81.31 24 ILE B CA 1
ATOM 2727 C C . ILE B 1 24 ? 7.77 5.719 27.328 1 81.31 24 ILE B C 1
ATOM 2729 O O . ILE B 1 24 ? 9 5.656 27.219 1 81.31 24 ILE B O 1
ATOM 2733 N N . LEU B 1 25 ? 7.086 6.754 27.734 1 75 25 LEU B N 1
ATOM 2734 C CA . LEU B 1 25 ? 7.812 7.941 28.156 1 75 25 LEU B CA 1
ATOM 2735 C C . LEU B 1 25 ? 8.703 7.633 29.359 1 75 25 LEU B C 1
ATOM 2737 O O . LEU B 1 25 ? 9.875 8.008 29.391 1 75 25 LEU B O 1
ATOM 2741 N N . ILE B 1 26 ? 8.141 6.941 30.281 1 74.94 26 ILE B N 1
ATOM 2742 C CA . ILE B 1 26 ? 8.883 6.586 31.484 1 74.94 26 ILE B CA 1
ATOM 2743 C C . ILE B 1 26 ? 10.016 5.621 31.125 1 74.94 26 ILE B C 1
ATOM 2745 O O . ILE B 1 26 ? 11.148 5.789 31.578 1 74.94 26 ILE B O 1
ATOM 2749 N N . TRP B 1 27 ? 9.68 4.707 30.344 1 79.5 27 TRP B N 1
ATOM 2750 C CA . TRP B 1 27 ? 10.695 3.738 29.922 1 79.5 27 TRP B CA 1
ATOM 2751 C C . TRP B 1 27 ? 11.844 4.43 29.203 1 79.5 27 TRP B C 1
ATOM 2753 O O . TRP B 1 27 ? 13.016 4.145 29.469 1 79.5 27 TRP B O 1
ATOM 2763 N N . SER B 1 28 ? 11.578 5.301 28.328 1 78.56 28 SER B N 1
ATOM 2764 C CA . SER B 1 28 ? 12.617 5.98 27.562 1 78.56 28 SER B CA 1
ATOM 2765 C C . SER B 1 28 ? 13.469 6.879 28.453 1 78.56 28 SER B C 1
ATOM 2767 O O . SER B 1 28 ? 14.672 7.016 28.234 1 78.56 28 SER B O 1
ATOM 2769 N N . GLY B 1 29 ? 12.836 7.527 29.359 1 73.12 29 GLY B N 1
ATOM 2770 C CA . GLY B 1 29 ? 13.555 8.352 30.312 1 73.12 29 GLY B CA 1
ATOM 2771 C C . GLY B 1 29 ? 14.484 7.555 31.219 1 73.12 29 GLY B C 1
ATOM 2772 O O . GLY B 1 29 ? 15.617 7.969 31.469 1 73.12 29 GLY B O 1
ATOM 2773 N N . MET B 1 30 ? 13.977 6.453 31.609 1 74.62 30 MET B N 1
ATOM 2774 C CA . MET B 1 30 ? 14.766 5.598 32.5 1 74.62 30 MET B CA 1
ATOM 2775 C C . MET B 1 30 ? 15.93 4.961 31.75 1 74.62 30 MET B C 1
ATOM 2777 O O . MET B 1 30 ? 17.031 4.832 32.281 1 74.62 30 MET B O 1
ATOM 2781 N N . ALA B 1 31 ? 15.664 4.578 30.625 1 78.56 31 ALA B N 1
ATOM 2782 C CA . ALA B 1 31 ? 16.672 3.852 29.844 1 78.56 31 ALA B CA 1
ATOM 2783 C C . ALA B 1 31 ? 17.734 4.797 29.312 1 78.56 31 ALA B C 1
ATOM 2785 O O . ALA B 1 31 ? 18.906 4.438 29.234 1 78.56 31 ALA B O 1
ATOM 2786 N N . PHE B 1 32 ? 17.312 5.992 28.938 1 81.69 32 PHE B N 1
ATOM 2787 C CA . PHE B 1 32 ? 18.266 6.848 28.219 1 81.69 32 PHE B CA 1
ATOM 2788 C C . PHE B 1 32 ? 18.469 8.164 28.969 1 81.69 32 PHE B C 1
ATOM 2790 O O . PHE B 1 32 ? 19.328 8.961 28.594 1 81.69 32 PHE B O 1
ATOM 2797 N N . GLY B 1 33 ? 17.797 8.281 30.062 1 69.06 33 GLY B N 1
ATOM 2798 C CA . GLY B 1 33 ? 18 9.352 31.031 1 69.06 33 GLY B CA 1
ATOM 2799 C C . GLY B 1 33 ? 18.078 10.727 30.406 1 69.06 33 GLY B C 1
ATOM 2800 O O . GLY B 1 33 ? 17.188 11.125 29.656 1 69.06 33 GLY B O 1
ATOM 2801 N N . GLN B 1 34 ? 19.312 11.281 30.531 1 74.62 34 GLN B N 1
ATOM 2802 C CA . GLN B 1 34 ? 19.641 12.672 30.219 1 74.62 34 GLN B CA 1
ATOM 2803 C C . GLN B 1 34 ? 19.703 12.883 28.703 1 74.62 34 GLN B C 1
ATOM 2805 O O . GLN B 1 34 ? 19.438 13.984 28.219 1 74.62 34 GLN B O 1
ATOM 2810 N N . SER B 1 35 ? 19.906 11.93 28.031 1 79.44 35 SER B N 1
ATOM 2811 C CA . SER B 1 35 ? 20 12.078 26.578 1 79.44 35 SER B CA 1
ATOM 2812 C C . SER B 1 35 ? 18.625 12.281 25.969 1 79.44 35 SER B C 1
ATOM 2814 O O . SER B 1 35 ? 18.469 13.094 25.047 1 79.44 35 SER B O 1
ATOM 2816 N N . MET B 1 36 ? 17.672 11.641 26.578 1 82.94 36 MET B N 1
ATOM 2817 C CA . MET B 1 36 ? 16.328 11.711 26.016 1 82.94 36 MET B CA 1
ATOM 2818 C C . MET B 1 36 ? 15.688 13.062 26.297 1 82.94 36 MET B C 1
ATOM 2820 O O . MET B 1 36 ? 15.039 13.648 25.438 1 82.94 36 MET B O 1
ATOM 2824 N N . TYR B 1 37 ? 15.914 13.57 27.469 1 80.31 37 TYR B N 1
ATOM 2825 C CA . TYR B 1 37 ? 15.203 14.781 27.844 1 80.31 37 TYR B CA 1
ATOM 2826 C C . TYR B 1 37 ? 16.141 15.984 27.844 1 80.31 37 TYR B C 1
ATOM 2828 O O . TYR B 1 37 ? 15.906 16.969 28.562 1 80.31 37 TYR B O 1
ATOM 2836 N N . SER B 1 38 ? 17.172 15.875 27.047 1 82.56 38 SER B N 1
ATOM 2837 C CA . SER B 1 38 ? 18.016 17.031 26.781 1 82.56 38 SER B CA 1
ATOM 2838 C C . SER B 1 38 ? 17.312 18.047 25.891 1 82.56 38 SER B C 1
ATOM 2840 O O . SER B 1 38 ? 16.422 17.688 25.109 1 82.56 38 SER B O 1
ATOM 2842 N N . MET B 1 39 ? 17.656 19.281 26.109 1 81.5 39 MET B N 1
ATOM 2843 C CA . MET B 1 39 ? 17.047 20.328 25.297 1 81.5 39 MET B CA 1
ATOM 2844 C C . MET B 1 39 ? 17.297 20.094 23.812 1 81.5 39 MET B C 1
ATOM 2846 O O . MET B 1 39 ? 16.422 20.344 22.984 1 81.5 39 MET B O 1
ATOM 2850 N N . ARG B 1 40 ? 18.453 19.578 23.609 1 81.62 40 ARG B N 1
ATOM 2851 C CA . ARG B 1 40 ? 18.797 19.297 22.219 1 81.62 40 ARG B CA 1
ATOM 2852 C C . ARG B 1 40 ? 17.891 18.234 21.625 1 81.62 40 ARG B C 1
ATOM 2854 O O . ARG B 1 40 ? 17.406 18.375 20.5 1 81.62 40 ARG B O 1
ATOM 2861 N N . ASN B 1 41 ? 17.656 17.219 22.422 1 85.12 41 ASN B N 1
ATOM 2862 C CA . ASN B 1 41 ? 16.812 16.125 21.922 1 85.12 41 ASN B CA 1
ATOM 2863 C C . ASN B 1 41 ? 15.352 16.547 21.828 1 85.12 41 ASN B C 1
ATOM 2865 O O . ASN B 1 41 ? 14.656 16.188 20.875 1 85.12 41 ASN B O 1
ATOM 2869 N N . ILE B 1 42 ? 14.906 17.281 22.703 1 84.12 42 ILE B N 1
ATOM 2870 C CA . ILE B 1 42 ? 13.539 17.766 22.672 1 84.12 42 ILE B CA 1
ATOM 2871 C C . ILE B 1 42 ? 13.336 18.672 21.453 1 84.12 42 ILE B C 1
ATOM 2873 O O . ILE B 1 42 ? 12.32 18.547 20.75 1 84.12 42 ILE B O 1
ATOM 2877 N N . GLN B 1 43 ? 14.305 19.484 21.25 1 83.31 43 GLN B N 1
ATOM 2878 C CA . GLN B 1 43 ? 14.219 20.344 20.078 1 83.31 43 GLN B CA 1
ATOM 2879 C C . GLN B 1 43 ? 14.219 19.531 18.797 1 83.31 43 GLN B C 1
ATOM 2881 O O . GLN B 1 43 ? 13.461 19.828 17.875 1 83.31 43 GLN B O 1
ATOM 2886 N N . SER B 1 44 ? 15.023 18.547 18.781 1 84 44 SER B N 1
ATOM 2887 C CA . SER B 1 44 ? 15.078 17.688 17.609 1 84 44 SER B CA 1
ATOM 2888 C C . SER B 1 44 ? 13.734 17 17.359 1 84 44 SER B C 1
ATOM 2890 O O . SER B 1 44 ? 13.289 16.906 16.219 1 84 44 SER B O 1
ATOM 2892 N N . MET B 1 45 ? 13.156 16.594 18.391 1 86.94 45 MET B N 1
ATOM 2893 C CA . MET B 1 45 ? 11.859 15.93 18.281 1 86.94 45 MET B CA 1
ATOM 2894 C C . MET B 1 45 ? 10.797 16.906 17.781 1 86.94 45 MET B C 1
ATOM 2896 O O . MET B 1 45 ? 9.945 16.531 16.953 1 86.94 45 MET B O 1
ATOM 2900 N N . THR B 1 46 ? 10.883 18.125 18.25 1 87.12 46 THR B N 1
ATOM 2901 C CA . THR B 1 46 ? 9.883 19.109 17.875 1 87.12 46 THR B CA 1
ATOM 2902 C C . THR B 1 46 ? 10.047 19.5 16.406 1 87.12 46 THR B C 1
ATOM 2904 O O . THR B 1 46 ? 9.102 19.984 15.773 1 87.12 46 THR B O 1
ATOM 2907 N N . PHE B 1 47 ? 11.227 19.266 15.883 1 84.19 47 PHE B N 1
ATOM 2908 C CA . PHE B 1 47 ? 11.453 19.5 14.461 1 84.19 47 PHE B CA 1
ATOM 2909 C C . PHE B 1 47 ? 10.875 18.375 13.625 1 84.19 47 PHE B C 1
ATOM 2911 O O . PHE B 1 47 ? 10.453 18.578 12.484 1 84.19 47 PHE B O 1
ATOM 2918 N N . GLN B 1 48 ? 10.758 17.172 14.203 1 84.88 48 GLN B N 1
ATOM 2919 C CA . GLN B 1 48 ? 10.352 15.984 13.453 1 84.88 48 GLN B CA 1
ATOM 2920 C C . GLN B 1 48 ? 8.844 15.742 13.586 1 84.88 48 GLN B C 1
ATOM 2922 O O . GLN B 1 48 ? 8.219 15.188 12.68 1 84.88 48 GLN B O 1
ATOM 2927 N N . ILE B 1 49 ? 8.25 16.203 14.586 1 90.25 49 ILE B N 1
ATOM 2928 C CA . ILE B 1 49 ? 6.855 15.945 14.914 1 90.25 49 ILE B CA 1
ATOM 2929 C C . ILE B 1 49 ? 5.957 16.516 13.82 1 90.25 49 ILE B C 1
ATOM 2931 O O . ILE B 1 49 ? 5.051 15.836 13.328 1 90.25 49 ILE B O 1
ATOM 2935 N N . PRO B 1 50 ? 6.223 17.766 13.359 1 92.19 50 PRO B N 1
ATOM 2936 C CA . PRO B 1 50 ? 5.289 18.344 12.398 1 92.19 50 PRO B CA 1
ATOM 2937 C C . PRO B 1 50 ? 5.234 17.562 11.086 1 92.19 50 PRO B C 1
ATOM 2939 O O . PRO B 1 50 ? 4.152 17.359 10.523 1 92.19 50 PRO B O 1
ATOM 2942 N N . GLU B 1 51 ? 6.352 17.125 10.578 1 90.5 51 GLU B N 1
ATOM 2943 C CA . GLU B 1 51 ? 6.398 16.359 9.336 1 90.5 51 GLU B CA 1
ATOM 2944 C C . GLU B 1 51 ? 5.527 15.109 9.414 1 90.5 51 GLU B C 1
ATOM 2946 O O . GLU B 1 51 ? 4.625 14.914 8.594 1 90.5 51 GLU B O 1
ATOM 2951 N N . PHE B 1 52 ? 5.711 14.406 10.383 1 92.62 52 PHE B N 1
ATOM 2952 C CA . PHE B 1 52 ? 4.961 13.172 10.609 1 92.62 52 PHE B CA 1
ATOM 2953 C C . PHE B 1 52 ? 3.531 13.477 11.039 1 92.62 52 PHE B C 1
ATOM 2955 O O . PHE B 1 52 ? 2.598 12.781 10.641 1 92.62 52 PHE B O 1
ATOM 2962 N N . GLY B 1 53 ? 3.424 14.445 11.82 1 96.31 53 GLY B N 1
ATOM 2963 C CA . GLY B 1 53 ? 2.119 14.82 12.344 1 96.31 53 GLY B CA 1
ATOM 2964 C C . GLY B 1 53 ? 1.132 15.203 11.25 1 96.31 53 GLY B C 1
ATOM 2965 O O . GLY B 1 53 ? -0.019 14.758 11.273 1 96.31 53 GLY B O 1
ATOM 2966 N N . PHE B 1 54 ? 1.55 16 10.312 1 97.44 54 PHE B N 1
ATOM 2967 C CA . PHE B 1 54 ? 0.672 16.406 9.219 1 97.44 54 PHE B CA 1
ATOM 2968 C C . PHE B 1 54 ? 0.247 15.195 8.398 1 97.44 54 PHE B C 1
ATOM 2970 O O . PHE B 1 54 ? -0.904 15.109 7.965 1 97.44 54 PHE B O 1
ATOM 2977 N N . LEU B 1 55 ? 1.181 14.32 8.203 1 97 55 LEU B N 1
ATOM 2978 C CA . LEU B 1 55 ? 0.854 13.102 7.473 1 97 55 LEU B CA 1
ATOM 2979 C C . LEU B 1 55 ? -0.138 12.25 8.258 1 97 55 LEU B C 1
ATOM 2981 O O . LEU B 1 55 ? -1.049 11.656 7.676 1 97 55 LEU B O 1
ATOM 2985 N N . ALA B 1 56 ? 0.075 12.195 9.523 1 96.81 56 ALA B N 1
ATOM 2986 C CA . ALA B 1 56 ? -0.828 11.43 10.375 1 96.81 56 ALA B CA 1
ATOM 2987 C C . ALA B 1 56 ? -2.236 12.016 10.352 1 96.81 56 ALA B C 1
ATOM 2989 O O . ALA B 1 56 ? -3.223 11.281 10.312 1 96.81 56 ALA B O 1
ATOM 2990 N N . LEU B 1 57 ? -2.311 13.32 10.375 1 97.5 57 LEU B N 1
ATOM 2991 C CA . LEU B 1 57 ? -3.611 13.977 10.305 1 97.5 57 LEU B CA 1
ATOM 2992 C C . LEU B 1 57 ? -4.281 13.703 8.961 1 97.5 57 LEU B C 1
ATOM 2994 O O . LEU B 1 57 ? -5.5 13.531 8.891 1 97.5 57 LEU B O 1
ATOM 2998 N N . ALA B 1 58 ? -3.49 13.719 7.91 1 97.5 58 ALA B N 1
ATOM 2999 C CA . ALA B 1 58 ? -4.02 13.383 6.59 1 97.5 58 ALA B CA 1
ATOM 3000 C C . ALA B 1 58 ? -4.602 11.977 6.574 1 97.5 58 ALA B C 1
ATOM 3002 O O . ALA B 1 58 ? -5.723 11.766 6.105 1 97.5 58 ALA B O 1
ATOM 3003 N N . MET B 1 59 ? -3.898 11.055 7.09 1 95.75 59 MET B N 1
ATOM 3004 C CA . MET B 1 59 ? -4.359 9.672 7.16 1 95.75 59 MET B CA 1
ATOM 3005 C C . MET B 1 59 ? -5.617 9.562 8.016 1 95.75 59 MET B C 1
ATOM 3007 O O . MET B 1 59 ? -6.543 8.82 7.676 1 95.75 59 MET B O 1
ATOM 3011 N N . MET B 1 60 ? -5.621 10.289 9.062 1 95.75 60 MET B N 1
ATOM 3012 C CA . MET B 1 60 ? -6.777 10.281 9.961 1 95.75 60 MET B CA 1
ATOM 3013 C C . MET B 1 60 ? -8.047 10.648 9.203 1 95.75 60 MET B C 1
ATOM 3015 O O . MET B 1 60 ? -9.078 9.984 9.352 1 95.75 60 MET B O 1
ATOM 3019 N N . LEU B 1 61 ? -7.98 11.648 8.414 1 96.62 61 LEU B N 1
ATOM 3020 C CA . LEU B 1 61 ? -9.156 12.125 7.688 1 96.62 61 LEU B CA 1
ATOM 3021 C C . LEU B 1 61 ? -9.672 11.055 6.73 1 96.62 61 LEU B C 1
ATOM 3023 O O . LEU B 1 61 ? -10.883 10.812 6.664 1 96.62 61 LEU B O 1
ATOM 3027 N N . SER B 1 62 ? -8.781 10.438 6.02 1 94.44 62 SER B N 1
ATOM 3028 C CA . SER B 1 62 ? -9.195 9.375 5.105 1 94.44 62 SER B CA 1
ATOM 3029 C C . SER B 1 62 ? -9.789 8.195 5.867 1 94.44 62 SER B C 1
ATOM 3031 O O . SER B 1 62 ? -10.781 7.605 5.441 1 94.44 62 SER B O 1
ATOM 3033 N N . ASN B 1 63 ? -9.172 7.871 6.996 1 91.62 63 ASN B N 1
ATOM 3034 C CA . ASN B 1 63 ? -9.68 6.777 7.812 1 91.62 63 ASN B CA 1
ATOM 3035 C C . ASN B 1 63 ? -11.078 7.086 8.352 1 91.62 63 ASN B C 1
ATOM 3037 O O . ASN B 1 63 ? -11.914 6.188 8.477 1 91.62 63 ASN B O 1
ATOM 3041 N N . MET B 1 64 ? -11.359 8.281 8.625 1 93.25 64 MET B N 1
ATOM 3042 C CA . MET B 1 64 ? -12.617 8.688 9.25 1 93.25 64 MET B CA 1
ATOM 3043 C C . MET B 1 64 ? -13.797 8.43 8.312 1 93.25 64 MET B C 1
ATOM 3045 O O . MET B 1 64 ? -14.93 8.266 8.766 1 93.25 64 MET B O 1
ATOM 3049 N N . ILE B 1 65 ? -13.531 8.359 7.062 1 91.06 65 ILE B N 1
ATOM 3050 C CA . ILE B 1 65 ? -14.633 8.102 6.141 1 91.06 65 ILE B CA 1
ATOM 3051 C C . ILE B 1 65 ? -14.586 6.648 5.68 1 91.06 65 ILE B C 1
ATOM 3053 O O . ILE B 1 65 ? -15.219 6.289 4.68 1 91.06 65 ILE B O 1
ATOM 3057 N N . GLY B 1 66 ? -13.781 5.902 6.367 1 87.62 66 GLY B N 1
ATOM 3058 C CA . GLY B 1 66 ? -13.734 4.477 6.086 1 87.62 66 GLY B CA 1
ATOM 3059 C C . GLY B 1 66 ? -12.797 4.129 4.945 1 87.62 66 GLY B C 1
ATOM 3060 O O . GLY B 1 66 ? -12.93 3.066 4.332 1 87.62 66 GLY B O 1
ATOM 3061 N N . GLY B 1 67 ? -11.93 5 4.66 1 87.44 67 GLY B N 1
ATOM 3062 C CA . GLY B 1 67 ? -10.969 4.781 3.592 1 87.44 67 GLY B CA 1
ATOM 3063 C C . GLY B 1 67 ? -9.523 4.875 4.059 1 87.44 67 GLY B C 1
ATOM 3064 O O . GLY B 1 67 ? -9.266 5.156 5.23 1 87.44 67 GLY B O 1
ATOM 3065 N N . ILE B 1 68 ? -8.625 4.449 3.246 1 88.75 68 ILE B N 1
ATOM 3066 C CA . ILE B 1 68 ? -7.188 4.594 3.457 1 88.75 68 ILE B CA 1
ATOM 3067 C C . ILE B 1 68 ? -6.547 5.258 2.24 1 88.75 68 ILE B C 1
ATOM 3069 O O . ILE B 1 68 ? -6.777 4.84 1.104 1 88.75 68 ILE B O 1
ATOM 3073 N N . ASP B 1 69 ? -5.918 6.32 2.533 1 93.88 69 ASP B N 1
ATOM 3074 C CA . ASP B 1 69 ? -5.223 7 1.447 1 93.88 69 ASP B CA 1
ATOM 3075 C C . ASP B 1 69 ? -3.75 6.59 1.396 1 93.88 69 ASP B C 1
ATOM 3077 O O . ASP B 1 69 ? -2.922 7.137 2.127 1 93.88 69 ASP B O 1
ATOM 3081 N N . LEU B 1 70 ? -3.41 5.789 0.479 1 90.44 70 LEU B N 1
ATOM 3082 C CA . LEU B 1 70 ? -2.045 5.293 0.352 1 90.44 70 LEU B CA 1
ATOM 3083 C C . LEU B 1 70 ? -1.154 6.32 -0.337 1 90.44 70 LEU B C 1
ATOM 3085 O O . LEU B 1 70 ? 0.072 6.199 -0.317 1 90.44 70 LEU B O 1
ATOM 3089 N N . SER B 1 71 ? -1.712 7.312 -0.869 1 95.25 71 SER B N 1
ATOM 3090 C CA . SER B 1 71 ? -0.961 8.219 -1.735 1 95.25 71 SER B CA 1
ATOM 3091 C C . SER B 1 71 ? -0.431 9.414 -0.957 1 95.25 71 SER B C 1
ATOM 3093 O O . SER B 1 71 ? 0.219 10.297 -1.527 1 95.25 71 SER B O 1
ATOM 3095 N N . ILE B 1 72 ? -0.68 9.477 0.33 1 96.25 72 ILE B N 1
ATOM 3096 C CA . ILE B 1 72 ? -0.369 10.688 1.088 1 96.25 72 ILE B CA 1
ATOM 3097 C C . ILE B 1 72 ? 1.132 10.961 1.022 1 96.25 72 ILE B C 1
ATOM 3099 O O . ILE B 1 72 ? 1.55 12.117 0.888 1 96.25 72 ILE B O 1
ATOM 3103 N N . ILE B 1 73 ? 1.941 9.938 1.072 1 95.19 73 ILE B N 1
ATOM 3104 C CA . ILE B 1 73 ? 3.387 10.133 1.053 1 95.19 73 ILE B CA 1
ATOM 3105 C C . ILE B 1 73 ? 3.834 10.531 -0.351 1 95.19 73 ILE B C 1
ATOM 3107 O O . ILE B 1 73 ? 4.664 11.43 -0.513 1 95.19 73 ILE B O 1
ATOM 3111 N N . ALA B 1 74 ? 3.318 9.812 -1.316 1 95.31 74 ALA B N 1
ATOM 3112 C CA . ALA B 1 74 ? 3.641 10.156 -2.699 1 95.31 74 ALA B CA 1
ATOM 3113 C C . ALA B 1 74 ? 3.227 11.586 -3.02 1 95.31 74 ALA B C 1
ATOM 3115 O O . ALA B 1 74 ? 3.93 12.297 -3.742 1 95.31 74 ALA B O 1
ATOM 3116 N N . ASN B 1 75 ? 2.072 11.953 -2.525 1 97 75 ASN B N 1
ATOM 3117 C CA . ASN B 1 75 ? 1.611 13.328 -2.672 1 97 75 ASN B CA 1
ATOM 3118 C C . ASN B 1 75 ? 2.594 14.312 -2.049 1 97 75 ASN B C 1
ATOM 3120 O O . ASN B 1 75 ? 3.01 15.273 -2.701 1 97 75 ASN B O 1
ATOM 3124 N N . ALA B 1 76 ? 3.02 14.07 -0.86 1 97.25 76 ALA B N 1
ATOM 3125 C CA . ALA B 1 76 ? 3.961 14.938 -0.155 1 97.25 76 ALA B CA 1
ATOM 3126 C C . ALA B 1 76 ? 5.27 15.07 -0.929 1 97.25 76 ALA B C 1
ATOM 3128 O O . ALA B 1 76 ? 5.762 16.188 -1.14 1 97.25 76 ALA B O 1
ATOM 3129 N N . ASN B 1 77 ? 5.785 13.961 -1.378 1 96.62 77 ASN B N 1
ATOM 3130 C CA . ASN B 1 77 ? 7.059 13.953 -2.088 1 96.62 77 ASN B CA 1
ATOM 3131 C C . ASN B 1 77 ? 6.969 14.695 -3.416 1 96.62 77 ASN B C 1
ATOM 3133 O O . ASN B 1 77 ? 7.848 15.492 -3.748 1 96.62 77 ASN B O 1
ATOM 3137 N N . THR B 1 78 ? 5.934 14.406 -4.145 1 96.56 78 THR B N 1
ATOM 3138 C CA . THR B 1 78 ? 5.801 15.008 -5.465 1 96.56 78 THR B CA 1
ATOM 3139 C C . THR B 1 78 ? 5.566 16.516 -5.352 1 96.56 78 THR B C 1
ATOM 3141 O O . THR B 1 78 ? 6.121 17.297 -6.133 1 96.56 78 THR B O 1
ATOM 3144 N N . VAL B 1 79 ? 4.785 16.906 -4.41 1 97.5 79 VAL B N 1
ATOM 3145 C CA . VAL B 1 79 ? 4.578 18.328 -4.164 1 97.5 79 VAL B CA 1
ATOM 3146 C C . VAL B 1 79 ? 5.898 18.984 -3.768 1 97.5 79 VAL B C 1
ATOM 3148 O O . VAL B 1 79 ? 6.219 20.078 -4.23 1 97.5 79 VAL B O 1
ATOM 3151 N N . ALA B 1 80 ? 6.652 18.344 -2.92 1 96.88 80 ALA B N 1
ATOM 3152 C CA . ALA B 1 80 ? 7.957 18.859 -2.516 1 96.88 80 ALA B CA 1
ATOM 3153 C C . ALA B 1 80 ? 8.883 19 -3.717 1 96.88 80 ALA B C 1
ATOM 3155 O O . ALA B 1 80 ? 9.586 20.016 -3.848 1 96.88 80 ALA B O 1
ATOM 3156 N N . ILE B 1 81 ? 8.898 18.031 -4.562 1 96.44 81 ILE B N 1
ATOM 3157 C CA . ILE B 1 81 ? 9.742 18.031 -5.75 1 96.44 81 ILE B CA 1
ATOM 3158 C C . ILE B 1 81 ? 9.359 19.203 -6.656 1 96.44 81 ILE B C 1
ATOM 3160 O O . ILE B 1 81 ? 10.227 19.984 -7.078 1 96.44 81 ILE B O 1
ATOM 3164 N N . MET B 1 82 ? 8.102 19.312 -6.926 1 95.5 82 MET B N 1
ATOM 3165 C CA . MET B 1 82 ? 7.645 20.391 -7.805 1 95.5 82 MET B CA 1
ATOM 3166 C C . MET B 1 82 ? 7.934 21.75 -7.195 1 95.5 82 MET B C 1
ATOM 3168 O O . MET B 1 82 ? 8.328 22.688 -7.902 1 95.5 82 MET B O 1
ATOM 3172 N N . THR B 1 83 ? 7.742 21.844 -5.953 1 96.06 83 THR B N 1
ATOM 3173 C CA . THR B 1 83 ? 8.031 23.094 -5.254 1 96.06 83 THR B CA 1
ATOM 3174 C C . THR B 1 83 ? 9.523 23.406 -5.293 1 96.06 83 THR B C 1
ATOM 3176 O O . THR B 1 83 ? 9.922 24.562 -5.426 1 96.06 83 THR B O 1
ATOM 3179 N N . ALA B 1 84 ? 10.328 22.375 -5.133 1 95.56 84 ALA B N 1
ATOM 3180 C CA . ALA B 1 84 ? 11.781 22.547 -5.188 1 95.56 84 ALA B CA 1
ATOM 3181 C C . ALA B 1 84 ? 12.211 23.125 -6.535 1 95.56 84 ALA B C 1
ATOM 3183 O O . ALA B 1 84 ? 13.125 23.953 -6.598 1 95.56 84 ALA B O 1
ATOM 3184 N N . TYR B 1 85 ? 11.547 22.734 -7.574 1 94.5 85 TYR B N 1
ATOM 3185 C CA . TYR B 1 85 ? 11.875 23.25 -8.898 1 94.5 85 TYR B CA 1
ATOM 3186 C C . TYR B 1 85 ? 11.547 24.734 -9.008 1 94.5 85 TYR B C 1
ATOM 3188 O O . TYR B 1 85 ? 12.25 25.469 -9.695 1 94.5 85 TYR B O 1
ATOM 3196 N N . VAL B 1 86 ? 10.547 25.219 -8.344 1 94.25 86 VAL B N 1
ATOM 3197 C CA . VAL B 1 86 ? 10.219 26.625 -8.305 1 94.25 86 VAL B CA 1
ATOM 3198 C C . VAL B 1 86 ? 11.25 27.375 -7.469 1 94.25 86 VAL B C 1
ATOM 3200 O O . VAL B 1 86 ? 11.758 28.422 -7.883 1 94.25 86 VAL B O 1
ATOM 3203 N N . LEU B 1 87 ? 11.641 26.828 -6.422 1 94.25 87 LEU B N 1
ATOM 3204 C CA . LEU B 1 87 ? 12.523 27.469 -5.457 1 94.25 87 LEU B CA 1
ATOM 3205 C C . LEU B 1 87 ? 13.953 27.531 -5.984 1 94.25 87 LEU B C 1
ATOM 3207 O O . LEU B 1 87 ? 14.727 28.406 -5.602 1 94.25 87 LEU B O 1
ATOM 3211 N N . ASN B 1 88 ? 14.289 26.562 -6.758 1 92.06 88 ASN B N 1
ATOM 3212 C CA . ASN B 1 88 ? 15.648 26.562 -7.273 1 92.06 88 ASN B CA 1
ATOM 3213 C C . ASN B 1 88 ? 15.773 27.375 -8.555 1 92.06 88 ASN B C 1
ATOM 3215 O O . ASN B 1 88 ? 16.859 27.5 -9.125 1 92.06 88 ASN B O 1
ATOM 3219 N N . GLY B 1 89 ? 14.711 27.906 -9.07 1 88.81 89 GLY B N 1
ATOM 3220 C CA . GLY B 1 89 ? 14.75 28.875 -10.148 1 88.81 89 GLY B CA 1
ATOM 3221 C C . GLY B 1 89 ? 14.367 28.281 -11.492 1 88.81 89 GLY B C 1
ATOM 3222 O O . GLY B 1 89 ? 14.125 29.016 -12.453 1 88.81 89 GLY B O 1
ATOM 3223 N N . GLN B 1 90 ? 14.227 27.016 -11.586 1 88.56 90 GLN B N 1
ATOM 3224 C CA . GLN B 1 90 ? 13.992 26.375 -12.875 1 88.56 90 GLN B CA 1
ATOM 3225 C C . GLN B 1 90 ? 12.57 26.625 -13.367 1 88.56 90 GLN B C 1
ATOM 3227 O O . GLN B 1 90 ? 12.328 26.719 -14.57 1 88.56 90 GLN B O 1
ATOM 3232 N N . TRP B 1 91 ? 11.672 26.656 -12.375 1 89.5 91 TRP B N 1
ATOM 3233 C CA . TRP B 1 91 ? 10.281 26.922 -12.727 1 89.5 91 TRP B CA 1
ATOM 3234 C C . TRP B 1 91 ? 9.812 28.25 -12.148 1 89.5 91 TRP B C 1
ATOM 3236 O O . TRP B 1 91 ? 8.648 28.406 -11.781 1 89.5 91 TRP B O 1
ATOM 3246 N N . SER B 1 92 ? 10.703 29.234 -11.867 1 84.62 92 SER B N 1
ATOM 3247 C CA . SER B 1 92 ? 10.391 30.422 -11.102 1 84.62 92 SER B CA 1
ATOM 3248 C C . SER B 1 92 ? 9.891 31.547 -12.008 1 84.62 92 SER B C 1
ATOM 3250 O O . SER B 1 92 ? 9.523 32.625 -11.531 1 84.62 92 SER B O 1
ATOM 3252 N N . PHE B 1 93 ? 9.695 31.328 -13.273 1 86 93 PHE B N 1
ATOM 3253 C CA . PHE B 1 93 ? 9.195 32.344 -14.203 1 86 93 PHE B CA 1
ATOM 3254 C C . PHE B 1 93 ? 9.82 33.688 -13.914 1 86 93 PHE B C 1
ATOM 3256 O O . PHE B 1 93 ? 9.117 34.719 -13.844 1 86 93 PHE B O 1
ATOM 3263 N N . GLY B 1 94 ? 11.047 33.844 -13.422 1 85 94 GLY B N 1
ATOM 3264 C CA . GLY B 1 94 ? 11.789 35.062 -13.242 1 85 94 GLY B CA 1
ATOM 3265 C C . GLY B 1 94 ? 11.656 35.656 -11.844 1 85 94 GLY B C 1
ATOM 3266 O O . GLY B 1 94 ? 12.242 36.688 -11.539 1 85 94 GLY B O 1
ATOM 3267 N N . THR B 1 95 ? 10.945 35.062 -10.961 1 85.25 95 THR B N 1
ATOM 3268 C CA . THR B 1 95 ? 10.805 35.531 -9.602 1 85.25 95 THR B CA 1
ATOM 3269 C C . THR B 1 95 ? 12.031 35.188 -8.766 1 85.25 95 THR B C 1
ATOM 3271 O O . THR B 1 95 ? 12.703 34.188 -9.031 1 85.25 95 THR B O 1
ATOM 3274 N N . GLU B 1 96 ? 12.375 36.156 -7.859 1 84.25 96 GLU B N 1
ATOM 3275 C CA . GLU B 1 96 ? 13.516 35.938 -6.984 1 84.25 96 GLU B CA 1
ATOM 3276 C C . GLU B 1 96 ? 13.18 36.25 -5.535 1 84.25 96 GLU B C 1
ATOM 3278 O O . GLU B 1 96 ? 12.148 36.875 -5.258 1 84.25 96 GLU B O 1
ATOM 3283 N N . GLY B 1 97 ? 13.969 35.719 -4.656 1 84.62 97 GLY B N 1
ATOM 3284 C CA . GLY B 1 97 ? 13.875 36.062 -3.246 1 84.62 97 GLY B CA 1
ATOM 3285 C C . GLY B 1 97 ? 12.547 35.688 -2.623 1 84.62 97 GLY B C 1
ATOM 3286 O O . GLY B 1 97 ? 12.102 34.531 -2.748 1 84.62 97 GLY B O 1
ATOM 3287 N N . ALA B 1 98 ? 11.922 36.625 -2.021 1 88 98 ALA B N 1
ATOM 3288 C CA . ALA B 1 98 ? 10.688 36.406 -1.277 1 88 98 ALA B CA 1
ATOM 3289 C C . ALA B 1 98 ? 9.531 36.094 -2.221 1 88 98 ALA B C 1
ATOM 3291 O O . ALA B 1 98 ? 8.648 35.312 -1.892 1 88 98 ALA B O 1
ATOM 3292 N N . ALA B 1 99 ? 9.578 36.719 -3.363 1 90.31 99 ALA B N 1
ATOM 3293 C CA . ALA B 1 99 ? 8.523 36.469 -4.344 1 90.31 99 ALA B CA 1
ATOM 3294 C C . ALA B 1 99 ? 8.539 35.031 -4.828 1 90.31 99 ALA B C 1
ATOM 3296 O O . ALA B 1 99 ? 7.484 34.438 -5.059 1 90.31 99 ALA B O 1
ATOM 3297 N N . ARG B 1 100 ? 9.758 34.5 -4.938 1 92.38 100 ARG B N 1
ATOM 3298 C CA . ARG B 1 100 ? 9.898 33.094 -5.355 1 92.38 100 ARG B CA 1
ATOM 3299 C C . ARG B 1 100 ? 9.352 32.156 -4.285 1 92.38 100 ARG B C 1
ATOM 3301 O O . ARG B 1 100 ? 8.711 31.156 -4.605 1 92.38 100 ARG B O 1
ATOM 3308 N N . VAL B 1 101 ? 9.57 32.562 -3.096 1 92.81 101 VAL B N 1
ATOM 3309 C CA . VAL B 1 101 ? 9.102 31.75 -1.98 1 92.81 101 VAL B CA 1
ATOM 3310 C C . VAL B 1 101 ? 7.574 31.75 -1.936 1 92.81 101 VAL B C 1
ATOM 3312 O O . VAL B 1 101 ? 6.949 30.719 -1.755 1 92.81 101 VAL B O 1
ATOM 3315 N N . VAL B 1 102 ? 6.98 32.906 -2.141 1 93 102 VAL B N 1
ATOM 3316 C CA . VAL B 1 102 ? 5.523 33.031 -2.131 1 93 102 VAL B CA 1
ATOM 3317 C C . VAL B 1 102 ? 4.934 32.219 -3.293 1 93 102 VAL B C 1
ATOM 3319 O O . VAL B 1 102 ? 3.932 31.531 -3.127 1 93 102 VAL B O 1
ATOM 3322 N N . LEU B 1 103 ? 5.578 32.344 -4.418 1 93.69 103 LEU B N 1
ATOM 3323 C CA . LEU B 1 103 ? 5.133 31.578 -5.578 1 93.69 103 LEU B CA 1
ATOM 3324 C C . LEU B 1 103 ? 5.207 30.078 -5.305 1 93.69 103 LEU B C 1
ATOM 3326 O O . LEU B 1 103 ? 4.293 29.344 -5.668 1 93.69 103 LEU B O 1
ATOM 3330 N N . ALA B 1 104 ? 6.277 29.688 -4.719 1 94.56 104 ALA B N 1
ATOM 3331 C CA . ALA B 1 104 ? 6.48 28.266 -4.402 1 94.56 104 ALA B CA 1
ATOM 3332 C C . ALA B 1 104 ? 5.41 27.766 -3.441 1 94.56 104 ALA B C 1
ATOM 3334 O O . ALA B 1 104 ? 4.906 26.641 -3.594 1 94.56 104 ALA B O 1
ATOM 3335 N N . LEU B 1 105 ? 5.062 28.594 -2.492 1 94.12 105 LEU B N 1
ATOM 3336 C CA . LEU B 1 105 ? 4.059 28.203 -1.509 1 94.12 105 LEU B CA 1
ATOM 3337 C C . LEU B 1 105 ? 2.682 28.094 -2.154 1 94.12 105 LEU B C 1
ATOM 3339 O O . LEU B 1 105 ? 1.948 27.125 -1.893 1 94.12 105 LEU B O 1
ATOM 3343 N N . ILE B 1 106 ? 2.318 29.016 -3.018 1 95.12 106 ILE B N 1
ATOM 3344 C CA . ILE B 1 106 ? 1.04 28.984 -3.719 1 95.12 106 ILE B CA 1
ATOM 3345 C C . ILE B 1 106 ? 0.976 27.75 -4.629 1 95.12 106 ILE B C 1
ATOM 3347 O O . ILE B 1 106 ? -0.039 27.062 -4.664 1 95.12 106 ILE B O 1
ATOM 3351 N N . PHE B 1 107 ? 2.09 27.531 -5.254 1 95.12 107 PHE B N 1
ATOM 3352 C CA . PHE B 1 107 ? 2.17 26.406 -6.164 1 95.12 107 PHE B CA 1
ATOM 3353 C C . PHE B 1 107 ? 2.002 25.094 -5.402 1 95.12 107 PHE B C 1
ATOM 3355 O O . PHE B 1 107 ? 1.294 24.188 -5.859 1 95.12 107 PHE B O 1
ATOM 3362 N N . ALA B 1 108 ? 2.635 24.984 -4.293 1 96.19 108 ALA B N 1
ATOM 3363 C CA . ALA B 1 108 ? 2.559 23.781 -3.469 1 96.19 108 ALA B CA 1
ATOM 3364 C C . ALA B 1 108 ? 1.129 23.516 -3.004 1 96.19 108 ALA B C 1
ATOM 3366 O O . ALA B 1 108 ? 0.651 22.391 -3.045 1 96.19 108 ALA B O 1
ATOM 3367 N N . VAL B 1 109 ? 0.481 24.578 -2.578 1 96.31 109 VAL B N 1
ATOM 3368 C CA . VAL B 1 109 ? -0.889 24.453 -2.092 1 96.31 109 VAL B CA 1
ATOM 3369 C C . VAL B 1 109 ? -1.809 24.031 -3.238 1 96.31 109 VAL B C 1
ATOM 3371 O O . VAL B 1 109 ? -2.637 23.125 -3.08 1 96.31 109 VAL B O 1
ATOM 3374 N N . LEU B 1 110 ? -1.648 24.609 -4.363 1 97.12 110 LEU B N 1
ATOM 3375 C CA . LEU B 1 110 ? -2.486 24.312 -5.516 1 97.12 110 LEU B CA 1
ATOM 3376 C C . LEU B 1 110 ? -2.27 22.875 -5.98 1 97.12 110 LEU B C 1
ATOM 3378 O O . LEU B 1 110 ? -3.23 22.156 -6.285 1 97.12 110 LEU B O 1
ATOM 3382 N N . CYS B 1 111 ? -1.021 22.484 -6.035 1 97.06 111 CYS B N 1
ATOM 3383 C CA . CYS B 1 111 ? -0.709 21.125 -6.441 1 97.06 111 CYS B CA 1
ATOM 3384 C C . CYS B 1 111 ? -1.299 20.109 -5.461 1 97.06 111 CYS B C 1
ATOM 3386 O O . CYS B 1 111 ? -1.869 19.094 -5.871 1 97.06 111 CYS B O 1
ATOM 3388 N N . SER B 1 112 ? -1.121 20.391 -4.223 1 97.5 112 SER B N 1
ATOM 3389 C CA . SER B 1 112 ? -1.637 19.5 -3.189 1 97.5 112 SER B CA 1
ATOM 3390 C C . SER B 1 112 ? -3.154 19.391 -3.266 1 97.5 112 SER B C 1
ATOM 3392 O O . SER B 1 112 ? -3.709 18.297 -3.121 1 97.5 112 SER B O 1
ATOM 3394 N N . LEU B 1 113 ? -3.805 20.516 -3.459 1 97.56 113 LEU B N 1
ATOM 3395 C CA . LEU B 1 113 ? -5.258 20.531 -3.598 1 97.56 113 LEU B CA 1
ATOM 3396 C C . LEU B 1 113 ? -5.688 19.766 -4.848 1 97.56 113 LEU B C 1
ATOM 3398 O O . LEU B 1 113 ? -6.699 19.062 -4.828 1 97.56 113 LEU B O 1
ATOM 3402 N N . LEU B 1 114 ? -4.977 19.938 -5.855 1 97.75 114 LEU B N 1
ATOM 3403 C CA . LEU B 1 114 ? -5.289 19.234 -7.102 1 97.75 114 LEU B CA 1
ATOM 3404 C C . LEU B 1 114 ? -5.176 17.719 -6.922 1 97.75 114 LEU B C 1
ATOM 3406 O O . LEU B 1 114 ? -6.027 16.969 -7.398 1 97.75 114 LEU B O 1
ATOM 3410 N N . PHE B 1 115 ? -4.121 17.281 -6.301 1 97.44 115 PHE B N 1
ATOM 3411 C CA . PHE B 1 115 ? -3.932 15.852 -6.055 1 97.44 115 PHE B CA 1
ATOM 3412 C C . PHE B 1 115 ? -5.039 15.305 -5.164 1 97.44 115 PHE B C 1
ATOM 3414 O O . PHE B 1 115 ? -5.566 14.219 -5.414 1 97.44 115 PHE B O 1
ATOM 3421 N N . GLY B 1 116 ? -5.344 16.062 -4.105 1 97.38 116 GLY B N 1
ATOM 3422 C CA . GLY B 1 116 ? -6.453 15.664 -3.254 1 97.38 116 GLY B CA 1
ATOM 3423 C C . GLY B 1 116 ? -7.781 15.625 -3.984 1 97.38 116 GLY B C 1
ATOM 3424 O O . GLY B 1 116 ? -8.57 14.695 -3.795 1 97.38 116 GLY B O 1
ATOM 3425 N N . LEU B 1 117 ? -8.008 16.625 -4.805 1 96.94 117 LEU B N 1
ATOM 3426 C CA . LEU B 1 117 ? -9.234 16.672 -5.602 1 96.94 117 LEU B CA 1
ATOM 3427 C C . LEU B 1 117 ? -9.32 15.477 -6.539 1 96.94 117 LEU B C 1
ATOM 3429 O O . LEU B 1 117 ? -10.398 14.898 -6.715 1 96.94 117 LEU B O 1
ATOM 3433 N N . PHE B 1 118 ? -8.25 15.195 -7.113 1 95.94 118 PHE B N 1
ATOM 3434 C CA . PHE B 1 118 ? -8.203 14.055 -8.023 1 95.94 118 PHE B CA 1
ATOM 3435 C C . PHE B 1 118 ? -8.586 12.773 -7.305 1 95.94 118 PHE B C 1
ATOM 3437 O O . PHE B 1 118 ? -9.391 11.984 -7.812 1 95.94 118 PHE B O 1
ATOM 3444 N N . ASN B 1 119 ? -8.047 12.516 -6.188 1 95.81 119 ASN B N 1
ATOM 3445 C CA . ASN B 1 119 ? -8.398 11.344 -5.395 1 95.81 119 ASN B CA 1
ATOM 3446 C C . ASN B 1 119 ? -9.867 11.344 -4.996 1 95.81 119 ASN B C 1
ATOM 3448 O O . ASN B 1 119 ? -10.562 10.336 -5.141 1 95.81 119 ASN B O 1
ATOM 3452 N N . GLY B 1 120 ? -10.289 12.492 -4.496 1 95.19 120 GLY B N 1
ATOM 3453 C CA . GLY B 1 120 ? -11.688 12.602 -4.098 1 95.19 120 GLY B CA 1
ATOM 3454 C C . GLY B 1 120 ? -12.656 12.328 -5.234 1 95.19 120 GLY B C 1
ATOM 3455 O O . GLY B 1 120 ? -13.648 11.625 -5.055 1 95.19 120 GLY B O 1
ATOM 3456 N N . LEU B 1 121 ? -12.383 12.867 -6.355 1 93.25 121 LEU B N 1
ATOM 3457 C CA . LEU B 1 121 ? -13.234 12.672 -7.523 1 93.25 121 LEU B CA 1
ATOM 3458 C C . LEU B 1 121 ? -13.203 11.219 -7.988 1 93.25 121 LEU B C 1
ATOM 3460 O O . LEU B 1 121 ? -14.242 10.633 -8.297 1 93.25 121 LEU B O 1
ATOM 3464 N N . LEU B 1 122 ? -12.023 10.719 -8.023 1 91.31 122 LEU B N 1
ATOM 3465 C CA . LEU B 1 122 ? -11.867 9.344 -8.484 1 91.31 122 LEU B CA 1
ATOM 3466 C C . LEU B 1 122 ? -12.641 8.383 -7.594 1 91.31 122 LEU B C 1
ATOM 3468 O O . LEU B 1 122 ? -13.352 7.504 -8.086 1 91.31 122 LEU B O 1
ATOM 3472 N N . ILE B 1 123 ? -12.508 8.539 -6.336 1 90.5 123 ILE B N 1
ATOM 3473 C CA . ILE B 1 123 ? -13.125 7.629 -5.375 1 90.5 123 ILE B CA 1
ATOM 3474 C C . ILE B 1 123 ? -14.641 7.848 -5.352 1 90.5 123 ILE B C 1
ATOM 3476 O O . ILE B 1 123 ? -15.414 6.891 -5.367 1 90.5 123 ILE B O 1
ATOM 3480 N N . SER B 1 124 ? -15.086 9.086 -5.289 1 88.94 124 SER B N 1
ATOM 3481 C CA . SER B 1 124 ? -16.5 9.391 -5.16 1 88.94 124 SER B CA 1
ATOM 3482 C C . SER B 1 124 ? -17.266 9.039 -6.43 1 88.94 124 SER B C 1
ATOM 3484 O O . SER B 1 124 ? -18.391 8.555 -6.367 1 88.94 124 SER B O 1
ATOM 3486 N N . LYS B 1 125 ? -16.688 9.234 -7.543 1 85.88 125 LYS B N 1
ATOM 3487 C CA . LYS B 1 125 ? -17.391 9.008 -8.805 1 8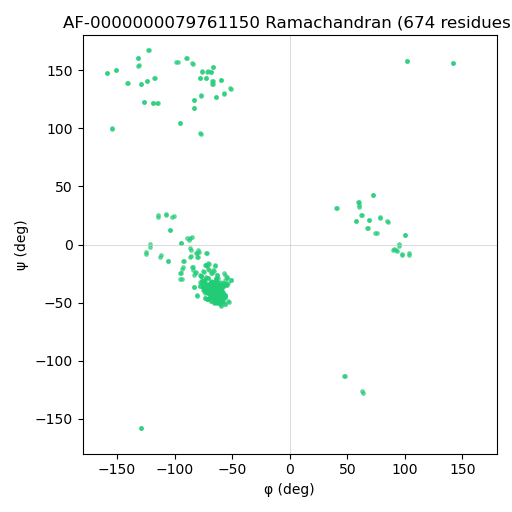5.88 125 LYS B CA 1
ATOM 3488 C C . LYS B 1 125 ? -17.344 7.535 -9.195 1 85.88 125 LYS B C 1
ATOM 3490 O O . LYS B 1 125 ? -18.328 7.008 -9.727 1 85.88 125 LYS B O 1
ATOM 3495 N N . THR B 1 126 ? -16.281 6.887 -8.93 1 81.06 126 THR B N 1
ATOM 3496 C CA . THR B 1 126 ? -16.141 5.508 -9.383 1 81.06 126 THR B CA 1
ATOM 3497 C C . THR B 1 126 ? -16.609 4.535 -8.297 1 81.06 126 THR B C 1
ATOM 3499 O O . THR B 1 126 ? -16.812 3.352 -8.57 1 81.06 126 THR B O 1
ATOM 3502 N N . SER B 1 127 ? -16.781 4.973 -7.105 1 78.38 127 SER B N 1
ATOM 3503 C CA . SER B 1 127 ? -17.156 4.137 -5.969 1 78.38 127 SER B CA 1
ATOM 3504 C C . SER B 1 127 ? -16.141 3.016 -5.75 1 78.38 127 SER B C 1
ATOM 3506 O O . SER B 1 127 ? -16.5 1.933 -5.281 1 78.38 127 SER B O 1
ATOM 3508 N N . ALA B 1 128 ? -15.008 3.285 -6.309 1 78.88 128 ALA B N 1
ATOM 3509 C CA . ALA B 1 128 ? -13.93 2.334 -6.066 1 78.88 128 ALA B CA 1
ATOM 3510 C C . ALA B 1 128 ? -13.477 2.381 -4.609 1 78.88 128 ALA B C 1
ATOM 3512 O O . ALA B 1 128 ? -13.523 3.436 -3.971 1 78.88 128 ALA B O 1
ATOM 3513 N N . PRO B 1 129 ? -13.031 1.188 -4.148 1 80.94 129 PRO B N 1
ATOM 3514 C CA . PRO B 1 129 ? -12.414 1.254 -2.824 1 80.94 129 PRO B CA 1
ATOM 3515 C C . PRO B 1 129 ? -11.242 2.227 -2.77 1 80.94 129 PRO B C 1
ATOM 3517 O O . PRO B 1 129 ? -10.438 2.281 -3.701 1 80.94 129 PRO B O 1
ATOM 3520 N N . SER B 1 130 ? -11.32 3.043 -1.782 1 87.75 130 SER B N 1
ATOM 3521 C CA . SER B 1 130 ? -10.32 4.098 -1.656 1 87.75 130 SER B CA 1
ATOM 3522 C C . SER B 1 130 ? -8.906 3.535 -1.737 1 87.75 130 SER B C 1
ATOM 3524 O O . SER B 1 130 ? -8.008 4.18 -2.281 1 87.75 130 SER B O 1
ATOM 3526 N N . LEU B 1 131 ? -8.781 2.395 -1.31 1 83.06 131 LEU B N 1
ATOM 3527 C CA . LEU B 1 131 ? -7.465 1.771 -1.276 1 83.06 131 LEU B CA 1
ATOM 3528 C C . LEU B 1 131 ? -6.934 1.548 -2.688 1 83.06 131 LEU B C 1
ATOM 3530 O O . LEU B 1 131 ? -5.773 1.851 -2.975 1 83.06 131 LEU B O 1
ATOM 3534 N N . ILE B 1 132 ? -7.707 0.984 -3.494 1 83.38 132 ILE B N 1
ATOM 3535 C CA . ILE B 1 132 ? -7.297 0.688 -4.863 1 83.38 132 ILE B CA 1
ATOM 3536 C C . ILE B 1 132 ? -7.051 1.99 -5.621 1 83.38 132 ILE B C 1
ATOM 3538 O O . ILE B 1 132 ? -6.047 2.127 -6.32 1 83.38 132 ILE B O 1
ATOM 3542 N N . ALA B 1 133 ? -7.953 2.9 -5.398 1 88.62 133 ALA B N 1
ATOM 3543 C CA . ALA B 1 133 ? -7.84 4.188 -6.082 1 88.62 133 ALA B CA 1
ATOM 3544 C C . ALA B 1 133 ? -6.555 4.91 -5.684 1 88.62 133 ALA B C 1
ATOM 3546 O O . ALA B 1 133 ? -5.832 5.418 -6.539 1 88.62 133 ALA B O 1
ATOM 3547 N N . THR B 1 134 ? -6.285 4.828 -4.398 1 92.25 134 THR B N 1
ATOM 3548 C CA . THR B 1 134 ? -5.148 5.617 -3.934 1 92.25 134 THR B CA 1
ATOM 3549 C C . THR B 1 134 ? -3.844 4.855 -4.137 1 92.25 134 THR B C 1
ATOM 3551 O O . THR B 1 134 ? -2.764 5.449 -4.117 1 92.25 134 THR B O 1
ATOM 3554 N N . LEU B 1 135 ? -3.924 3.6 -4.293 1 86.69 135 LEU B N 1
ATOM 3555 C CA . LEU B 1 135 ? -2.748 2.881 -4.77 1 86.69 135 LEU B CA 1
ATOM 3556 C C . LEU B 1 135 ? -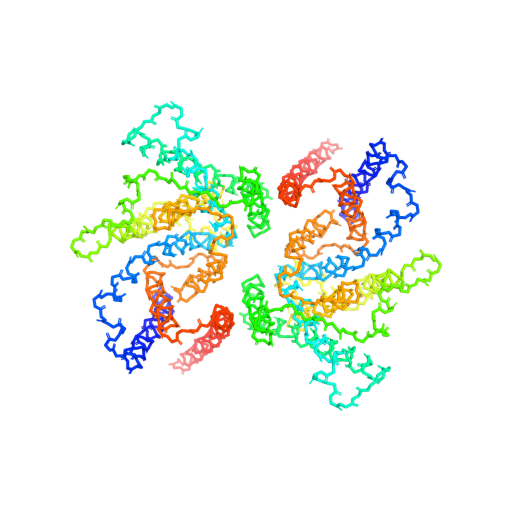2.393 3.305 -6.191 1 86.69 135 LEU B C 1
ATOM 3558 O O . LEU B 1 135 ? -1.215 3.475 -6.516 1 86.69 135 LEU B O 1
ATOM 3562 N N . GLY B 1 136 ? -3.381 3.379 -6.98 1 88.06 136 GLY B N 1
ATOM 3563 C CA . GLY B 1 136 ? -3.176 3.863 -8.336 1 88.06 136 GLY B CA 1
ATOM 3564 C C . GLY B 1 136 ? -2.594 5.262 -8.383 1 88.06 136 GLY B C 1
ATOM 3565 O O . GLY B 1 136 ? -1.624 5.512 -9.102 1 88.06 136 GLY B O 1
ATOM 3566 N N . THR B 1 137 ? -3.156 6.113 -7.594 1 93.38 137 THR B N 1
ATOM 3567 C CA . THR B 1 137 ? -2.689 7.496 -7.633 1 93.38 137 THR B CA 1
ATOM 3568 C C . THR B 1 137 ? -1.329 7.625 -6.953 1 93.38 137 THR B C 1
ATOM 3570 O O . THR B 1 137 ? -0.526 8.484 -7.32 1 93.38 137 THR B O 1
ATOM 3573 N N . MET B 1 138 ? -1.104 6.773 -5.918 1 92.75 138 MET B N 1
ATOM 3574 C CA . MET B 1 138 ? 0.234 6.734 -5.336 1 92.75 138 MET B CA 1
ATOM 3575 C C . MET B 1 138 ? 1.289 6.492 -6.41 1 92.75 138 MET B C 1
ATOM 3577 O O . MET B 1 138 ? 2.275 7.227 -6.492 1 92.75 138 MET B O 1
ATOM 3581 N N . THR B 1 139 ? 1.028 5.531 -7.195 1 88.81 139 THR B N 1
ATOM 3582 C CA . THR B 1 139 ? 1.959 5.184 -8.266 1 88.81 139 THR B CA 1
ATOM 3583 C C . THR B 1 139 ? 2.027 6.293 -9.305 1 88.81 139 THR B C 1
ATOM 3585 O O . THR B 1 139 ? 3.104 6.602 -9.82 1 88.81 139 THR B O 1
ATOM 3588 N N . LEU B 1 140 ? 0.937 6.812 -9.586 1 90.94 140 LEU B N 1
ATOM 3589 C CA . LEU B 1 140 ? 0.875 7.914 -10.539 1 90.94 140 LEU B CA 1
ATOM 3590 C C . LEU B 1 140 ? 1.683 9.109 -10.047 1 90.94 140 LEU B C 1
ATOM 3592 O O . LEU B 1 140 ? 2.48 9.68 -10.789 1 90.94 140 LEU B O 1
ATOM 3596 N N . PHE B 1 141 ? 1.458 9.508 -8.812 1 94.94 141 PHE B N 1
ATOM 3597 C CA . PHE B 1 141 ? 2.172 10.648 -8.234 1 94.94 141 PHE B CA 1
ATOM 3598 C C . PHE B 1 141 ? 3.67 10.375 -8.188 1 94.94 141 PHE B C 1
ATOM 3600 O O . PHE B 1 141 ? 4.477 11.258 -8.484 1 94.94 141 PHE B O 1
ATOM 3607 N N . GLN B 1 142 ? 4.023 9.18 -7.797 1 92.25 142 GLN B N 1
ATOM 3608 C CA . GLN B 1 142 ? 5.434 8.797 -7.805 1 92.25 142 GLN B CA 1
ATOM 3609 C C . GLN B 1 142 ? 6.016 8.867 -9.219 1 92.25 142 GLN B C 1
ATOM 3611 O O . GLN B 1 142 ? 7.133 9.344 -9.406 1 92.25 142 GLN B O 1
ATOM 3616 N N . GLY B 1 143 ? 5.258 8.359 -10.141 1 89 143 GLY B N 1
ATOM 3617 C CA . GLY B 1 143 ? 5.676 8.422 -11.531 1 89 143 GLY B CA 1
ATOM 3618 C C . GLY B 1 143 ? 5.887 9.844 -12.023 1 89 143 GLY B C 1
ATOM 3619 O O . GLY B 1 143 ? 6.852 10.117 -12.742 1 89 143 GLY B O 1
ATOM 3620 N N . ILE B 1 144 ? 5.031 10.719 -11.648 1 92.25 144 ILE B N 1
ATOM 3621 C CA . ILE B 1 144 ? 5.156 12.125 -12.016 1 92.25 144 ILE B CA 1
ATOM 3622 C C . ILE B 1 144 ? 6.438 12.703 -11.414 1 92.25 144 ILE B C 1
ATOM 3624 O O . ILE B 1 144 ? 7.207 13.375 -12.109 1 92.25 144 ILE B O 1
ATOM 3628 N N . GLY B 1 145 ? 6.68 12.469 -10.141 1 93.38 145 GLY B N 1
ATOM 3629 C CA . GLY B 1 145 ? 7.902 12.922 -9.492 1 93.38 145 GLY B CA 1
ATOM 3630 C C . GLY B 1 145 ? 9.156 12.414 -10.172 1 93.38 145 GLY B C 1
ATOM 3631 O O . GLY B 1 145 ? 10.102 13.172 -10.406 1 93.38 145 GLY B O 1
ATOM 3632 N N . MET B 1 146 ? 9.125 11.203 -10.516 1 91 146 MET B N 1
ATOM 3633 C CA . MET B 1 146 ? 10.297 10.594 -11.141 1 91 146 MET B CA 1
ATOM 3634 C C . MET B 1 146 ? 10.484 11.094 -12.562 1 91 146 MET B C 1
ATOM 3636 O O . MET B 1 146 ? 11.609 11.25 -13.031 1 91 146 MET B O 1
ATOM 3640 N N . ALA B 1 147 ? 9.461 11.258 -13.258 1 86.94 147 ALA B N 1
ATOM 3641 C CA . ALA B 1 147 ? 9.523 11.742 -14.633 1 86.94 147 ALA B CA 1
ATOM 3642 C C . ALA B 1 147 ? 10.117 13.148 -14.688 1 86.94 147 ALA B C 1
ATOM 3644 O O . ALA B 1 147 ? 10.875 13.477 -15.602 1 86.94 147 ALA B O 1
ATOM 3645 N N . VAL B 1 148 ? 9.797 13.906 -13.734 1 88.69 148 VAL B N 1
ATOM 3646 C CA . VAL B 1 148 ? 10.25 15.297 -13.703 1 88.69 148 VAL B CA 1
ATOM 3647 C C . VAL B 1 148 ? 11.719 15.352 -13.297 1 88.69 148 VAL B C 1
ATOM 3649 O O . VAL B 1 148 ? 12.477 16.188 -13.797 1 88.69 148 VAL B O 1
ATOM 3652 N N . THR B 1 149 ? 12.203 14.422 -12.477 1 91.88 149 THR B N 1
ATOM 3653 C CA . THR B 1 149 ? 13.547 14.508 -11.914 1 91.88 149 THR B CA 1
ATOM 3654 C C . THR B 1 149 ? 14.484 13.516 -12.594 1 91.88 149 THR B C 1
ATOM 3656 O O . THR B 1 149 ? 15.711 13.609 -12.445 1 91.88 149 THR B O 1
ATOM 3659 N N . GLY B 1 150 ? 13.922 12.602 -13.312 1 85.62 150 GLY B N 1
ATOM 3660 C CA . GLY B 1 150 ? 14.727 11.5 -13.797 1 85.62 150 GLY B CA 1
ATOM 3661 C C . GLY B 1 150 ? 15.195 10.562 -12.695 1 85.62 150 GLY B C 1
ATOM 3662 O O . GLY B 1 150 ? 16.25 9.938 -12.805 1 85.62 150 GLY B O 1
ATOM 3663 N N . GLY B 1 151 ? 14.461 10.625 -11.586 1 85.12 151 GLY B N 1
ATOM 3664 C CA . GLY B 1 151 ? 14.789 9.75 -10.477 1 85.12 151 GLY B CA 1
ATOM 3665 C C . GLY B 1 151 ? 15.773 10.359 -9.5 1 85.12 151 GLY B C 1
ATOM 3666 O O . GLY B 1 151 ? 16.031 9.805 -8.438 1 85.12 151 GLY B O 1
ATOM 3667 N N . ALA B 1 152 ? 16.25 11.508 -9.797 1 89 152 ALA B N 1
ATOM 3668 C CA . ALA B 1 152 ? 17.266 12.156 -8.969 1 89 152 ALA B CA 1
ATOM 3669 C C . ALA B 1 152 ? 16.609 13.016 -7.887 1 89 152 ALA B C 1
ATOM 3671 O O . ALA B 1 152 ? 15.414 13.289 -7.938 1 89 152 ALA B O 1
ATOM 3672 N N . SER B 1 153 ? 17.375 13.305 -6.879 1 93.25 153 SER B N 1
ATOM 3673 C CA . SER B 1 153 ? 16.938 14.281 -5.887 1 93.25 153 SER B CA 1
ATOM 3674 C C . SER B 1 153 ? 17.078 15.703 -6.41 1 93.25 153 SER B C 1
ATOM 3676 O O . SER B 1 153 ? 17.938 15.977 -7.254 1 93.25 153 SER B O 1
ATOM 3678 N N . VAL B 1 154 ? 16.172 16.531 -5.926 1 92.88 154 VAL B N 1
ATOM 3679 C CA . VAL B 1 154 ? 16.219 17.938 -6.316 1 92.88 154 VAL B CA 1
ATOM 3680 C C . VAL B 1 154 ? 16.531 18.812 -5.098 1 92.88 154 VAL B C 1
ATOM 3682 O O . VAL B 1 154 ? 15.859 18.688 -4.066 1 92.88 154 VAL B O 1
ATOM 3685 N N . GLY B 1 155 ? 17.594 19.531 -5.211 1 92.56 155 GLY B N 1
ATOM 3686 C CA . GLY B 1 155 ? 18 20.422 -4.137 1 92.56 155 GLY B CA 1
ATOM 3687 C C . GLY B 1 155 ? 18.281 21.844 -4.609 1 92.56 155 GLY B C 1
ATOM 3688 O O . GLY B 1 155 ? 17.656 22.312 -5.566 1 92.56 155 GLY B O 1
ATOM 3689 N N . GLY B 1 156 ? 19.078 22.562 -3.783 1 88.12 156 GLY B N 1
ATOM 3690 C CA . GLY B 1 156 ? 19.453 23.922 -4.133 1 88.12 156 GLY B CA 1
ATOM 3691 C C . GLY B 1 156 ? 18.328 24.922 -3.998 1 88.12 156 GLY B C 1
ATOM 3692 O O . GLY B 1 156 ? 18.109 25.75 -4.883 1 88.12 156 GLY B O 1
ATOM 3693 N N . ILE B 1 157 ? 17.625 24.766 -2.943 1 88.31 157 ILE B N 1
ATOM 3694 C CA . ILE B 1 157 ? 16.438 25.609 -2.777 1 88.31 157 ILE B CA 1
ATOM 3695 C C . ILE B 1 157 ? 16.844 26.953 -2.172 1 88.31 157 ILE B C 1
ATOM 3697 O O . ILE B 1 157 ? 17.906 27.062 -1.55 1 88.31 157 ILE B O 1
ATOM 3701 N N . GLU B 1 158 ? 16.016 27.922 -2.434 1 88.5 158 GLU B N 1
ATOM 3702 C CA . GLU B 1 158 ? 16.203 29.281 -1.927 1 88.5 158 GLU B CA 1
ATOM 3703 C C . GLU B 1 158 ? 16.438 29.281 -0.419 1 88.5 158 GLU B C 1
ATOM 3705 O O . GLU B 1 158 ? 15.703 28.641 0.327 1 88.5 158 GLU B O 1
ATOM 3710 N N . GLU B 1 159 ? 17.406 30.016 -0.005 1 85.88 159 GLU B N 1
ATOM 3711 C CA . GLU B 1 159 ? 17.844 30.047 1.387 1 85.88 159 GLU B CA 1
ATOM 3712 C C . GLU B 1 159 ? 16.734 30.531 2.309 1 85.88 159 GLU B C 1
ATOM 3714 O O . GLU B 1 159 ? 16.578 30.031 3.43 1 85.88 159 GLU B O 1
ATOM 3719 N N . LYS B 1 160 ? 16.016 31.469 1.851 1 85.62 160 LYS B N 1
ATOM 3720 C CA . LYS B 1 160 ? 14.938 32.031 2.668 1 85.62 160 LYS B CA 1
ATOM 3721 C C . LYS B 1 160 ? 13.922 30.938 3.037 1 85.62 160 LYS B C 1
ATOM 3723 O O . LYS B 1 160 ? 13.359 30.969 4.133 1 85.62 160 LYS B O 1
ATOM 3728 N N . PHE B 1 161 ? 13.703 30.109 2.154 1 89.06 161 PHE B N 1
ATOM 3729 C CA . PHE B 1 161 ? 12.789 29 2.418 1 89.06 161 PHE B CA 1
ATOM 3730 C C . PHE B 1 161 ? 13.406 28.016 3.4 1 89.06 161 PHE B C 1
ATOM 3732 O O . PHE B 1 161 ? 12.727 27.531 4.309 1 89.06 161 PHE B O 1
ATOM 3739 N N . ALA B 1 162 ? 14.609 27.781 3.189 1 85.38 162 ALA B N 1
ATOM 3740 C CA . ALA B 1 162 ? 15.32 26.859 4.074 1 85.38 162 ALA B CA 1
ATOM 3741 C C . ALA B 1 162 ? 15.367 27.391 5.5 1 85.38 162 ALA B C 1
ATOM 3743 O O . ALA B 1 162 ? 15.367 26.625 6.461 1 85.38 162 ALA B O 1
ATOM 3744 N N . GLN B 1 163 ? 15.305 28.641 5.625 1 82.69 163 GLN B N 1
ATOM 3745 C CA . GLN B 1 163 ? 15.352 29.281 6.938 1 82.69 163 GLN B CA 1
ATOM 3746 C C . GLN B 1 163 ? 14.047 29.078 7.699 1 82.69 163 GLN B C 1
ATOM 3748 O O . GLN B 1 163 ? 14.047 29 8.93 1 82.69 163 GLN B O 1
ATOM 3753 N N . ILE B 1 164 ? 12.984 28.922 6.988 1 81.19 164 ILE B N 1
ATOM 3754 C CA . ILE B 1 164 ? 11.695 28.672 7.629 1 81.19 164 ILE B CA 1
ATOM 3755 C C . ILE B 1 164 ? 11.734 27.344 8.367 1 81.19 164 ILE B C 1
ATOM 3757 O O . ILE B 1 164 ? 11.203 27.219 9.477 1 81.19 164 ILE B O 1
ATOM 3761 N N . GLY B 1 165 ? 12.367 26.422 7.793 1 78.38 165 GLY B N 1
ATOM 3762 C CA . GLY B 1 165 ? 12.477 25.109 8.406 1 78.38 165 GLY B CA 1
ATOM 3763 C C . GLY B 1 165 ? 13.375 25.094 9.633 1 78.38 165 GLY B C 1
ATOM 3764 O O . GLY B 1 165 ? 13.258 24.203 10.484 1 78.38 165 GLY B O 1
ATOM 3765 N N . LYS B 1 166 ? 14.18 26.156 9.742 1 80.88 166 LYS B N 1
ATOM 3766 C CA . LYS B 1 166 ? 15.148 26.203 10.836 1 80.88 166 LYS B CA 1
ATOM 3767 C C . LYS B 1 166 ? 14.797 27.281 11.852 1 80.88 166 LYS B C 1
ATOM 3769 O O . LYS B 1 166 ? 15.352 27.297 12.953 1 80.88 166 LYS B O 1
ATOM 3774 N N . SER B 1 167 ? 13.828 28.109 11.516 1 84.5 167 SER B N 1
ATOM 3775 C CA . SER B 1 167 ? 13.469 29.234 12.383 1 84.5 167 SER B CA 1
ATOM 3776 C C . SER B 1 167 ? 12.734 28.75 13.633 1 84.5 167 SER B C 1
ATOM 3778 O O . SER B 1 167 ? 12.023 27.734 13.586 1 84.5 167 SER B O 1
ATOM 3780 N N . THR B 1 168 ? 13 29.406 14.781 1 86.5 168 THR B N 1
ATOM 3781 C CA . THR B 1 168 ? 12.391 29 16.047 1 86.5 168 THR B CA 1
ATOM 3782 C C . THR B 1 168 ? 11.641 30.172 16.688 1 86.5 168 THR B C 1
ATOM 3784 O O . THR B 1 168 ? 11.984 31.344 16.453 1 86.5 168 THR B O 1
ATOM 3787 N N . ILE B 1 169 ? 10.555 29.953 17.25 1 86.56 169 ILE B N 1
ATOM 3788 C CA . ILE B 1 169 ? 9.812 30.844 18.125 1 86.56 169 ILE B CA 1
ATOM 3789 C C . ILE B 1 169 ? 9.664 30.219 19.516 1 86.56 169 ILE B C 1
ATOM 3791 O O . ILE B 1 169 ? 9.148 29.094 19.641 1 86.56 169 ILE B O 1
ATOM 3795 N N . LEU B 1 170 ? 10.148 30.891 20.609 1 87.75 170 LEU B N 1
ATOM 3796 C CA . LEU B 1 170 ? 10.125 30.375 21.984 1 87.75 170 LEU B CA 1
ATOM 3797 C C . LEU B 1 170 ? 10.914 29.062 22.078 1 87.75 170 LEU B C 1
ATOM 3799 O O . LEU B 1 170 ? 10.43 28.094 22.656 1 87.75 170 LEU B O 1
ATOM 3803 N N . ASN B 1 171 ? 11.961 28.922 21.281 1 83.44 171 ASN B N 1
ATOM 3804 C CA . ASN B 1 171 ? 12.898 27.812 21.297 1 83.44 171 ASN B CA 1
ATOM 3805 C C . ASN B 1 171 ? 12.289 26.562 20.656 1 83.44 171 ASN B C 1
ATOM 3807 O O . ASN B 1 171 ? 12.812 25.469 20.812 1 83.44 171 ASN B O 1
ATOM 3811 N N . LEU B 1 172 ? 11.172 26.781 20.062 1 88.5 172 LEU B N 1
ATOM 3812 C CA . LEU B 1 172 ? 10.555 25.719 19.281 1 88.5 172 LEU B CA 1
ATOM 3813 C C . LEU B 1 172 ? 10.445 26.109 17.812 1 88.5 172 LEU B C 1
ATOM 3815 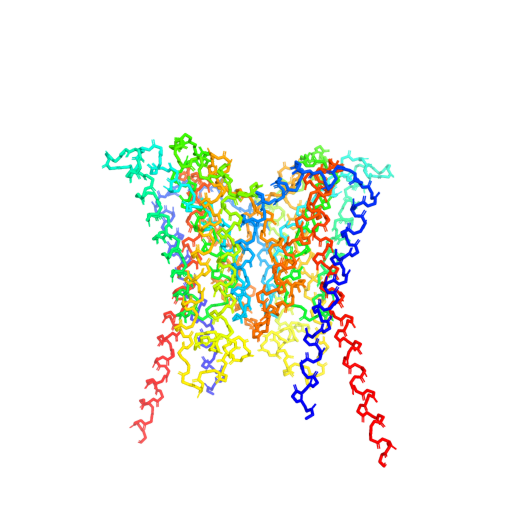O O . LEU B 1 172 ? 10.227 27.281 17.484 1 88.5 172 LEU B O 1
ATOM 3819 N N . PRO B 1 173 ? 10.641 25.125 16.984 1 89.44 173 PRO B N 1
ATOM 3820 C CA . PRO B 1 173 ? 10.562 25.438 15.555 1 89.44 173 PRO B CA 1
ATOM 3821 C C . PRO B 1 173 ? 9.203 26 15.141 1 89.44 173 PRO B C 1
ATOM 3823 O O . PRO B 1 173 ? 8.172 25.562 15.648 1 89.44 173 PRO B O 1
ATOM 3826 N N . VAL B 1 174 ? 9.18 26.984 14.234 1 89.38 174 VAL B N 1
ATOM 3827 C CA . VAL B 1 174 ? 7.973 27.625 13.727 1 89.38 174 VAL B CA 1
ATOM 3828 C C . VAL B 1 174 ? 7.031 26.562 13.156 1 89.38 174 VAL B C 1
ATOM 3830 O O . VAL B 1 174 ? 5.809 26.672 13.289 1 89.38 174 VAL B O 1
ATOM 3833 N N . ILE B 1 175 ? 7.609 25.547 12.562 1 91 175 ILE B N 1
ATOM 3834 C CA . ILE B 1 175 ? 6.828 24.5 11.922 1 91 175 ILE B CA 1
ATOM 3835 C C . ILE B 1 175 ? 6.039 23.719 12.977 1 91 175 ILE B C 1
ATOM 3837 O O . ILE B 1 175 ? 4.961 23.203 12.695 1 91 175 ILE B O 1
ATOM 3841 N N . PHE B 1 176 ? 6.574 23.578 14.148 1 93.44 176 PHE B N 1
ATOM 3842 C CA . PHE B 1 176 ? 5.871 22.922 15.242 1 93.44 176 PHE B CA 1
ATOM 3843 C C . PHE B 1 176 ? 4.613 23.703 15.625 1 93.44 176 PHE B C 1
ATOM 3845 O O . PHE B 1 176 ? 3.555 23.109 15.836 1 93.44 176 PHE B O 1
ATOM 3852 N N . TRP B 1 177 ? 4.695 25 15.695 1 92.94 177 TRP B N 1
ATOM 3853 C CA . TRP B 1 177 ? 3.553 25.844 16 1 92.94 177 TRP B CA 1
ATOM 3854 C C . TRP B 1 177 ? 2.498 25.766 14.906 1 92.94 177 TRP B C 1
ATOM 3856 O O . TRP B 1 177 ? 1.298 25.781 15.188 1 92.94 177 TRP B O 1
ATOM 3866 N N . LEU B 1 178 ? 3.002 25.719 13.711 1 92.62 178 LEU B N 1
ATOM 3867 C CA . LEU B 1 178 ? 2.076 25.562 12.594 1 92.62 178 LEU B CA 1
ATOM 3868 C C . LEU B 1 178 ? 1.305 24.25 12.703 1 92.62 178 LEU B C 1
ATOM 3870 O O . LEU B 1 178 ? 0.109 24.203 12.406 1 92.62 178 LEU B O 1
ATOM 3874 N N . PHE B 1 179 ? 2.008 23.219 13.078 1 95.5 179 PHE B N 1
ATOM 3875 C CA . PHE B 1 179 ? 1.38 21.922 13.242 1 95.5 179 PHE B CA 1
ATOM 3876 C C . PHE B 1 179 ? 0.32 21.969 14.336 1 95.5 179 PHE B C 1
ATOM 3878 O O . PHE B 1 179 ? -0.786 21.453 14.164 1 95.5 179 PHE B O 1
ATOM 3885 N N . ILE B 1 180 ? 0.625 22.562 15.477 1 95.31 180 ILE B N 1
ATOM 3886 C CA . ILE B 1 180 ? -0.317 22.672 16.578 1 95.31 180 ILE B CA 1
ATOM 3887 C C . ILE B 1 180 ? -1.536 23.484 16.141 1 95.31 180 ILE B C 1
ATOM 3889 O O . ILE B 1 180 ? -2.674 23.109 16.422 1 95.31 180 ILE B O 1
ATOM 3893 N N . LEU B 1 181 ? -1.288 24.562 15.477 1 95.56 181 LEU B N 1
ATOM 3894 C CA . LEU B 1 181 ? -2.373 25.406 14.984 1 95.56 181 LEU B CA 1
ATOM 3895 C C . LEU B 1 181 ? -3.283 24.641 14.039 1 95.56 181 LEU B C 1
ATOM 3897 O O . LEU B 1 181 ? -4.508 24.688 14.172 1 95.56 181 LEU B O 1
ATOM 3901 N N . ALA B 1 182 ? -2.658 23.938 13.109 1 95.56 182 ALA B N 1
ATOM 3902 C CA . ALA B 1 182 ? -3.428 23.156 12.148 1 95.56 182 ALA B CA 1
ATOM 3903 C C . ALA B 1 182 ? -4.23 22.062 12.852 1 95.56 182 ALA B C 1
ATOM 3905 O O . ALA B 1 182 ? -5.371 21.781 12.484 1 95.56 182 ALA B O 1
ATOM 3906 N N . SER B 1 183 ? -3.609 21.438 13.789 1 96.69 183 SER B N 1
ATOM 3907 C CA . SER B 1 183 ? -4.277 20.391 14.547 1 96.69 183 SER B CA 1
ATOM 3908 C C . SER B 1 183 ? -5.48 20.922 15.305 1 96.69 183 SER B C 1
ATOM 3910 O O . SER B 1 183 ? -6.535 20.281 15.344 1 96.69 183 SER B O 1
ATOM 3912 N N . VAL B 1 184 ? -5.32 22.094 15.938 1 96.19 184 VAL B N 1
ATOM 3913 C CA . VAL B 1 184 ? -6.406 22.719 16.688 1 96.19 184 VAL B CA 1
ATOM 3914 C C . VAL B 1 184 ? -7.535 23.109 15.734 1 96.19 184 VAL B C 1
ATOM 3916 O O . VAL B 1 184 ? -8.711 22.859 16.031 1 96.19 184 VAL B O 1
ATOM 3919 N N . ILE B 1 185 ? -7.191 23.672 14.633 1 96.56 185 ILE B N 1
ATOM 3920 C CA . ILE B 1 185 ? -8.195 24.078 13.648 1 96.56 185 ILE B CA 1
ATOM 3921 C C . ILE B 1 185 ? -8.953 22.844 13.156 1 96.56 185 ILE B C 1
ATOM 3923 O O . ILE B 1 185 ? -10.18 22.844 13.086 1 96.56 185 ILE B O 1
ATOM 3927 N N . LEU B 1 186 ? -8.18 21.797 12.812 1 96.44 186 LEU B N 1
ATOM 3928 C CA . LEU B 1 186 ? -8.82 20.578 12.336 1 96.44 186 LEU B CA 1
ATOM 3929 C C . LEU B 1 186 ? -9.711 19.969 13.414 1 96.44 186 LEU B C 1
ATOM 3931 O O . LEU B 1 186 ? -10.805 19.484 13.117 1 96.44 186 LEU B O 1
ATOM 3935 N N . GLY B 1 187 ? -9.211 20.016 14.633 1 95 187 GLY B N 1
ATOM 3936 C CA . GLY B 1 187 ? -10.016 19.531 15.742 1 95 187 GLY B CA 1
ATOM 3937 C C . GLY B 1 187 ? -11.32 20.297 15.898 1 95 187 GLY B C 1
ATOM 3938 O O . GLY B 1 187 ? -12.375 19.703 16.125 1 95 187 GLY B O 1
ATOM 3939 N N . LEU B 1 188 ? -11.281 21.609 15.742 1 95.06 188 LEU B N 1
ATOM 3940 C CA . LEU B 1 188 ? -12.469 22.453 15.844 1 95.06 188 LEU B CA 1
ATOM 3941 C C . LEU B 1 188 ? -13.422 22.203 14.68 1 95.06 188 LEU B C 1
ATOM 3943 O O . LEU B 1 188 ? -14.633 22.125 14.875 1 95.06 188 LEU B O 1
ATOM 3947 N N . VAL B 1 189 ? -12.883 22.031 13.531 1 94.31 189 VAL B N 1
ATOM 3948 C CA . VAL B 1 189 ? -13.703 21.766 12.344 1 94.31 189 VAL B CA 1
ATOM 3949 C C . VAL B 1 189 ? -14.414 20.422 12.5 1 94.31 189 VAL B C 1
ATOM 3951 O O . VAL B 1 189 ? -15.609 20.312 12.195 1 94.31 189 VAL B O 1
ATOM 3954 N N . MET B 1 190 ? -13.766 19.453 12.969 1 92.94 190 MET B N 1
ATOM 3955 C CA . MET B 1 190 ? -14.32 18.109 13.109 1 92.94 190 MET B CA 1
ATOM 3956 C C . MET B 1 190 ? -15.367 18.062 14.219 1 92.94 190 MET B C 1
ATOM 3958 O O . MET B 1 190 ? -16.328 17.297 14.141 1 92.94 190 MET B O 1
ATOM 3962 N N . SER B 1 191 ? -15.195 18.938 15.219 1 91.5 191 SER B N 1
ATOM 3963 C CA . SER B 1 191 ? -16.062 18.859 16.391 1 91.5 191 SER B CA 1
ATOM 3964 C C . SER B 1 191 ? -17.266 19.797 16.25 1 91.5 191 SER B C 1
ATOM 3966 O O . SER B 1 191 ? -18.359 19.484 16.734 1 91.5 191 SER B O 1
ATOM 3968 N N . TYR B 1 192 ? -17.078 20.922 15.516 1 93.56 192 TYR B N 1
ATOM 3969 C CA . TYR B 1 192 ? -18.109 21.938 15.648 1 93.56 192 TYR B CA 1
ATOM 3970 C C . TYR B 1 192 ? -18.688 22.312 14.289 1 93.56 192 TYR B C 1
ATOM 3972 O O . TYR B 1 192 ? -19.703 23 14.203 1 93.56 192 TYR B O 1
ATOM 3980 N N . SER B 1 193 ? -18.172 21.875 13.242 1 93.31 193 SER B N 1
ATOM 3981 C CA . SER B 1 193 ? -18.656 22.297 11.93 1 93.31 193 SER B CA 1
ATOM 3982 C C . SER B 1 193 ? -19.625 21.281 11.352 1 93.31 193 SER B C 1
ATOM 3984 O O . SER B 1 193 ? -19.688 20.141 11.805 1 93.31 193 SER B O 1
ATOM 3986 N N . GLY B 1 194 ? -20.469 21.797 10.422 1 91.94 194 GLY B N 1
ATOM 3987 C CA . GLY B 1 194 ? -21.344 20.906 9.68 1 91.94 194 GLY B CA 1
ATOM 3988 C C . GLY B 1 194 ? -20.594 19.844 8.891 1 91.94 194 GLY B C 1
ATOM 3989 O O . GLY B 1 194 ? -21.047 18.703 8.805 1 91.94 194 GLY B O 1
ATOM 3990 N N . PHE B 1 195 ? -19.469 20.25 8.453 1 93.19 195 PHE B N 1
ATOM 3991 C CA . PHE B 1 195 ? -18.641 19.312 7.691 1 93.19 195 PHE B CA 1
ATOM 3992 C C . PHE B 1 195 ? -18.203 18.141 8.57 1 93.19 195 PHE B C 1
ATOM 3994 O O . PHE B 1 195 ? -18.297 16.984 8.156 1 93.19 195 PHE B O 1
ATOM 4001 N N . GLY B 1 196 ? -17.703 18.469 9.695 1 93.31 196 GLY B N 1
ATOM 4002 C CA . GLY B 1 196 ? -17.281 17.438 10.625 1 93.31 196 GLY B CA 1
ATOM 4003 C C . GLY B 1 196 ? -18.391 16.469 10.969 1 93.31 196 GLY B C 1
ATOM 4004 O O . GLY B 1 196 ? -18.203 15.25 10.945 1 93.31 196 GLY B O 1
ATOM 4005 N N . ARG B 1 197 ? -19.547 16.984 11.219 1 91.62 197 ARG B N 1
ATOM 4006 C CA . ARG B 1 197 ? -20.703 16.156 11.555 1 91.62 197 ARG B CA 1
ATOM 4007 C C . ARG B 1 197 ? -21.078 15.227 10.398 1 91.62 197 ARG B C 1
ATOM 4009 O O . ARG B 1 197 ? -21.344 14.047 10.602 1 91.62 197 ARG B O 1
ATOM 4016 N N . LYS B 1 198 ? -21.031 15.812 9.32 1 93.25 198 LYS B N 1
ATOM 4017 C CA . LYS B 1 198 ? -21.375 15.031 8.133 1 93.25 198 LYS B CA 1
ATOM 4018 C C . LYS B 1 198 ? -20.328 13.969 7.855 1 93.25 198 LYS B C 1
ATOM 4020 O O . LYS B 1 198 ? -20.641 12.867 7.391 1 93.25 198 LYS B O 1
ATOM 4025 N N . LEU B 1 199 ? -19.109 14.297 8.133 1 93.5 199 LEU B N 1
ATOM 4026 C CA . LEU B 1 199 ? -18.016 13.359 7.926 1 93.5 199 LEU B CA 1
ATOM 4027 C C . LEU B 1 199 ? -18.156 12.148 8.844 1 93.5 199 LEU B C 1
ATOM 4029 O O . LEU B 1 199 ? -17.984 11.008 8.406 1 93.5 199 LEU B O 1
ATOM 4033 N N . TYR B 1 200 ? -18.5 12.375 10.062 1 91.75 200 TYR B N 1
ATOM 4034 C CA 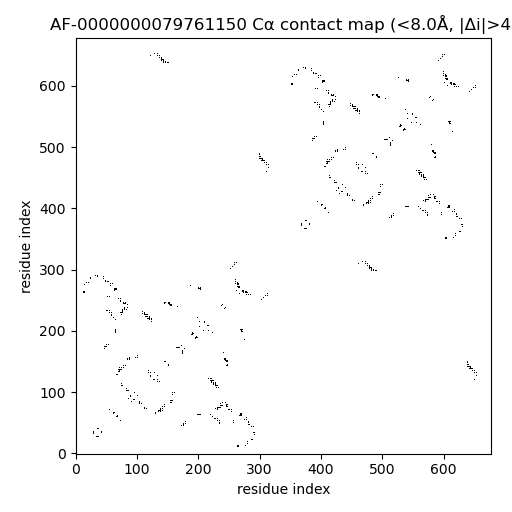. TYR B 1 200 ? -18.688 11.289 11.023 1 91.75 200 TYR B CA 1
ATOM 4035 C C . TYR B 1 200 ? -19.859 10.406 10.633 1 91.75 200 TYR B C 1
ATOM 4037 O O . TYR B 1 200 ? -19.781 9.18 10.727 1 91.75 200 TYR B O 1
ATOM 4045 N N . LEU B 1 201 ? -20.859 11.023 10.172 1 89.62 201 LEU B N 1
ATOM 4046 C CA . LEU B 1 201 ? -22.047 10.273 9.758 1 89.62 201 LEU B CA 1
ATOM 4047 C C . LEU B 1 201 ? -21.75 9.422 8.523 1 89.62 201 LEU B C 1
ATOM 4049 O O . LEU B 1 201 ? -22.156 8.266 8.445 1 89.62 201 LEU B O 1
ATOM 4053 N N . TYR B 1 202 ? -21.031 10.047 7.656 1 90 202 TYR B N 1
ATOM 4054 C CA . TYR B 1 202 ? -20.625 9.344 6.445 1 90 202 TYR B CA 1
ATOM 4055 C C . TYR B 1 202 ? -19.75 8.141 6.789 1 90 202 TYR B C 1
ATOM 4057 O O . TYR B 1 202 ? -19.938 7.051 6.238 1 90 202 TYR B O 1
ATOM 4065 N N . GLY B 1 203 ? -18.828 8.312 7.586 1 89.06 203 GLY B N 1
ATOM 4066 C CA . GLY B 1 203 ? -17.938 7.242 7.98 1 89.06 203 GLY B CA 1
ATOM 4067 C C . GLY B 1 203 ? -18.625 6.129 8.734 1 89.06 203 GLY B C 1
ATOM 4068 O O . GLY B 1 203 ? -18.25 4.957 8.617 1 89.06 203 GLY B O 1
ATOM 4069 N N . ASP B 1 204 ? -19.609 6.496 9.492 1 86.31 204 ASP B N 1
ATOM 4070 C CA . ASP B 1 204 ? -20.328 5.516 10.305 1 86.31 204 ASP B CA 1
ATOM 4071 C C . ASP B 1 204 ? -21.188 4.609 9.43 1 86.31 204 ASP B C 1
ATOM 4073 O O . ASP B 1 204 ? -21.203 3.391 9.617 1 86.31 204 ASP B O 1
ATOM 4077 N N . ASN B 1 205 ? -21.906 5.195 8.547 1 85.06 205 ASN B N 1
ATOM 4078 C CA . ASN B 1 205 ? -22.781 4.449 7.648 1 85.06 205 ASN B CA 1
ATOM 4079 C C . ASN B 1 205 ? -23.016 5.211 6.348 1 85.06 205 ASN B C 1
ATOM 4081 O O . ASN B 1 205 ? -23.969 5.988 6.242 1 85.06 205 ASN B O 1
ATOM 4085 N N . PRO B 1 206 ? -22.266 4.77 5.383 1 79.56 206 PRO B N 1
ATOM 4086 C CA . PRO B 1 206 ? -22.391 5.504 4.121 1 79.56 206 PRO B CA 1
ATOM 4087 C C . PRO B 1 206 ? -23.766 5.348 3.486 1 79.56 206 PRO B C 1
ATOM 4089 O O . PRO B 1 206 ? -24.234 6.258 2.803 1 79.56 206 PRO B O 1
ATOM 4092 N N . VAL B 1 207 ? -24.375 4.25 3.656 1 77.56 207 VAL B N 1
ATOM 4093 C CA . VAL B 1 207 ? -25.703 3.998 3.09 1 77.56 207 VAL B CA 1
ATOM 4094 C C . VAL B 1 207 ? -26.734 4.875 3.783 1 77.56 207 VAL B C 1
ATOM 4096 O O . VAL B 1 207 ? -27.547 5.531 3.123 1 77.56 207 VAL B O 1
ATOM 4099 N N . ALA B 1 208 ? -26.703 4.879 5.051 1 77.25 208 ALA B N 1
ATOM 4100 C CA . ALA B 1 208 ? -27.641 5.688 5.824 1 77.25 208 ALA B CA 1
ATOM 4101 C C . ALA B 1 208 ? -27.422 7.176 5.566 1 77.25 208 ALA B C 1
ATOM 4103 O O . ALA B 1 208 ? -28.375 7.957 5.543 1 77.25 208 ALA B O 1
ATOM 4104 N N . ALA B 1 209 ? -26.219 7.457 5.277 1 80.06 209 ALA B N 1
ATOM 4105 C CA . ALA B 1 209 ? -25.891 8.859 5.051 1 80.06 209 ALA B CA 1
ATOM 4106 C C . ALA B 1 209 ? -26.531 9.383 3.775 1 80.06 209 ALA B C 1
ATOM 4108 O O . ALA B 1 209 ? -26.922 10.555 3.703 1 80.06 209 ALA B O 1
ATOM 4109 N N . ARG B 1 210 ? -26.656 8.531 2.879 1 77 210 ARG B N 1
ATOM 4110 C CA . ARG B 1 210 ? -27.281 8.914 1.619 1 77 210 ARG B CA 1
ATOM 4111 C C . ARG B 1 210 ? -28.734 9.32 1.836 1 77 210 ARG B C 1
ATOM 4113 O O . ARG B 1 210 ? -29.25 10.203 1.141 1 77 210 ARG B O 1
ATOM 4120 N N . PHE B 1 211 ? -29.281 8.766 2.791 1 76.69 211 PHE B N 1
ATOM 4121 C CA . PHE B 1 211 ? -30.703 9.023 3.055 1 76.69 211 PHE B CA 1
ATOM 4122 C C . PHE B 1 211 ? -30.875 10.266 3.922 1 76.69 211 PHE B C 1
ATOM 4124 O O . PHE B 1 211 ? -31.984 10.758 4.086 1 76.69 211 PHE B O 1
ATOM 4131 N N . SER B 1 212 ? -29.906 10.781 4.457 1 78.69 212 SER B N 1
ATOM 4132 C CA . SER B 1 212 ? -29.984 11.953 5.32 1 78.69 212 SER B CA 1
ATOM 4133 C C . SER B 1 212 ? -29.578 13.219 4.562 1 78.69 212 SER B C 1
ATOM 4135 O O . SER B 1 212 ? -29.125 14.188 5.168 1 78.69 212 SER B O 1
ATOM 4137 N N . ALA B 1 213 ? -29.688 13.266 3.314 1 73.62 213 ALA B N 1
ATOM 4138 C CA . ALA B 1 213 ? -29.438 14.414 2.447 1 73.62 213 ALA B CA 1
ATOM 4139 C C . ALA B 1 213 ? -27.969 14.797 2.436 1 73.62 213 ALA B C 1
ATOM 4141 O O . ALA B 1 213 ? -27.625 15.953 2.197 1 73.62 213 ALA B O 1
ATOM 4142 N N . ILE B 1 214 ? -27.281 13.969 2.887 1 80.81 214 ILE B N 1
ATOM 4143 C CA . ILE B 1 214 ? -25.859 14.227 2.807 1 80.81 214 ILE B CA 1
ATOM 4144 C C . ILE B 1 214 ? -25.328 13.812 1.431 1 80.81 214 ILE B C 1
ATOM 4146 O O . ILE B 1 214 ? -25.609 12.711 0.958 1 80.81 214 ILE B O 1
ATOM 4150 N N . HIS B 1 215 ? -24.688 14.844 0.794 1 87.81 215 HIS B N 1
ATOM 4151 C CA . HIS B 1 215 ? -24.062 14.531 -0.482 1 87.81 215 HIS B CA 1
ATOM 4152 C C . HIS B 1 215 ? -22.734 13.797 -0.277 1 87.81 215 HIS B C 1
ATOM 4154 O O . HIS B 1 215 ? -21.688 14.43 -0.093 1 87.81 215 HIS B O 1
ATOM 4160 N N . ASN B 1 216 ? -22.812 12.531 -0.341 1 87.5 216 ASN B N 1
ATOM 4161 C CA . ASN B 1 216 ? -21.656 11.688 -0.071 1 87.5 216 ASN B CA 1
ATOM 4162 C C . ASN B 1 216 ? -20.469 12.062 -0.949 1 87.5 216 ASN B C 1
ATOM 4164 O O . ASN B 1 216 ? -19.328 12.07 -0.487 1 87.5 216 ASN B O 1
ATOM 4168 N N . GLU B 1 217 ? -20.797 12.477 -2.133 1 90.69 217 GLU B N 1
ATOM 4169 C CA . GLU B 1 217 ? -19.734 12.852 -3.047 1 90.69 217 GLU B CA 1
ATOM 4170 C C . GLU B 1 217 ? -18.984 14.094 -2.549 1 90.69 217 GLU B C 1
ATOM 4172 O O . GLU B 1 217 ? -17.766 14.156 -2.609 1 90.69 217 GLU B O 1
ATOM 4177 N N . GLY B 1 218 ? -19.734 14.992 -2.047 1 93.56 218 GLY B N 1
ATOM 4178 C CA . GLY B 1 218 ? -19.141 16.219 -1.535 1 93.56 218 GLY B CA 1
ATOM 4179 C C . GLY B 1 218 ? -18.266 15.992 -0.316 1 93.56 218 GLY B C 1
ATOM 4180 O O . GLY B 1 218 ? -17.203 16.609 -0.185 1 93.56 218 GLY B O 1
ATOM 4181 N N . ILE B 1 219 ? -18.688 15.141 0.497 1 93.5 219 ILE B N 1
ATOM 4182 C CA . ILE B 1 219 ? -17.938 14.852 1.716 1 93.5 219 ILE B CA 1
ATOM 4183 C C . ILE B 1 219 ? -16.641 14.117 1.365 1 93.5 219 ILE B C 1
ATOM 4185 O O . ILE B 1 219 ? -15.586 14.414 1.93 1 93.5 219 ILE B O 1
ATOM 4189 N N . CYS B 1 220 ? -16.797 13.211 0.486 1 94.06 220 CYS B N 1
ATOM 4190 C CA . CYS B 1 220 ? -15.609 12.477 0.037 1 94.06 220 CYS B CA 1
ATOM 4191 C C . CYS B 1 220 ? -14.594 13.414 -0.599 1 94.06 220 CYS B C 1
ATOM 4193 O O . CYS B 1 220 ? -13.422 13.406 -0.225 1 94.06 220 CYS B O 1
ATOM 4195 N N . ILE B 1 221 ? -15.094 14.242 -1.452 1 95.75 221 ILE B N 1
ATOM 4196 C CA . ILE B 1 221 ? -14.219 15.18 -2.15 1 95.75 221 ILE B CA 1
ATOM 4197 C C . ILE B 1 221 ? -13.594 16.141 -1.148 1 95.75 221 ILE B C 1
ATOM 4199 O O . ILE B 1 221 ? -12.391 16.391 -1.181 1 95.75 221 ILE B O 1
ATOM 4203 N N . GLY B 1 222 ? -14.414 16.656 -0.29 1 96.31 222 GLY B N 1
ATOM 4204 C CA . GLY B 1 222 ? -13.914 17.562 0.728 1 96.31 222 GLY B CA 1
ATOM 4205 C C . GLY B 1 222 ? -12.859 16.938 1.625 1 96.31 222 GLY B C 1
ATOM 4206 O O . GLY B 1 222 ? -11.859 17.578 1.961 1 96.31 222 GLY B O 1
ATOM 4207 N N . THR B 1 223 ? -13.086 15.711 1.996 1 96.44 223 THR B N 1
ATOM 4208 C CA . THR B 1 223 ? -12.156 14.992 2.861 1 96.44 223 THR B CA 1
ATOM 4209 C C . THR B 1 223 ? -10.812 14.797 2.164 1 96.44 223 THR B C 1
ATOM 4211 O O . THR B 1 223 ? -9.758 15.078 2.744 1 96.44 223 THR B O 1
ATOM 4214 N N . PHE B 1 224 ? -10.844 14.43 0.932 1 97.12 224 PHE B N 1
ATOM 4215 C CA . PHE B 1 224 ? -9.602 14.156 0.226 1 97.12 224 PHE B CA 1
ATOM 4216 C C . PHE B 1 224 ? -8.906 15.445 -0.178 1 97.12 224 PHE B C 1
ATOM 4218 O O . PHE B 1 224 ? -7.68 15.492 -0.299 1 97.12 224 PHE B O 1
ATOM 4225 N N . LEU B 1 225 ? -9.664 16.5 -0.356 1 97.38 225 LEU B N 1
ATOM 4226 C CA . LEU B 1 225 ? -9.055 17.812 -0.547 1 97.38 225 LEU B CA 1
ATOM 4227 C C . LEU B 1 225 ? -8.219 18.219 0.665 1 97.38 225 LEU B C 1
ATOM 4229 O O . LEU B 1 225 ? -7.078 18.656 0.519 1 97.38 225 LEU B O 1
ATOM 4233 N N . LEU B 1 226 ? -8.805 18.016 1.78 1 97.25 226 LEU B N 1
ATOM 4234 C CA . LEU B 1 226 ? -8.117 18.344 3.02 1 97.25 226 LEU B CA 1
ATOM 4235 C C . LEU B 1 226 ? -6.926 17.406 3.244 1 97.25 226 LEU B C 1
ATOM 4237 O O . LEU B 1 226 ? -5.867 17.844 3.695 1 97.25 226 LEU B O 1
ATOM 4241 N N . THR B 1 227 ? -7.137 16.125 2.947 1 97.56 227 THR B N 1
ATOM 4242 C CA . THR B 1 227 ? -6.059 15.156 3.053 1 97.56 227 THR B CA 1
ATOM 4243 C C . THR B 1 227 ? -4.883 15.547 2.164 1 97.56 227 THR B C 1
ATOM 4245 O O . THR B 1 227 ? -3.727 15.492 2.592 1 97.56 227 THR B O 1
ATOM 4248 N N . GLY B 1 228 ? -5.219 15.922 0.978 1 97.75 228 GLY B N 1
ATOM 4249 C CA . GLY B 1 228 ? -4.184 16.344 0.051 1 97.75 228 GLY B CA 1
ATOM 4250 C C . GLY B 1 228 ? -3.432 17.578 0.526 1 97.75 228 GLY B C 1
ATOM 4251 O O . GLY B 1 228 ? -2.207 17.656 0.406 1 97.75 228 GLY B O 1
ATOM 4252 N N . LEU B 1 229 ? -4.137 18.516 1.052 1 97.5 229 LEU B N 1
ATOM 4253 C CA . LEU B 1 229 ? -3.531 19.734 1.557 1 97.5 229 LEU B CA 1
ATOM 4254 C C . LEU B 1 229 ? -2.566 19.438 2.699 1 97.5 229 LEU B C 1
ATOM 4256 O O . LEU B 1 229 ? -1.444 19.953 2.721 1 97.5 229 LEU B O 1
ATOM 4260 N N . LEU B 1 230 ? -3 18.656 3.625 1 97.75 230 LEU B N 1
ATOM 4261 C CA . LEU B 1 230 ? -2.168 18.312 4.77 1 97.75 230 LEU B CA 1
ATOM 4262 C C . LEU B 1 230 ? -0.932 17.531 4.328 1 97.75 230 LEU B C 1
ATOM 4264 O O . LEU B 1 230 ? 0.165 17.766 4.844 1 97.75 230 LEU B O 1
ATOM 4268 N N . ALA B 1 231 ? -1.108 16.625 3.396 1 97.44 231 ALA B N 1
ATOM 4269 C CA . ALA B 1 231 ? 0.025 15.867 2.863 1 97.44 231 ALA B CA 1
ATOM 4270 C C . ALA B 1 231 ? 1.032 16.797 2.191 1 97.44 231 ALA B C 1
ATOM 4272 O O . ALA B 1 231 ? 2.242 16.656 2.387 1 97.44 231 ALA B O 1
ATOM 4273 N N . GLY B 1 232 ? 0.507 17.703 1.433 1 97 232 GLY B N 1
ATOM 4274 C CA . GLY B 1 232 ? 1.377 18.672 0.779 1 97 232 GLY B CA 1
ATOM 4275 C C . GLY B 1 232 ? 2.154 19.531 1.756 1 97 232 GLY B C 1
ATOM 4276 O O . GLY B 1 232 ? 3.33 19.828 1.531 1 97 232 GLY B O 1
ATOM 4277 N N . LEU B 1 233 ? 1.519 19.938 2.824 1 95.62 233 LEU B N 1
ATOM 4278 C CA . LEU B 1 233 ? 2.191 20.719 3.855 1 95.62 233 LEU B CA 1
ATOM 4279 C C . LEU B 1 233 ? 3.334 19.922 4.48 1 95.62 233 LEU B C 1
ATOM 4281 O O . LEU B 1 233 ? 4.402 20.469 4.758 1 95.62 233 LEU B O 1
ATOM 4285 N N . ALA B 1 234 ? 3.104 18.672 4.699 1 95.75 234 ALA B N 1
ATOM 4286 C CA . ALA B 1 234 ? 4.172 17.797 5.195 1 95.75 234 ALA B CA 1
ATOM 4287 C C . ALA B 1 234 ? 5.352 17.781 4.23 1 95.75 234 ALA B C 1
ATOM 4289 O O . ALA B 1 234 ? 6.508 17.828 4.652 1 95.75 234 ALA B O 1
ATOM 4290 N N . GLY B 1 235 ? 5.016 17.703 2.959 1 95.19 235 GLY B N 1
ATOM 4291 C CA . GLY B 1 235 ? 6.062 17.734 1.949 1 95.19 235 GLY B CA 1
ATOM 4292 C C . GLY B 1 235 ? 6.891 19 1.978 1 95.19 235 GLY B C 1
ATOM 4293 O O . GLY B 1 235 ? 8.117 18.953 1.819 1 95.19 235 GLY B O 1
ATOM 4294 N N . LEU B 1 236 ? 6.254 20.109 2.213 1 94.62 236 LEU B N 1
ATOM 4295 C CA . LEU B 1 236 ? 6.941 21.391 2.285 1 94.62 236 LEU B CA 1
ATOM 4296 C C . LEU B 1 236 ? 7.859 21.438 3.504 1 94.62 236 LEU B C 1
ATOM 4298 O O . LEU B 1 236 ? 8.969 21.969 3.426 1 94.62 236 LEU B O 1
ATOM 4302 N N . ILE B 1 237 ? 7.379 20.922 4.551 1 92.69 237 ILE B N 1
ATOM 4303 C CA . ILE B 1 237 ? 8.172 20.906 5.773 1 92.69 237 ILE B CA 1
ATOM 4304 C C . ILE B 1 237 ? 9.406 20.031 5.578 1 92.69 237 ILE B C 1
ATOM 4306 O O . ILE B 1 237 ? 10.516 20.406 5.945 1 92.69 237 ILE B O 1
ATOM 4310 N N . ILE B 1 238 ? 9.211 18.922 4.941 1 90.81 238 ILE B N 1
ATOM 4311 C CA . ILE B 1 238 ? 10.328 18.031 4.66 1 90.81 238 ILE B CA 1
ATOM 4312 C C . ILE B 1 238 ? 11.336 18.734 3.76 1 90.81 238 ILE B C 1
ATOM 4314 O O . ILE B 1 238 ? 12.539 18.688 4.012 1 90.81 238 ILE B O 1
ATOM 4318 N N . LEU B 1 239 ? 10.812 19.375 2.799 1 93.12 239 LEU B N 1
ATOM 4319 C CA . LEU B 1 239 ? 11.672 20.078 1.86 1 93.12 239 LEU B CA 1
ATOM 4320 C C . LEU B 1 239 ? 12.469 21.172 2.574 1 93.12 239 LEU B C 1
ATOM 4322 O O . LEU B 1 239 ? 13.664 21.344 2.305 1 93.12 239 LEU B O 1
ATOM 4326 N N . SER B 1 240 ? 11.875 21.875 3.426 1 90.31 240 SER B N 1
ATOM 4327 C CA . SER B 1 240 ? 12.531 22.953 4.145 1 90.31 240 SER B CA 1
ATOM 4328 C C . SER B 1 240 ? 13.586 22.422 5.109 1 90.31 240 SER B C 1
ATOM 4330 O O . SER B 1 240 ? 14.641 23.031 5.297 1 90.31 240 SER B O 1
ATOM 4332 N N . ARG B 1 241 ? 13.359 21.312 5.684 1 85.5 241 ARG B N 1
ATOM 4333 C CA . ARG B 1 241 ? 14.258 20.75 6.688 1 85.5 241 ARG B CA 1
ATOM 4334 C C . ARG B 1 241 ? 15.445 20.047 6.031 1 85.5 241 ARG B C 1
ATOM 4336 O O . ARG B 1 241 ? 16.578 20.203 6.48 1 85.5 241 ARG B O 1
ATOM 4343 N N . VAL B 1 242 ? 15.188 19.297 5 1 85.75 242 VAL B N 1
ATOM 4344 C CA . VAL B 1 242 ? 16.203 18.453 4.383 1 85.75 242 VAL B CA 1
ATOM 4345 C C . VAL B 1 242 ? 16.875 19.203 3.234 1 85.75 242 VAL B C 1
ATOM 4347 O O . VAL B 1 242 ? 17.969 18.844 2.809 1 85.75 242 VAL B O 1
ATOM 4350 N N . ASN B 1 243 ? 16.281 20.172 2.713 1 89.62 243 ASN B N 1
ATOM 4351 C CA . ASN B 1 243 ? 16.766 20.984 1.598 1 89.62 243 ASN B CA 1
ATOM 4352 C C . ASN B 1 243 ? 16.922 20.141 0.327 1 89.62 243 ASN B C 1
ATOM 4354 O O . ASN B 1 243 ? 17.797 20.406 -0.491 1 89.62 243 ASN B O 1
ATOM 4358 N N . SER B 1 244 ? 16.172 19.109 0.289 1 92.69 244 SER B N 1
ATOM 4359 C CA . SER B 1 244 ? 16.141 18.234 -0.88 1 92.69 244 SER B CA 1
ATOM 4360 C C . SER B 1 244 ? 14.859 17.422 -0.917 1 92.69 244 SER B C 1
ATOM 4362 O O . SER B 1 244 ? 14.25 17.156 0.124 1 92.69 244 SER B O 1
ATOM 4364 N N . ALA B 1 245 ? 14.422 17.156 -2.107 1 93.94 245 ALA B N 1
ATOM 4365 C CA . ALA B 1 245 ? 13.219 16.344 -2.293 1 93.94 245 ALA B CA 1
ATOM 4366 C C . ALA B 1 245 ? 13.469 15.203 -3.268 1 93.94 245 ALA B C 1
ATOM 4368 O O . ALA B 1 245 ? 14.195 15.367 -4.254 1 93.94 245 ALA B O 1
ATOM 4369 N N . LYS B 1 246 ? 12.984 14.125 -2.953 1 92.94 246 LYS B N 1
ATOM 4370 C CA . LYS B 1 246 ? 13.133 12.93 -3.781 1 92.94 246 LYS B CA 1
ATOM 4371 C C . LYS B 1 246 ? 11.945 11.992 -3.613 1 92.94 246 LYS B C 1
ATOM 4373 O O . LYS B 1 246 ? 11.32 11.953 -2.551 1 92.94 246 LYS B O 1
ATOM 4378 N N . VAL B 1 247 ? 11.703 11.297 -4.699 1 90.5 247 VAL B N 1
ATOM 4379 C CA . VAL B 1 247 ? 10.672 10.266 -4.613 1 90.5 247 VAL B CA 1
ATOM 4380 C C . VAL B 1 247 ? 11.133 9.148 -3.682 1 90.5 247 VAL B C 1
ATOM 4382 O O . VAL B 1 247 ? 12.297 8.742 -3.719 1 90.5 247 VAL B O 1
ATOM 4385 N N . GLY B 1 248 ? 10.203 8.648 -2.816 1 84.25 248 GLY B N 1
ATOM 4386 C CA . GLY B 1 248 ? 10.531 7.535 -1.945 1 84.25 248 GLY B CA 1
ATOM 4387 C C . GLY B 1 248 ? 10.922 7.973 -0.545 1 84.25 248 GLY B C 1
ATOM 4388 O O . GLY B 1 248 ? 11.062 7.137 0.353 1 84.25 248 GLY B O 1
ATOM 4389 N N . TYR B 1 249 ? 11.078 9.266 -0.393 1 85.12 249 TYR B N 1
ATOM 4390 C CA . TYR B 1 249 ? 11.375 9.758 0.949 1 85.12 249 TYR B CA 1
ATOM 4391 C C . TYR B 1 249 ? 10.219 9.477 1.901 1 85.12 249 TYR B C 1
ATOM 4393 O O . TYR B 1 249 ? 9.055 9.727 1.571 1 85.12 249 TYR B O 1
ATOM 4401 N N . GLY B 1 250 ? 10.539 8.828 3.031 1 81.56 250 GLY B N 1
ATOM 4402 C CA . GLY B 1 250 ? 9.555 8.633 4.078 1 81.56 250 GLY B CA 1
ATOM 4403 C C . GLY B 1 250 ? 8.586 7.504 3.777 1 81.56 250 GLY B C 1
ATOM 4404 O O . GLY B 1 250 ? 7.434 7.527 4.223 1 81.56 250 GLY B O 1
ATOM 4405 N N . ASP B 1 251 ? 8.914 6.582 2.979 1 79.69 251 ASP B N 1
ATOM 4406 C CA . ASP B 1 251 ? 8.047 5.457 2.635 1 79.69 251 ASP B CA 1
ATOM 4407 C C . ASP B 1 251 ? 7.578 4.723 3.887 1 79.69 251 ASP B C 1
ATOM 4409 O O . ASP B 1 251 ? 6.453 4.223 3.936 1 79.69 251 ASP B O 1
ATOM 4413 N N . SER B 1 252 ? 8.359 4.758 4.922 1 78.06 252 SER B N 1
ATOM 4414 C CA . SER B 1 252 ? 8.016 4.078 6.164 1 78.06 252 SER B CA 1
ATOM 4415 C C . SER B 1 252 ? 6.895 4.797 6.898 1 78.06 252 SER B C 1
ATOM 4417 O O . SER B 1 252 ? 6.223 4.211 7.75 1 78.06 252 SER B O 1
ATOM 4419 N N . TYR B 1 253 ? 6.695 6.039 6.512 1 87.31 253 TYR B N 1
ATOM 4420 C CA . TYR B 1 253 ? 5.703 6.844 7.215 1 87.31 253 TYR B CA 1
ATOM 4421 C C . TYR B 1 253 ? 4.293 6.32 6.961 1 87.31 253 TYR B C 1
ATOM 4423 O O . TYR B 1 253 ? 3.387 6.543 7.766 1 87.31 253 TYR B O 1
ATOM 4431 N N . LEU B 1 254 ? 4.168 5.664 5.875 1 86.88 254 LEU B N 1
ATOM 4432 C CA . LEU B 1 254 ? 2.83 5.188 5.551 1 86.88 254 LEU B CA 1
ATOM 4433 C C . LEU B 1 254 ? 2.305 4.258 6.637 1 86.88 254 LEU B C 1
ATOM 4435 O O . LEU B 1 254 ? 1.224 4.484 7.184 1 86.88 254 LEU B O 1
ATOM 4439 N N . LEU B 1 255 ? 3.082 3.275 6.965 1 83.5 255 LEU B N 1
ATOM 4440 C CA . LEU B 1 255 ? 2.691 2.334 8.008 1 83.5 255 LEU B CA 1
ATOM 4441 C C . LEU B 1 255 ? 2.594 3.029 9.359 1 83.5 255 LEU B C 1
ATOM 4443 O O . LEU B 1 255 ? 1.682 2.754 10.141 1 83.5 255 LEU B O 1
ATOM 4447 N N . GLN B 1 256 ? 3.551 3.873 9.57 1 87.56 256 GLN B N 1
ATOM 4448 C CA . GLN B 1 256 ? 3.598 4.547 10.867 1 87.56 256 GLN B CA 1
ATOM 4449 C C . GLN B 1 256 ? 2.361 5.414 11.078 1 87.56 256 GLN B C 1
ATOM 4451 O O . GLN B 1 256 ? 1.828 5.48 12.188 1 87.56 256 GLN B O 1
ATOM 4456 N N . THR B 1 257 ? 1.973 6.078 10 1 92.38 257 THR B N 1
ATOM 4457 C CA . THR B 1 257 ? 0.786 6.918 10.141 1 92.38 257 THR B CA 1
ATOM 4458 C C . THR B 1 257 ? -0.447 6.062 10.43 1 92.38 257 THR B C 1
ATOM 4460 O O . THR B 1 257 ? -1.335 6.477 11.18 1 92.38 257 THR B O 1
ATOM 4463 N N . LEU B 1 258 ? -0.482 4.926 9.875 1 88.38 258 LEU B N 1
ATOM 4464 C CA . LEU B 1 258 ? -1.592 4.02 10.156 1 88.38 258 LEU B CA 1
ATOM 4465 C C . LEU B 1 258 ? -1.559 3.547 11.602 1 88.38 258 LEU B C 1
ATOM 4467 O O . LEU B 1 258 ? -2.6 3.479 12.258 1 88.38 258 LEU B O 1
ATOM 4471 N N . ILE B 1 259 ? -0.372 3.225 12.07 1 86.31 259 ILE B N 1
ATOM 4472 C CA . ILE B 1 259 ? -0.202 2.805 13.461 1 86.31 259 ILE B CA 1
ATOM 4473 C C . ILE B 1 259 ? -0.701 3.902 14.391 1 86.31 259 ILE B C 1
ATOM 4475 O O . ILE B 1 259 ? -1.455 3.633 15.328 1 86.31 259 ILE B O 1
ATOM 4479 N N . VAL B 1 260 ? -0.31 5.062 14.062 1 90.81 260 VAL B N 1
ATOM 4480 C CA . VAL B 1 260 ? -0.661 6.207 14.891 1 90.81 260 VAL B CA 1
ATOM 4481 C C . VAL B 1 260 ? -2.176 6.398 14.898 1 90.81 260 VAL B C 1
ATOM 4483 O O . VAL B 1 260 ? -2.766 6.703 15.938 1 90.81 260 VAL B O 1
ATOM 4486 N N . CYS B 1 261 ? -2.783 6.258 13.789 1 90.44 261 CYS B N 1
ATOM 4487 C CA . CYS B 1 261 ? -4.23 6.414 13.703 1 90.44 261 CYS B CA 1
ATOM 4488 C C . CYS B 1 261 ? -4.945 5.336 14.508 1 90.44 261 CYS B C 1
ATOM 4490 O O . CYS B 1 261 ? -5.871 5.629 15.258 1 90.44 261 CYS B O 1
ATOM 4492 N N . VAL B 1 262 ? -4.48 4.121 14.391 1 83.88 262 VAL B N 1
ATOM 4493 C CA . VAL B 1 262 ? -5.121 3.016 15.094 1 83.88 262 VAL B CA 1
ATOM 4494 C C . VAL B 1 262 ? -4.922 3.174 16.594 1 83.88 262 VAL B C 1
ATOM 4496 O O . VAL B 1 262 ? -5.879 3.066 17.375 1 83.88 262 VAL B O 1
ATOM 4499 N N . ILE B 1 263 ? -3.719 3.492 16.938 1 83.88 263 ILE B N 1
ATOM 4500 C CA . ILE B 1 263 ? -3.398 3.672 18.344 1 83.88 263 ILE B CA 1
ATOM 4501 C C . ILE B 1 263 ? -4.125 4.902 18.891 1 83.88 263 ILE B C 1
ATOM 4503 O O . ILE B 1 263 ? -4.559 4.918 20.047 1 83.88 263 ILE B O 1
ATOM 4507 N N . GLY B 1 264 ? -4.25 5.891 18.062 1 88.19 264 GLY B N 1
ATOM 4508 C CA . GLY B 1 264 ? -4.898 7.133 18.453 1 88.19 264 GLY B CA 1
ATOM 4509 C C . GLY B 1 264 ? -6.402 7.004 18.609 1 88.19 264 GLY B C 1
ATOM 4510 O O . GLY B 1 264 ? -7.074 7.945 19.016 1 88.19 264 GLY B O 1
ATOM 4511 N N . GLY B 1 265 ? -6.945 5.84 18.219 1 84.12 265 GLY B N 1
ATOM 4512 C CA . GLY B 1 265 ? -8.359 5.59 18.438 1 84.12 265 GLY B CA 1
ATOM 4513 C C . GLY B 1 265 ? -9.211 5.812 17.203 1 84.12 265 GLY B C 1
ATOM 4514 O O . GLY B 1 265 ? -10.445 5.848 17.297 1 84.12 265 GLY B O 1
ATOM 4515 N N . ILE B 1 266 ? -8.602 6.031 16.109 1 87.5 266 ILE B N 1
ATOM 4516 C CA . ILE B 1 266 ? -9.352 6.176 14.859 1 87.5 266 ILE B CA 1
ATOM 4517 C C . ILE B 1 266 ? -9.789 4.801 14.359 1 87.5 266 ILE B C 1
ATOM 4519 O O . ILE B 1 266 ? -8.992 3.863 14.32 1 87.5 266 ILE B O 1
ATOM 4523 N N . ASP B 1 267 ? -11.031 4.668 14.07 1 81.5 267 ASP B N 1
ATOM 4524 C CA . ASP B 1 267 ? -11.523 3.43 13.469 1 81.5 267 ASP B CA 1
ATOM 4525 C C . ASP B 1 267 ? -11.305 3.428 11.961 1 81.5 267 ASP B C 1
ATOM 4527 O O . ASP B 1 267 ? -11.898 4.234 11.242 1 81.5 267 ASP B O 1
ATOM 4531 N N . PRO B 1 268 ? -10.547 2.537 11.547 1 77.38 268 PRO B N 1
ATOM 4532 C CA . PRO B 1 268 ? -10.281 2.516 10.109 1 77.38 268 PRO B CA 1
ATOM 4533 C C . PRO B 1 268 ? -11.523 2.211 9.273 1 77.38 268 PRO B C 1
ATOM 4535 O O . PRO B 1 268 ? -11.531 2.439 8.062 1 77.38 268 PRO B O 1
ATOM 4538 N N . ASN B 1 269 ? -12.523 1.671 9.891 1 77.94 269 ASN B N 1
ATOM 4539 C CA . ASN B 1 269 ? -13.781 1.432 9.188 1 77.94 269 ASN B CA 1
ATOM 4540 C C . ASN B 1 269 ? -14.633 2.695 9.109 1 77.94 269 ASN B C 1
ATOM 4542 O O . ASN B 1 269 ? -15.648 2.721 8.414 1 77.94 269 ASN B O 1
ATOM 4546 N N . GLY B 1 270 ? -14.195 3.682 9.773 1 85.19 270 GLY B N 1
ATOM 4547 C CA . GLY B 1 270 ? -14.82 4.988 9.641 1 85.19 270 GLY B CA 1
ATOM 4548 C C . GLY B 1 270 ? -15.742 5.332 10.797 1 85.19 270 GLY B C 1
ATOM 4549 O O . GLY B 1 270 ? -16.141 4.457 11.562 1 85.19 270 GLY B O 1
ATOM 4550 N N . GLY B 1 271 ? -15.969 6.633 10.984 1 87.25 271 GLY B N 1
ATOM 4551 C CA . GLY B 1 271 ? -17.062 7.148 11.797 1 87.25 271 GLY B CA 1
ATOM 4552 C C . GLY B 1 271 ? -16.656 7.406 13.242 1 87.25 271 GLY B C 1
ATOM 4553 O O . GLY B 1 271 ? -17.453 7.922 14.031 1 87.25 271 GLY B O 1
ATOM 4554 N N . ARG B 1 272 ? -15.453 7.035 13.562 1 87.31 272 ARG B N 1
ATOM 4555 C CA . ARG B 1 272 ? -15.07 7.227 14.961 1 87.31 272 ARG B CA 1
ATOM 4556 C C . ARG B 1 272 ? -13.625 7.711 15.07 1 87.31 272 ARG B C 1
ATOM 4558 O O . ARG B 1 272 ? -12.75 7.242 14.336 1 87.31 272 ARG B O 1
ATOM 4565 N N . GLY B 1 273 ? -13.445 8.68 16 1 88.5 273 GLY B N 1
ATOM 4566 C CA . GLY B 1 273 ? -12.094 9.156 16.266 1 88.5 273 GLY B CA 1
ATOM 4567 C C . GLY B 1 273 ? -12.039 10.648 16.516 1 88.5 273 GLY B C 1
ATOM 4568 O O . GLY B 1 273 ? -12.977 11.383 16.188 1 88.5 273 GLY B O 1
ATOM 4569 N N . LYS B 1 274 ? -10.984 11.023 17.234 1 91.75 274 LYS B N 1
ATOM 4570 C CA . LYS B 1 274 ? -10.766 12.438 17.531 1 91.75 274 LYS B CA 1
ATOM 4571 C C . LYS B 1 274 ? -9.32 12.844 17.219 1 91.75 274 LYS B C 1
ATOM 4573 O O . LYS B 1 274 ? -8.406 12.023 17.312 1 91.75 274 LYS B O 1
ATOM 4578 N N . VAL B 1 275 ? -9.227 14.109 16.953 1 94.19 275 VAL B N 1
ATOM 4579 C CA . VAL B 1 275 ? -7.918 14.648 16.578 1 94.19 275 VAL B CA 1
ATOM 4580 C C . VAL B 1 275 ? -6.961 14.523 17.766 1 94.19 275 VAL B C 1
ATOM 4582 O O . VAL B 1 275 ? -5.773 14.234 17.594 1 94.19 275 VAL B O 1
ATOM 4585 N N . TRP B 1 276 ? -7.43 14.68 18.953 1 91.44 276 TRP B N 1
ATOM 4586 C CA . TRP B 1 276 ? -6.578 14.68 20.125 1 91.44 276 TRP B CA 1
ATOM 4587 C C . TRP B 1 276 ? -5.918 13.312 20.328 1 91.44 276 TRP B C 1
ATOM 4589 O O . TRP B 1 276 ? -4.777 13.227 20.797 1 91.44 276 TRP B O 1
ATOM 4599 N N . GLY B 1 277 ? -6.609 12.227 20.047 1 90.88 277 GLY B N 1
ATOM 4600 C CA . GLY B 1 277 ? -6.012 10.906 20.109 1 90.88 277 GLY B CA 1
ATOM 4601 C C . GLY B 1 277 ? -4.836 10.734 19.172 1 90.88 277 GLY B C 1
ATOM 4602 O O . GLY B 1 277 ? -3.816 10.141 19.531 1 90.88 277 GLY B O 1
ATOM 4603 N N . VAL B 1 278 ? -4.996 11.289 18.031 1 93.5 278 VAL B N 1
ATOM 4604 C CA . VAL B 1 278 ? -3.943 11.203 17.031 1 93.5 278 VAL B CA 1
ATOM 4605 C C . VAL B 1 278 ? -2.736 12.023 17.484 1 93.5 278 VAL B C 1
ATOM 4607 O O . VAL B 1 278 ? -1.592 11.594 17.312 1 93.5 278 VAL B O 1
ATOM 4610 N N . LEU B 1 279 ? -2.98 13.18 18.094 1 93.94 279 LEU B N 1
ATOM 4611 C CA . LEU B 1 279 ? -1.896 14.039 18.547 1 93.94 279 LEU B CA 1
ATOM 4612 C C . LEU B 1 279 ? -1.07 13.344 19.625 1 93.94 279 LEU B C 1
ATOM 4614 O O . LEU B 1 279 ? 0.161 13.375 19.594 1 93.94 279 LEU B O 1
ATOM 4618 N N . ILE B 1 280 ? -1.688 12.688 20.516 1 90.81 280 ILE B N 1
ATOM 4619 C CA . ILE B 1 280 ? -0.998 11.977 21.578 1 90.81 280 ILE B CA 1
ATOM 4620 C C . ILE B 1 280 ? -0.194 10.82 20.984 1 90.81 280 ILE B C 1
ATOM 4622 O O . ILE B 1 280 ? 0.951 10.586 21.391 1 90.81 280 ILE B O 1
ATOM 4626 N N . ALA B 1 281 ? -0.813 10.156 20.062 1 91.06 281 ALA B N 1
ATOM 4627 C CA . ALA B 1 281 ? -0.148 9.023 19.438 1 91.06 281 ALA B CA 1
ATOM 4628 C C . ALA B 1 281 ? 1.077 9.477 18.641 1 91.06 281 ALA B C 1
ATOM 4630 O O . ALA B 1 281 ? 2.088 8.766 18.594 1 91.06 281 ALA B O 1
ATOM 4631 N N . VAL B 1 282 ? 0.987 10.602 18 1 93.69 282 VAL B N 1
ATOM 4632 C CA . VAL B 1 282 ? 2.111 11.148 17.25 1 93.69 282 VAL B CA 1
ATOM 4633 C C . VAL B 1 282 ? 3.273 11.438 18.203 1 93.69 282 VAL B C 1
ATOM 4635 O O . VAL B 1 282 ? 4.426 11.141 17.891 1 93.69 282 VAL B O 1
ATOM 4638 N N . ILE B 1 283 ? 2.969 12.039 19.281 1 89.5 283 ILE B N 1
ATOM 4639 C CA . ILE B 1 283 ? 3.994 12.359 20.281 1 89.5 283 ILE B CA 1
ATOM 4640 C C . ILE B 1 283 ? 4.633 11.07 20.797 1 89.5 283 ILE B C 1
ATOM 4642 O O . ILE B 1 283 ? 5.859 10.984 20.906 1 89.5 283 ILE B O 1
ATOM 4646 N N . MET B 1 284 ? 3.807 10.102 21.062 1 87.88 284 MET B N 1
ATOM 4647 C CA . MET B 1 284 ? 4.301 8.805 21.516 1 87.88 284 MET B CA 1
ATOM 4648 C C . MET B 1 284 ? 5.242 8.188 20.484 1 87.88 284 MET B C 1
ATOM 4650 O O . MET B 1 284 ? 6.312 7.684 20.844 1 87.88 284 MET B O 1
ATOM 4654 N N . MET B 1 285 ? 4.812 8.25 19.297 1 87.62 285 MET B N 1
ATOM 4655 C CA . MET B 1 285 ? 5.613 7.668 18.234 1 87.62 285 MET B CA 1
ATOM 4656 C C . MET B 1 285 ? 6.941 8.398 18.078 1 87.62 285 MET B C 1
ATOM 4658 O O . MET B 1 285 ? 7.965 7.781 17.781 1 87.62 285 MET B O 1
ATOM 4662 N N . GLN B 1 286 ? 6.891 9.633 18.234 1 88.19 286 GLN B N 1
ATOM 4663 C CA . GLN B 1 286 ? 8.117 10.422 18.141 1 88.19 286 GLN B CA 1
ATOM 4664 C C . GLN B 1 286 ? 9.086 10.07 19.266 1 88.19 286 GLN B C 1
ATOM 4666 O O . GLN B 1 286 ? 10.297 10.008 19.047 1 88.19 286 GLN B O 1
ATOM 4671 N N . ILE B 1 287 ? 8.57 9.922 20.453 1 86 287 ILE B N 1
ATOM 4672 C CA . ILE B 1 287 ? 9.406 9.531 21.578 1 86 287 ILE B CA 1
ATOM 4673 C C . ILE B 1 287 ? 10.055 8.18 21.297 1 86 287 ILE B C 1
ATOM 4675 O O . ILE B 1 287 ? 11.258 8 21.531 1 86 287 ILE B O 1
ATOM 4679 N N . LEU B 1 288 ? 9.305 7.281 20.75 1 85.94 288 LEU B N 1
ATOM 4680 C CA . LEU B 1 288 ? 9.82 5.961 20.406 1 85.94 288 LEU B CA 1
ATOM 4681 C C . LEU B 1 288 ? 10.883 6.051 19.328 1 85.94 288 LEU B C 1
ATOM 4683 O O . LEU B 1 288 ? 11.93 5.406 19.422 1 85.94 288 LEU B O 1
ATOM 4687 N N . SER B 1 289 ? 10.516 6.789 18.359 1 86.81 289 SER B N 1
ATOM 4688 C CA . SER B 1 289 ? 11.461 6.973 17.266 1 86.81 289 SER B CA 1
ATOM 4689 C C . SER B 1 289 ? 12.773 7.566 17.766 1 86.81 289 SER B C 1
ATOM 4691 O O . SER B 1 289 ? 13.852 7.145 17.328 1 86.81 289 SER B O 1
ATOM 4693 N N . SER B 1 290 ? 12.711 8.547 18.641 1 86.62 290 SER B N 1
ATOM 4694 C CA . SER B 1 290 ? 13.906 9.164 19.219 1 86.62 290 SER B CA 1
ATOM 4695 C C . SER B 1 290 ? 14.688 8.164 20.062 1 86.62 290 SER B C 1
ATOM 4697 O O . SER B 1 290 ? 15.922 8.141 20.016 1 86.62 290 SER B O 1
ATOM 4699 N N . ALA B 1 291 ? 14.016 7.375 20.797 1 85.25 291 ALA B N 1
ATOM 4700 C CA . ALA B 1 291 ? 14.664 6.336 21.594 1 85.25 291 ALA B CA 1
ATOM 4701 C C . ALA B 1 291 ? 15.43 5.363 20.703 1 85.25 291 ALA B C 1
ATOM 4703 O O . ALA B 1 291 ? 16.562 4.984 21.016 1 85.25 291 ALA B O 1
ATOM 4704 N N . PHE B 1 292 ? 14.828 4.984 19.609 1 85.81 292 PHE B N 1
ATOM 4705 C CA . PHE B 1 292 ? 15.469 4.059 18.688 1 85.81 292 PHE B CA 1
ATOM 4706 C C . PHE B 1 292 ? 16.719 4.684 18.078 1 85.81 292 PHE B C 1
ATOM 4708 O O . PHE B 1 292 ? 17.703 3.99 17.812 1 85.81 292 PHE B O 1
ATOM 4715 N N . THR B 1 293 ? 16.609 5.953 17.844 1 83.44 293 THR B N 1
ATOM 4716 C CA . THR B 1 293 ? 17.75 6.668 17.281 1 83.44 293 THR B CA 1
ATOM 4717 C C . THR B 1 293 ? 18.906 6.73 18.281 1 83.44 293 THR B C 1
ATOM 4719 O O . THR B 1 293 ? 20.062 6.52 17.922 1 83.44 293 THR B O 1
ATOM 4722 N N . ILE B 1 294 ? 18.578 7.02 19.531 1 84.06 294 ILE B N 1
ATOM 4723 C CA . ILE B 1 294 ? 19.578 7.078 20.578 1 84.06 294 ILE B CA 1
ATOM 4724 C C . ILE B 1 294 ? 20.234 5.707 20.75 1 84.06 294 ILE B C 1
ATOM 4726 O O . ILE B 1 294 ? 21.438 5.609 20.984 1 84.06 294 ILE B O 1
ATOM 4730 N N . MET B 1 295 ? 19.422 4.664 20.531 1 85.5 295 MET B N 1
ATOM 4731 C CA . MET B 1 295 ? 19.922 3.297 20.641 1 85.5 295 MET B CA 1
ATOM 4732 C C . MET B 1 295 ? 20.688 2.887 19.391 1 85.5 295 MET B C 1
ATOM 4734 O O . MET B 1 295 ? 21.203 1.773 19.312 1 85.5 295 MET B O 1
ATOM 4738 N N . SER B 1 296 ? 20.703 3.762 18.359 1 87.56 296 SER B N 1
ATOM 4739 C CA . SER B 1 296 ? 21.406 3.543 17.094 1 87.56 296 SER B CA 1
ATOM 4740 C C . SER B 1 296 ? 20.906 2.283 16.391 1 87.56 296 SER B C 1
ATOM 4742 O O . SER B 1 296 ? 21.688 1.485 15.891 1 87.56 296 SER B O 1
ATOM 4744 N N . LEU B 1 297 ? 19.688 2.117 16.531 1 85.75 297 LEU B N 1
ATOM 4745 C CA . LEU B 1 297 ? 19.094 0.983 15.82 1 85.75 297 LEU B CA 1
ATOM 4746 C C . LEU B 1 297 ? 19.156 1.193 14.312 1 85.75 297 LEU B C 1
ATOM 4748 O O . LEU B 1 297 ? 18.938 2.309 13.828 1 85.75 297 LEU B O 1
ATOM 4752 N N . SER B 1 298 ? 19.438 0.119 13.578 1 85.75 298 SER B N 1
ATOM 4753 C CA . SER B 1 298 ? 19.453 0.188 12.125 1 85.75 298 SER B CA 1
ATOM 4754 C C . SER B 1 298 ? 18.062 0.437 11.57 1 85.75 298 SER B C 1
ATOM 4756 O O . SER B 1 298 ? 17.062 0.124 12.219 1 85.75 298 SER B O 1
ATOM 4758 N N . PRO B 1 299 ? 17.938 1.046 10.414 1 78.88 299 PRO B N 1
ATOM 4759 C CA . PRO B 1 299 ? 16.641 1.25 9.773 1 78.88 299 PRO B CA 1
ATOM 4760 C C . PRO B 1 299 ? 15.883 -0.056 9.547 1 78.88 299 PRO B C 1
ATOM 4762 O O . PRO B 1 299 ? 14.648 -0.069 9.578 1 78.88 299 PRO B O 1
ATOM 4765 N N . TYR B 1 300 ? 16.625 -1.126 9.469 1 80.5 300 TYR B N 1
ATOM 4766 C CA . TYR B 1 300 ? 16.016 -2.43 9.25 1 80.5 300 TYR B CA 1
ATOM 4767 C C . TYR B 1 300 ? 15.32 -2.924 10.516 1 80.5 300 TYR B C 1
ATOM 4769 O O . TYR B 1 300 ? 14.188 -3.424 10.461 1 80.5 300 TYR B O 1
ATOM 4777 N N . THR B 1 301 ? 16 -2.703 11.562 1 84.25 301 THR B N 1
ATOM 4778 C CA . THR B 1 301 ? 15.43 -3.111 12.844 1 84.25 301 THR B CA 1
ATOM 4779 C C . THR B 1 301 ? 14.211 -2.268 13.188 1 84.25 301 THR B C 1
ATOM 4781 O O . THR B 1 301 ? 13.227 -2.779 13.727 1 84.25 301 THR B O 1
ATOM 4784 N N . LYS B 1 302 ? 14.305 -1 12.859 1 83.94 302 LYS B N 1
ATOM 4785 C CA . LYS B 1 302 ? 13.164 -0.122 13.109 1 83.94 302 LYS B CA 1
ATOM 4786 C C . LYS B 1 302 ? 11.938 -0.573 12.312 1 83.94 302 LYS B C 1
ATOM 4788 O O . LYS B 1 302 ? 10.828 -0.598 12.844 1 83.94 302 LYS B O 1
ATOM 4793 N N . LYS B 1 303 ? 12.18 -0.951 11.078 1 82.75 303 LYS B N 1
ATOM 4794 C CA . LYS B 1 303 ? 11.086 -1.438 10.25 1 82.75 303 LYS B CA 1
ATOM 4795 C C . LYS B 1 303 ? 10.445 -2.688 10.852 1 82.75 303 LYS B C 1
ATOM 4797 O O . LYS B 1 303 ? 9.219 -2.826 10.852 1 82.75 303 LYS B O 1
ATOM 4802 N N . LEU B 1 304 ? 11.266 -3.561 11.32 1 86.31 304 LEU B N 1
ATOM 4803 C CA . LEU B 1 304 ? 10.789 -4.777 11.969 1 86.31 304 LEU B CA 1
ATOM 4804 C C . LEU B 1 304 ? 9.938 -4.441 13.195 1 86.31 304 LEU B C 1
ATOM 4806 O O . LEU B 1 304 ? 8.859 -5.012 13.375 1 86.31 304 LEU B O 1
ATOM 4810 N N . ILE B 1 305 ? 10.391 -3.535 13.945 1 86.25 305 ILE B N 1
ATOM 4811 C CA . ILE B 1 305 ? 9.695 -3.162 15.164 1 86.25 305 ILE B CA 1
ATOM 4812 C C . ILE B 1 305 ? 8.352 -2.535 14.82 1 86.25 305 ILE B C 1
ATOM 4814 O O . ILE B 1 305 ? 7.332 -2.859 15.438 1 86.25 305 ILE B O 1
ATOM 4818 N N . TRP B 1 306 ? 8.328 -1.681 13.805 1 84.5 306 TRP B N 1
ATOM 4819 C CA . TRP B 1 306 ? 7.082 -1.05 13.398 1 84.5 306 TRP B CA 1
ATOM 4820 C C . TRP B 1 306 ? 6.082 -2.09 12.898 1 84.5 306 TRP B C 1
ATOM 4822 O O . TRP B 1 306 ? 4.891 -2.006 13.203 1 84.5 306 TRP B O 1
ATOM 4832 N N . GLY B 1 307 ? 6.602 -3.035 12.156 1 84.06 307 GLY B N 1
ATOM 4833 C CA . GLY B 1 307 ? 5.738 -4.121 11.719 1 84.06 307 GLY B CA 1
ATOM 4834 C C . GLY B 1 307 ? 5.148 -4.918 12.859 1 84.06 307 GLY B C 1
ATOM 4835 O O . GLY B 1 307 ? 3.943 -5.18 12.891 1 84.06 307 GLY B O 1
ATOM 4836 N N . ILE B 1 308 ? 5.938 -5.23 13.828 1 88.06 308 ILE B N 1
ATOM 4837 C CA . ILE B 1 308 ? 5.5 -5.969 15.008 1 88.06 308 ILE B CA 1
ATOM 4838 C C . ILE B 1 308 ? 4.477 -5.141 15.781 1 88.06 308 ILE B C 1
ATOM 4840 O O . ILE B 1 308 ? 3.455 -5.664 16.234 1 88.06 308 ILE B O 1
ATOM 4844 N N . MET B 1 309 ? 4.766 -3.873 15.852 1 83.56 309 MET B N 1
ATOM 4845 C CA . MET B 1 309 ? 3.898 -2.98 16.609 1 83.56 309 MET B CA 1
ATOM 4846 C C . MET B 1 309 ? 2.496 -2.943 16.016 1 83.56 309 MET B C 1
ATOM 4848 O O . MET B 1 309 ? 1.504 -3 16.75 1 83.56 309 MET B O 1
ATOM 4852 N N . LEU B 1 310 ? 2.398 -2.801 14.719 1 81.69 310 LEU B N 1
ATOM 4853 C CA . LEU B 1 310 ? 1.081 -2.736 14.094 1 81.69 310 LEU B CA 1
ATOM 4854 C C . LEU B 1 310 ? 0.319 -4.043 14.297 1 81.69 310 LEU B C 1
ATOM 4856 O O . LEU B 1 310 ? -0.871 -4.027 14.617 1 81.69 310 LEU B O 1
ATOM 4860 N N . VAL B 1 311 ? 0.994 -5.129 14.156 1 83.94 311 VAL B N 1
ATOM 4861 C CA . VAL B 1 311 ? 0.372 -6.438 14.336 1 83.94 311 VAL B CA 1
ATOM 4862 C C . VAL B 1 311 ? -0.105 -6.594 15.773 1 83.94 311 VAL B C 1
ATOM 4864 O O . VAL B 1 311 ? -1.207 -7.09 16.031 1 83.94 311 VAL B O 1
ATOM 4867 N N . LEU B 1 312 ? 0.703 -6.133 16.672 1 83.5 312 LEU B N 1
ATOM 4868 C CA . LEU B 1 312 ? 0.359 -6.227 18.094 1 83.5 312 LEU B CA 1
ATOM 4869 C C . LEU B 1 312 ? -0.847 -5.352 18.406 1 83.5 312 LEU B C 1
ATOM 4871 O O . LEU B 1 312 ? -1.732 -5.766 19.172 1 83.5 312 LEU B O 1
ATOM 4875 N N . VAL B 1 313 ? -0.835 -4.172 17.891 1 79.06 313 VAL B N 1
ATOM 4876 C CA . VAL B 1 313 ? -1.931 -3.244 18.156 1 79.06 313 VAL B CA 1
ATOM 4877 C C . VAL B 1 313 ? -3.236 -3.818 17.609 1 79.06 313 VAL B C 1
ATOM 4879 O O . VAL B 1 313 ? -4.281 -3.723 18.266 1 79.06 313 VAL B O 1
ATOM 4882 N N . LEU B 1 314 ? -3.191 -4.379 16.484 1 78.62 314 LEU B N 1
ATOM 4883 C CA . LEU B 1 314 ? -4.379 -4.992 15.898 1 78.62 314 LEU B CA 1
ATOM 4884 C C . LEU B 1 314 ? -4.852 -6.172 16.734 1 78.62 314 LEU B C 1
ATOM 4886 O O . LEU B 1 314 ? -6.055 -6.367 16.922 1 78.62 314 LEU B O 1
ATOM 4890 N N . GLY B 1 315 ? -3.932 -6.965 17.203 1 78.88 315 GLY B N 1
ATOM 4891 C CA . GLY B 1 315 ? -4.266 -8.086 18.062 1 78.88 315 GLY B CA 1
ATOM 4892 C C . GLY B 1 315 ? -4.863 -7.656 19.391 1 78.88 315 GLY B C 1
ATOM 4893 O O . GLY B 1 315 ? -5.84 -8.242 19.859 1 78.88 315 GLY B O 1
ATOM 4894 N N . LEU B 1 316 ? -4.312 -6.648 19.953 1 76.06 316 LEU B N 1
ATOM 4895 C CA . LEU B 1 316 ? -4.773 -6.152 21.25 1 76.06 316 LEU B CA 1
ATOM 4896 C C . LEU B 1 316 ? -6.176 -5.562 21.141 1 76.06 316 LEU B C 1
ATOM 4898 O O . LEU B 1 316 ? -6.996 -5.73 22.031 1 76.06 316 LEU B O 1
ATOM 4902 N N . ASN B 1 317 ? -6.41 -4.816 20.078 1 70.5 317 ASN B N 1
ATOM 4903 C CA . ASN B 1 317 ? -7.742 -4.254 19.859 1 70.5 317 ASN B CA 1
ATOM 4904 C C . ASN B 1 317 ? -8.805 -5.34 19.812 1 70.5 317 ASN B C 1
ATOM 4906 O O . ASN B 1 317 ? -9.922 -5.152 20.312 1 70.5 317 ASN B O 1
ATOM 4910 N N . PHE B 1 318 ? -8.523 -6.406 19.344 1 71 318 PHE B N 1
ATOM 4911 C CA . PHE B 1 318 ? -9.438 -7.543 19.266 1 71 318 PHE B CA 1
ATOM 4912 C C . PHE B 1 318 ? -9.711 -8.109 20.656 1 71 318 PHE B C 1
ATOM 4914 O O . PHE B 1 318 ? -10.859 -8.414 20.984 1 71 318 PHE B O 1
ATOM 4921 N N . ILE B 1 319 ? -8.586 -8.258 21.375 1 71.5 319 ILE B N 1
ATOM 4922 C CA . ILE B 1 319 ? -8.711 -8.852 22.703 1 71.5 319 ILE B CA 1
ATOM 4923 C C . ILE B 1 319 ? -9.555 -7.938 23.594 1 71.5 319 ILE B C 1
ATOM 4925 O O . ILE B 1 319 ? -10.414 -8.414 24.328 1 71.5 319 ILE B O 1
ATOM 4929 N N . ILE B 1 320 ? -9.352 -6.684 23.484 1 71.25 320 ILE B N 1
ATOM 4930 C CA . ILE B 1 320 ? -10.07 -5.711 24.297 1 71.25 320 ILE B CA 1
ATOM 4931 C C . ILE B 1 320 ? -11.547 -5.707 23.906 1 71.25 320 ILE B C 1
ATOM 4933 O O . ILE B 1 320 ? -12.422 -5.672 24.766 1 71.25 320 ILE B O 1
ATOM 4937 N N . LYS B 1 321 ? -11.781 -5.73 22.578 1 69.88 321 LYS B N 1
ATOM 4938 C CA . LYS B 1 321 ? -13.164 -5.75 22.109 1 69.88 321 LYS B CA 1
ATOM 4939 C C . LYS B 1 321 ? -13.875 -7.031 22.547 1 69.88 321 LYS B C 1
ATOM 4941 O O . LYS B 1 321 ? -15.055 -7 22.906 1 69.88 321 LYS B O 1
ATOM 4946 N N . LYS B 1 322 ? -13.156 -8.102 22.422 1 69.56 322 LYS B N 1
ATOM 4947 C CA . LYS B 1 322 ? -13.719 -9.383 22.828 1 69.56 322 LYS B CA 1
ATOM 4948 C C . LYS B 1 322 ? -14.07 -9.375 24.312 1 69.56 322 LYS B C 1
ATOM 4950 O O . LYS B 1 322 ? -15.141 -9.852 24.703 1 69.56 322 LYS B O 1
ATOM 4955 N N . TYR B 1 323 ? -13.18 -8.797 25.047 1 64.56 323 TYR B N 1
ATOM 4956 C CA . TYR B 1 323 ? -13.398 -8.797 26.484 1 64.56 323 TYR B CA 1
ATOM 4957 C C . TYR B 1 323 ? -14.43 -7.746 26.875 1 64.56 323 TYR B C 1
ATOM 4959 O O . TYR B 1 323 ? -15.195 -7.945 27.828 1 64.56 323 TYR B O 1
ATOM 4967 N N . SER B 1 324 ? -14.422 -6.637 26.188 1 62.66 324 SER B N 1
ATOM 4968 C CA . SER B 1 324 ? -15.422 -5.613 26.484 1 62.66 324 SER B CA 1
ATOM 4969 C C . SER B 1 324 ? -16.828 -6.098 26.125 1 62.66 324 SER B C 1
ATOM 4971 O O . SER B 1 324 ? -17.797 -5.781 26.828 1 62.66 324 SER B O 1
ATOM 4973 N N . GLY B 1 325 ? -16.812 -6.773 24.984 1 58.84 325 GLY B N 1
ATOM 4974 C CA . GLY B 1 325 ? -18.094 -7.355 24.609 1 58.84 325 GLY B CA 1
ATOM 4975 C C . GLY B 1 325 ? -18.578 -8.391 25.609 1 58.84 325 GLY B C 1
ATOM 4976 O O . GLY B 1 325 ? -19.766 -8.43 25.938 1 58.84 325 GLY B O 1
ATOM 4977 N N . MET B 1 326 ? -17.719 -9.133 26.078 1 59.72 326 MET B N 1
ATOM 4978 C CA . MET B 1 326 ? -18.062 -10.164 27.047 1 59.72 326 MET B CA 1
ATOM 4979 C C . MET B 1 326 ? -18.516 -9.539 28.375 1 59.72 326 MET B C 1
ATOM 4981 O O . MET B 1 326 ? -19.438 -10.031 29.016 1 59.72 326 MET B O 1
ATOM 4985 N N . ARG B 1 327 ? -17.875 -8.445 28.672 1 57.28 327 ARG B N 1
ATOM 4986 C CA . ARG B 1 327 ? -18.234 -7.758 29.906 1 57.28 327 ARG B CA 1
ATOM 4987 C C . ARG B 1 327 ? -19.625 -7.148 29.797 1 57.28 327 ARG B C 1
ATOM 4989 O O . ARG B 1 327 ? -20.391 -7.164 30.766 1 57.28 327 ARG B O 1
ATOM 4996 N N . MET B 1 328 ? -19.891 -6.664 28.656 1 59.06 328 MET B N 1
ATOM 4997 C CA . MET B 1 328 ? -21.219 -6.086 28.469 1 59.06 328 MET B CA 1
ATOM 4998 C C . MET B 1 328 ? -22.297 -7.164 28.516 1 59.06 328 MET B C 1
ATOM 5000 O O . MET B 1 328 ? -23.375 -6.941 29.078 1 59.06 328 MET B O 1
ATOM 5004 N N . LEU B 1 329 ? -21.969 -8.234 27.859 1 60.44 329 LEU B N 1
ATOM 5005 C CA . LEU B 1 329 ? -22.906 -9.352 27.891 1 60.44 329 LEU B CA 1
ATOM 5006 C C . LEU B 1 329 ? -23.094 -9.859 29.312 1 60.44 329 LEU B C 1
ATOM 5008 O O . LEU B 1 329 ? -24.203 -10.18 29.719 1 60.44 329 LEU B O 1
ATOM 5012 N N . LYS B 1 330 ? -22.094 -9.977 30.062 1 59.97 330 LYS B N 1
ATOM 5013 C CA . LYS B 1 330 ? -22.172 -10.438 31.438 1 59.97 330 LYS B CA 1
ATOM 5014 C C . LYS B 1 330 ? -22.922 -9.438 32.312 1 59.97 330 LYS B C 1
ATOM 5016 O O . LYS B 1 330 ? -23.703 -9.828 33.188 1 59.97 330 LYS B O 1
ATOM 5021 N N . ALA B 1 331 ? -22.656 -8.227 32 1 60.94 331 ALA B N 1
ATOM 5022 C CA . ALA B 1 331 ? -23.359 -7.176 32.719 1 60.94 331 ALA B CA 1
ATOM 5023 C C . ALA B 1 331 ? -24.859 -7.199 32.438 1 60.94 331 ALA B C 1
ATOM 5025 O O . ALA B 1 331 ? -25.672 -6.977 33.344 1 60.94 331 ALA B O 1
ATOM 5026 N N . SER B 1 332 ? -25.078 -7.445 31.172 1 65.75 332 SER B N 1
ATOM 5027 C CA . SER B 1 332 ? -26.484 -7.551 30.797 1 65.75 332 SER B CA 1
ATOM 5028 C C . SER B 1 332 ? -27.125 -8.766 31.438 1 65.75 332 SER B C 1
ATOM 5030 O O . SER B 1 332 ? -28.297 -8.711 31.859 1 65.75 332 SER B O 1
ATOM 5032 N N . LEU B 1 333 ? -26.391 -9.758 31.5 1 67.94 333 LEU B N 1
ATOM 5033 C CA . LEU B 1 333 ? -26.906 -10.984 32.094 1 67.94 333 LEU B CA 1
ATOM 5034 C C . LEU B 1 333 ? -27.047 -10.82 33.594 1 67.94 333 LEU B C 1
ATOM 5036 O O . LEU B 1 333 ? -28 -11.344 34.188 1 67.94 333 LEU B O 1
ATOM 5040 N N . ASN B 1 334 ? -26.141 -10.156 34.125 1 63.66 334 ASN B N 1
ATOM 5041 C CA . ASN B 1 334 ? -26.219 -9.93 35.562 1 63.66 334 ASN B CA 1
ATOM 5042 C C . ASN B 1 334 ? -27.281 -8.891 35.906 1 63.66 334 ASN B C 1
ATOM 5044 O O . ASN B 1 334 ? -27.828 -8.906 37.031 1 63.66 334 ASN B O 1
ATOM 5048 N N . GLY B 1 335 ? -27.312 -7.98 35.062 1 60.31 335 GLY B N 1
ATOM 5049 C CA . GLY B 1 335 ? -28.391 -7.02 35.25 1 60.31 335 GLY B CA 1
ATOM 5050 C C . GLY B 1 335 ? -29.766 -7.641 35.188 1 60.31 335 GLY B C 1
ATOM 5051 O O . GLY B 1 335 ? -30.688 -7.207 35.906 1 60.31 335 GLY B O 1
ATOM 5052 N N . ASN B 1 336 ? -30 -8.594 34.406 1 56.94 336 ASN B N 1
ATOM 5053 C CA . ASN B 1 336 ? -31.266 -9.305 34.344 1 56.94 336 ASN B CA 1
ATOM 5054 C C . ASN B 1 336 ? -31.484 -10.203 35.562 1 56.94 336 ASN B C 1
ATOM 5056 O O . ASN B 1 336 ? -32.594 -10.688 35.781 1 56.94 336 ASN B O 1
ATOM 5060 N N . LYS B 1 337 ? -30.516 -10.508 36.25 1 56.53 337 LYS B N 1
ATOM 5061 C CA . LYS B 1 337 ? -30.719 -11.336 37.438 1 56.53 337 LYS B CA 1
ATOM 5062 C C . LYS B 1 337 ? -31.156 -10.484 38.625 1 56.53 337 LYS B C 1
ATOM 5064 O O . LYS B 1 337 ? -31.594 -11.016 39.625 1 56.53 337 LYS B O 1
ATOM 5069 N N . GLU B 1 338 ? -30.828 -9.359 38.625 1 42.25 338 GLU B N 1
ATOM 5070 C CA . GLU B 1 338 ? -31.188 -8.5 39.75 1 42.25 338 GLU B CA 1
ATOM 5071 C C . GLU B 1 338 ? -32.594 -7.93 39.562 1 42.25 338 GLU B C 1
ATOM 5073 O O . GLU B 1 338 ? -33.094 -7.203 40.438 1 42.25 338 GLU B O 1
ATOM 5078 N N . LYS B 1 339 ? -33.188 -8.484 38.469 1 36.16 339 LYS B N 1
ATOM 5079 C CA . LYS B 1 339 ? -34.625 -8.266 38.5 1 36.16 339 LYS B CA 1
ATOM 5080 C C . LYS B 1 339 ? -35.375 -9.547 38.875 1 36.16 339 LYS B C 1
ATOM 5082 O O . LYS B 1 339 ? -35.062 -10.625 38.344 1 36.16 339 LYS B O 1
#

Sequence (678 aa):
MIKIKKWAGRDMNLTILMGVTLVILIWSGMAFGQSMYSMRNIQSMTFQIPEFGFLALAMMLSNMIGGIDLSIIANANTVAIMTAYVLNGQWSFGTEGAARVVLALIFAVLCSLLFGLFNGLLISKTSAPSLIATLGTMTLFQGIGMAVTGGASVGGIEEKFAQIGKSTILNLPVIFWLFILASVILGLVMSYSGFGRKLYLYGDNPVAARFSAIHNEGICIGTFLLTGLLAGLAGLIILSRVNSAKVGYGDSYLLQTLIVCVIGGIDPNGGRGKVWGVLIAVIMMQILSSAFTIMSLSPYTKKLIWGIMLVLVLGLNFIIKKYSGMRMLKASLNGNKEKMIKIKKWAGRDMNLTILMGVTLVILIWSGMAFGQSMYSMRNIQSMTFQIPEFGFLALAMMLSNMIGGIDLSIIANANTVAIMTAYVLNGQWSFGTEGAARVVLALIFAVLCSLLFGLFNGLLISKTSAPSLIATLGTMTLFQGIGMAVTGGASVGGIEEKFAQIGKSTILNLPVIFWLFILASVILGLVMSYSGFGRKLYLYGDNPVAARFSAIHNEGICIGTFLLTGLLAGLAGLIILSRVNSAKVGYGDSYLLQTLIVCVIGGIDPNGGRGKVWGVLIAVIMMQILSSAFTIMSLSPYTKKLIWGIMLVLVLGLNFIIKKYSGMRMLKASLNGNKEK

Secondary structure (DSSP, 8-state):
-HHHHHHHHHHHHHHHHHHHHHHHHHHHHHHHHHHHT-HHHHHHHHHHHHHHHHHHHHHHHHHHTT---TTHHHHHHHHHHHHHHHHTTTTSTT--HHHHHHHHHHHHHHHHHHHHHHHHHHHHHH---HHHHHHHHHHHHHHHHHHHHTT--EE---HHHHHHHH-EETTEEHHHHHHHHHHHHHHHHHHHSHHHHHHHHHHH-HHHHHHTT--HHHHHHHHHHHHHHHHHHHHHHHHHHHSEE-TTTTTTHHHHHHHHHHHTT--TTSS---HHHHHHHHHHHHHHHHHHHHTT--HHHHHHHHHHHHHHHHHHHHHHHHHHHHHHHHHHHHHTT--/-HHHHHHHHHHHHHHHHHHHHHHHHHHHHHHHHHHHTSHHHHHHHHHHHHHHHHHHHHHHHHHHTT---TTHHHHHHHHHHHHHHHHTTTTSTT--HHHHHHHHHHHHHHHHHHHHHHHHHHHHHH---HHHHHHHHHHHHHHHHHHHHTT--EE---HHHHHHHH-EETTEEHHHHHHHHHHHHHHHH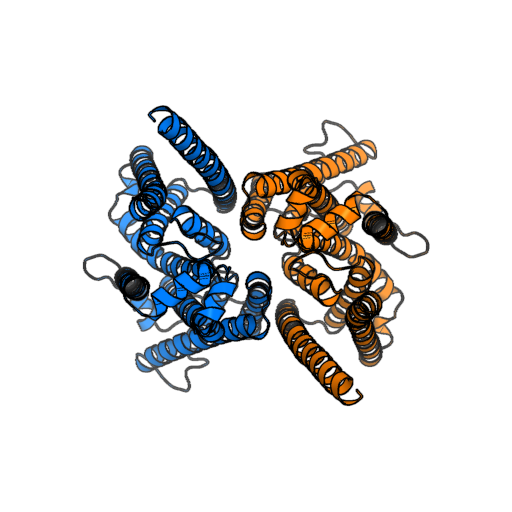HHHSHHHHHHHHHHH-HHHHHHTT--HHHHHHHHHHHHHHHHHHHHHHHHHHHSEE-TTTTTTHHHHHHHHHHHTT--TTSS---HHHHHHHHHHHHHHHHHHHHTT--HHHHHHHHHHHHHHHHHHHHHHHHHHHHHHHHHHHHHTT--

InterPro domains:
  IPR001851 ABC transporter, permease [PF02653] (44-314)

Nearest PDB structures (foldseek):
  7n6g-assembly1_3U  TM=1.051E-01  e=4.030E+00  Chlamydomonas reinhardtii
  7p5c-assembly1_B  TM=1.725E-01  e=8.145E+00  Homo sapiens
  7p5c-assembly1_B  TM=1.726E-01  e=8.035E+00  Homo sapiens
  7n6g-assembly1_3U  TM=1.000E-01  e=4.730E+00  Chlamydomonas reinhardtii

Radius of gyration: 26.04 Å; Cα contacts (8 Å, |Δi|>4): 1125; chains: 2; bounding box: 73×69×75 Å